Protein AF-A0A925P342-F1 (afdb_monomer)

Sequence (705 aa):
MSIQSTIERGRLVTTAYDPAPAVGRYQGNGRFGAVFSKLGLHAHPSAKAASDAHGRTQFTHMSHWGRFAFFSKNMQADTVADYLLPLARIHWETEPTDIRDYRQTQSFHDGTLATEFACAGAERVSVLSWFDPVRRNLAAFQFDIQGGDVSPIILGTETSFDPYLYAYKAIATQTIAASRVGDEWVVEITCSAATPPAVSRLHVRTDARIEPCAEGLRIILPAGRSTLALSYGESVSSADAAASLERTRRHWHDTWQTTAWFDFPDDHAQQLWVRSLAYILYSFNDDNLGFAPTNGLTGNPFPFNFAQDLFYVQPILLASDHHRVVQAWIERFRALIPGMQTYAKHLWPEVEGIYPPWELPFGPIEGYHQPSIPIRFCHQPHNAAYVARMAHETGLAVNDPEWTRNNVVPLIHEVVRFFRSFCRKEADGRWHFSLTPTIGQDEAGGSNQKDYLCTLYGAKYSFQKAIEHGLDADGAYAAILADGLAFDTLLSPEGFYYASAGAGPKDFGRQKHPVQLNGLAYLPVEPAPLEPERTAHALRYATTARANDPHFFGWTLGEFLLASTHLGDAHAWRKDFAQIAPSHYTDPDWVQLYETSGTSHQSFYVTTHGLVAQSLMGNVVSDYWGHLELGACAVHGAPVRFGNVRSILGVTVSGEISGAGATVTLHAWKACDLSVNGTRVSLREGETRELTVPSPASASLASSA

Mean predicted aligned error: 4.72 Å

Radius of gyration: 25.63 Å; Cα contacts (8 Å, |Δi|>4): 1721; chains: 1; bounding box: 69×59×70 Å

Foldseek 3Di:
DDLLVLLQLQKFKDFDDDPQAAAFAWAFQQFKIFGADQQQFFDDPVCQVRNLLQFHTAMWGLQQKFKAWAQWPAVRGIWIAMFTFGDKGKFFPDDFAPWARWMWMCRLLQQKIWIWTQGPFFRIWIKIKHAFNVLRQKIKIKIATHHGFGGWMDIATDQWDQRAPNTHDDIWGKDWDWDDDPQWIKIWIWGVNGVNIGIKIKTKHKPFDWDQDRRGITTGDDHGMMMIMIGIPDYDDPVRRVCRSVNSSVVSNVLSVQFWGKRAPDSLLSNLQSLLVSLLSRAFALPLQAHGFLLGRHPFRGRFHFLVLCLLQLLRCLQGVVLSRLLSVLQNVLVQFVLQQVVLCLQAVQFFFGDAFRGHHSDHSVSHTPPHHNHLQRQALLSLLSSLVSLVLSCLSVVDPVSSVRRRLSSLLRSLSRLVSQWDQDPVLAIWGFGPQHDYPQNQQDTRFIRFVSSLLSNLLSLVVCVVVVVCVVCPSVVNVVSYHCQVCQQAPLGAGARGNPGHPVQFQDTLALSSCCCLAPHVSDLADDRNSVSCLVCVLRRHHPSVALWHAFLRLLSNLSSCLSNLPLPSNVVSVVSCVRQCQADPSRSAGARIRPSSSRHNSSSSSSSSSNSSVSCAWDCSSVAIEGNSNVNGQAKMFMFQRRDSQFWTWGFIQHQFWTWIKTAGCAFGWHAYLNDTDTDHHRDIDIDTDGHNVVVVVVVVD

Secondary structure (DSSP, 8-state):
--HHHHHHTT-EEE-S---S----EEEE-SSEEEEE-TTSSPPPGGGHHHHHTT---SEEETT-EEEEEEEETTTTEEEEEEEEPP-BEEEESS---S-EEEEEEEETTTTEEEEEEE-SS-SEEEEEEEE-SSSTTEEEEEEEEESS--PPEEEE--SEE-S-TTT--SPEE-EEEEEEETTEEEEEEEETTSSSPEEEEEEEEESSEEEEETTEEEEEPPSEEEEEEEEESS---HHHHHHHHHHHHHHHHHHHHHS-EEE-SSHHHHHHHHHHHHHHHHH--SS-S----TT-TT--S--SEEHHHHHHHHHHHHHTT-HHHHHHHHHHHHHTHHHHHHHHHHH-TT--S----SEE-SS-STTTT-SB-SSGGGG-TTHHHHHHHHHHHHHHHH--HHHIIIIIHHHHHHHHHHHHHTEEE-TTS-EEE--SS-B-SSTTS-BS-SS-HHHHHHHHHHHHHHHHTT--TTSHHHHHHHH-BGGGGGB-TTSSB-SSTT--GGGTT-BSS-GGGHHHHT---SSS--HHHHHHHHHHHHHBTTTTSS---TTHHHHHHHHHHHHT-HHHHHHHHTTTTTTTSB-TT---B-SSTT-GGG---HHHHHHHHHHHHHTTEE-TTSSBEESTT---SS-EEEEEEE-TTSEEEEEEEETTEEEEEEEESS-EEEEETTEEEEE-TT-EEEEEEE-HHHHTTTS--

Structure (mmCIF, N/CA/C/O backbone):
data_AF-A0A925P342-F1
#
_entry.id   AF-A0A925P342-F1
#
loop_
_atom_site.group_PDB
_atom_site.id
_atom_site.type_symbol
_atom_site.label_atom_id
_atom_site.label_alt_id
_atom_site.label_comp_id
_atom_site.label_asym_id
_atom_site.label_entity_id
_atom_site.label_seq_id
_atom_site.pdbx_PDB_ins_code
_atom_site.Cartn_x
_atom_site.Cartn_y
_atom_site.Cartn_z
_atom_site.occupancy
_atom_site.B_iso_or_equiv
_atom_site.auth_seq_id
_atom_site.auth_comp_id
_atom_site.auth_asym_id
_atom_site.auth_atom_id
_atom_site.pdbx_PDB_model_num
ATOM 1 N N . MET A 1 1 ? 3.366 -30.604 4.428 1.00 64.56 1 MET A N 1
ATOM 2 C CA . MET A 1 1 ? 3.326 -29.666 3.285 1.00 64.56 1 MET A CA 1
ATOM 3 C C . MET A 1 1 ? 4.381 -28.611 3.568 1.00 64.56 1 MET A C 1
ATOM 5 O O . MET A 1 1 ? 4.477 -28.216 4.722 1.00 64.56 1 MET A O 1
ATOM 9 N N . SER A 1 2 ? 5.246 -28.274 2.609 1.00 90.38 2 SER A N 1
ATOM 10 C CA . SER A 1 2 ? 6.306 -27.275 2.824 1.00 90.38 2 SER A CA 1
ATOM 11 C C . SER A 1 2 ? 5.765 -25.866 2.586 1.00 90.38 2 SER A C 1
ATOM 13 O O . SER A 1 2 ? 4.833 -25.704 1.796 1.00 90.38 2 SER A O 1
ATOM 15 N N . ILE A 1 3 ? 6.381 -24.849 3.196 1.00 93.75 3 ILE A N 1
ATOM 16 C CA . ILE A 1 3 ? 6.014 -23.448 2.939 1.00 93.75 3 ILE A CA 1
ATOM 17 C C . ILE A 1 3 ? 6.084 -23.116 1.445 1.00 93.75 3 ILE A C 1
ATOM 19 O O . ILE A 1 3 ? 5.170 -22.500 0.915 1.00 93.75 3 ILE A O 1
ATOM 23 N N . GLN A 1 4 ? 7.092 -23.638 0.734 1.00 96.06 4 GLN A N 1
ATOM 24 C CA . GLN A 1 4 ? 7.221 -23.480 -0.713 1.00 96.06 4 GLN A CA 1
ATOM 25 C C . GLN A 1 4 ? 5.948 -23.932 -1.434 1.00 96.06 4 GLN A C 1
ATOM 27 O O . GLN A 1 4 ? 5.379 -23.164 -2.202 1.00 96.06 4 GLN A O 1
ATOM 32 N N . SER A 1 5 ? 5.458 -25.146 -1.152 1.00 95.62 5 SER A N 1
ATOM 33 C CA . SER A 1 5 ? 4.240 -25.652 -1.797 1.00 95.62 5 SER A CA 1
ATOM 34 C C . SER A 1 5 ? 2.998 -24.815 -1.471 1.00 95.62 5 SER A C 1
ATOM 36 O O . SER A 1 5 ? 2.124 -24.678 -2.322 1.00 95.62 5 SER A O 1
ATOM 38 N N . THR A 1 6 ? 2.935 -24.211 -0.282 1.00 96.56 6 THR A N 1
ATOM 39 C CA . THR A 1 6 ? 1.848 -23.310 0.124 1.00 96.56 6 THR A CA 1
ATOM 40 C C . THR A 1 6 ? 1.906 -21.977 -0.629 1.00 96.56 6 THR A C 1
ATOM 42 O O . THR A 1 6 ? 0.897 -21.526 -1.172 1.00 96.56 6 THR A O 1
ATOM 45 N N . ILE A 1 7 ? 3.084 -21.356 -0.719 1.00 97.88 7 ILE A N 1
ATOM 46 C CA . ILE A 1 7 ? 3.268 -20.069 -1.407 1.00 97.88 7 ILE A CA 1
ATOM 47 C C . ILE A 1 7 ? 3.136 -20.224 -2.927 1.00 97.88 7 ILE A C 1
ATOM 49 O O . ILE A 1 7 ? 2.547 -19.371 -3.591 1.00 97.88 7 ILE A O 1
ATOM 53 N N . GLU A 1 8 ? 3.599 -21.339 -3.498 1.00 97.12 8 GLU A N 1
ATOM 54 C CA . GLU A 1 8 ? 3.478 -21.612 -4.933 1.00 97.12 8 GLU A CA 1
ATOM 55 C C . GLU A 1 8 ? 2.025 -21.722 -5.413 1.00 97.12 8 GLU A C 1
ATOM 57 O O . GLU A 1 8 ? 1.769 -21.466 -6.589 1.00 97.12 8 GLU A O 1
ATOM 62 N N . ARG A 1 9 ? 1.054 -22.013 -4.536 1.00 96.94 9 ARG A N 1
ATOM 63 C CA . ARG A 1 9 ? -0.380 -21.950 -4.885 1.00 96.94 9 ARG A CA 1
ATOM 64 C C . ARG A 1 9 ? -0.849 -20.529 -5.218 1.00 96.94 9 ARG A C 1
ATOM 66 O O . ARG A 1 9 ? -1.835 -20.364 -5.928 1.00 96.94 9 ARG A O 1
ATOM 73 N N . GLY A 1 10 ? -0.125 -19.507 -4.758 1.00 96.88 10 GLY A N 1
ATOM 74 C CA . GLY A 1 10 ? -0.397 -18.107 -5.077 1.00 96.88 10 GLY A CA 1
ATOM 75 C C . GLY A 1 10 ? 0.201 -17.613 -6.394 1.00 96.88 10 GLY A C 1
ATOM 76 O O . GLY A 1 10 ? -0.132 -16.508 -6.832 1.00 96.88 10 GLY A O 1
ATOM 77 N N . ARG A 1 11 ? 1.068 -18.405 -7.045 1.00 96.75 11 ARG A N 1
ATOM 78 C CA . ARG A 1 11 ? 1.749 -18.012 -8.290 1.00 96.75 11 ARG A CA 1
ATOM 79 C C . ARG A 1 11 ? 0.750 -17.653 -9.396 1.00 96.75 11 ARG A C 1
ATOM 81 O O . ARG A 1 11 ? -0.346 -18.211 -9.468 1.00 96.75 11 ARG A O 1
ATOM 88 N N . LEU A 1 12 ? 1.146 -16.749 -10.287 1.00 97.56 12 LEU A N 1
ATOM 89 C CA . LEU A 1 12 ? 0.387 -16.436 -11.502 1.00 97.56 12 LEU A CA 1
ATOM 90 C C . LEU A 1 12 ? 1.011 -17.175 -12.678 1.00 97.56 12 LEU A C 1
ATOM 92 O O . LEU A 1 12 ? 2.212 -17.037 -12.905 1.00 97.56 12 LEU A O 1
ATOM 96 N N . VAL A 1 13 ? 0.210 -17.945 -13.417 1.00 97.12 13 VAL A N 1
ATOM 97 C CA . VAL A 1 13 ? 0.656 -18.661 -14.620 1.00 97.12 13 VAL A CA 1
ATOM 98 C C . VAL A 1 13 ? -0.314 -18.393 -15.759 1.00 97.12 13 VAL A C 1
ATOM 100 O O . VAL A 1 13 ? -1.501 -18.675 -15.638 1.00 97.12 13 VAL A O 1
ATOM 103 N N . THR A 1 14 ? 0.211 -17.915 -16.880 1.00 97.38 14 THR A N 1
ATOM 104 C CA . THR A 1 14 ? -0.522 -17.762 -18.139 1.00 97.38 14 THR A CA 1
ATOM 105 C C . THR A 1 14 ? 0.171 -18.621 -19.191 1.00 97.38 14 THR A C 1
ATOM 107 O O . THR A 1 14 ? 1.368 -18.458 -19.404 1.00 97.38 14 THR A O 1
ATOM 110 N N . THR A 1 15 ? -0.545 -19.557 -19.819 1.00 97.25 15 THR A N 1
ATOM 111 C CA . THR A 1 15 ? 0.011 -20.552 -20.768 1.00 97.25 15 THR A CA 1
ATOM 112 C C . THR A 1 15 ? -0.475 -20.380 -22.208 1.00 97.25 15 THR A C 1
ATOM 114 O O . THR A 1 15 ? -0.135 -21.170 -23.083 1.00 97.25 15 THR A O 1
ATOM 117 N N . ALA A 1 16 ? -1.288 -19.358 -22.466 1.00 95.44 16 ALA A N 1
ATOM 118 C CA . ALA A 1 16 ? -1.738 -18.996 -23.799 1.00 95.44 16 ALA A CA 1
ATOM 119 C C . ALA A 1 16 ? -1.506 -17.503 -24.013 1.00 95.44 16 ALA A C 1
ATOM 121 O O . ALA A 1 16 ? -1.789 -16.692 -23.129 1.00 95.44 16 ALA A O 1
ATOM 122 N N . TYR A 1 17 ? -0.969 -17.150 -25.179 1.00 96.69 17 TYR A N 1
ATOM 123 C CA . TYR A 1 17 ? -0.813 -15.756 -25.556 1.00 96.69 17 TYR A CA 1
ATOM 124 C C . TYR A 1 17 ? -2.128 -15.227 -26.127 1.00 96.69 17 TYR A C 1
ATOM 126 O O . TYR A 1 17 ? -2.682 -15.796 -27.066 1.00 96.69 17 TYR A O 1
ATOM 134 N N . ASP A 1 18 ? -2.591 -14.115 -25.570 1.00 93.56 18 ASP A N 1
ATOM 135 C CA . ASP A 1 18 ? -3.696 -13.321 -26.093 1.00 93.56 18 ASP A CA 1
ATOM 136 C C . ASP A 1 18 ? -3.174 -11.894 -26.322 1.00 93.56 18 ASP A C 1
ATOM 138 O O . ASP A 1 18 ? -2.680 -11.289 -25.365 1.00 93.56 18 ASP A O 1
ATOM 142 N N . PRO A 1 19 ? -3.245 -11.332 -27.540 1.00 90.88 19 PRO A N 1
ATOM 143 C CA . PRO A 1 19 ? -2.796 -9.966 -27.798 1.00 90.88 19 PRO A CA 1
ATOM 144 C C . PRO A 1 19 ? -3.697 -8.888 -27.170 1.00 90.88 19 PRO A C 1
ATOM 146 O O . PRO A 1 19 ? -3.292 -7.728 -27.120 1.00 90.88 19 PRO A O 1
ATOM 149 N N . ALA A 1 20 ? -4.898 -9.225 -26.682 1.00 91.06 20 ALA A N 1
ATOM 150 C CA . ALA A 1 20 ? -5.791 -8.252 -26.058 1.00 91.06 20 ALA A CA 1
ATOM 151 C C . ALA A 1 20 ? -5.138 -7.592 -24.823 1.00 91.06 20 ALA A C 1
ATOM 153 O O . ALA A 1 20 ? -4.514 -8.287 -24.016 1.00 91.06 20 ALA A O 1
ATOM 154 N N . PRO A 1 21 ? -5.276 -6.271 -24.619 1.00 88.69 21 PRO A N 1
ATOM 155 C CA . PRO A 1 21 ? -4.783 -5.609 -23.415 1.00 88.69 21 PRO A CA 1
ATOM 156 C C . PRO A 1 21 ? -5.352 -6.240 -22.138 1.00 88.69 21 PRO A C 1
ATOM 158 O O . PRO A 1 21 ? -6.514 -6.633 -22.088 1.00 88.69 21 PRO A O 1
ATOM 161 N N . ALA A 1 22 ? -4.518 -6.356 -21.107 1.00 91.56 22 ALA A N 1
ATOM 162 C CA . ALA A 1 22 ? -4.895 -6.913 -19.812 1.00 91.56 22 ALA A CA 1
ATOM 163 C C . ALA A 1 22 ? -3.993 -6.347 -18.710 1.00 91.56 22 ALA A C 1
ATOM 165 O O . ALA A 1 22 ? -2.967 -5.725 -18.997 1.00 91.56 22 ALA A O 1
ATOM 166 N N . VAL A 1 23 ? -4.364 -6.597 -17.452 1.00 93.06 23 VAL A N 1
ATOM 167 C CA . VAL A 1 23 ? -3.540 -6.236 -16.291 1.00 93.06 23 VAL A CA 1
ATOM 168 C C . VAL A 1 23 ? -2.183 -6.941 -16.385 1.00 93.06 23 VAL A C 1
ATOM 170 O O . VAL A 1 23 ? -2.105 -8.141 -16.658 1.00 93.06 23 VAL A O 1
ATOM 173 N N . GLY A 1 24 ? -1.107 -6.182 -16.173 1.00 94.25 24 GLY A N 1
ATOM 174 C CA . GLY A 1 24 ? 0.263 -6.686 -16.244 1.00 94.25 24 GLY A CA 1
ATOM 175 C C . GLY A 1 24 ? 0.708 -7.495 -15.018 1.00 94.25 24 GLY A C 1
ATOM 176 O O . GLY A 1 24 ? -0.094 -8.055 -14.271 1.00 94.25 24 GLY A O 1
ATOM 177 N N . ARG A 1 25 ? 2.025 -7.568 -14.809 1.00 96.50 25 ARG A N 1
ATOM 178 C CA . ARG A 1 25 ? 2.664 -8.250 -13.671 1.00 96.50 25 ARG A CA 1
ATOM 179 C C . ARG A 1 25 ? 3.488 -7.251 -12.866 1.00 96.50 25 ARG A C 1
ATOM 181 O O . ARG A 1 25 ? 4.488 -6.749 -13.374 1.00 96.50 25 ARG A O 1
ATOM 188 N N . TYR A 1 26 ? 3.054 -6.939 -11.645 1.00 97.56 26 TYR A N 1
ATOM 189 C CA . TYR A 1 26 ? 3.737 -5.984 -10.767 1.00 97.56 26 TYR A CA 1
ATOM 190 C C . TYR A 1 26 ? 4.879 -6.655 -9.998 1.00 97.56 26 TYR A C 1
ATOM 192 O O . TYR A 1 26 ? 4.649 -7.649 -9.315 1.00 97.56 26 TYR A O 1
ATOM 200 N N . GLN A 1 27 ? 6.090 -6.100 -10.077 1.00 97.69 27 GLN A N 1
ATOM 201 C CA . GLN A 1 27 ? 7.226 -6.444 -9.219 1.00 97.69 27 GLN A CA 1
ATOM 202 C C . GLN A 1 27 ? 7.834 -5.179 -8.596 1.00 97.69 27 GLN A C 1
ATOM 204 O O . GLN A 1 27 ? 7.807 -4.105 -9.201 1.00 97.69 27 GLN A O 1
ATOM 209 N N . GLY A 1 28 ? 8.437 -5.309 -7.414 1.00 97.81 28 GLY A N 1
ATOM 210 C CA . GLY A 1 28 ? 9.183 -4.227 -6.777 1.00 97.81 28 GLY A CA 1
ATOM 211 C C . GLY A 1 28 ? 9.955 -4.674 -5.537 1.00 97.81 28 GLY A C 1
ATOM 212 O O . GLY A 1 28 ? 10.030 -5.862 -5.236 1.00 97.81 28 GLY A O 1
ATOM 213 N N . ASN A 1 29 ? 10.551 -3.718 -4.829 1.00 97.56 29 ASN A N 1
ATOM 214 C CA . ASN A 1 29 ? 11.332 -3.951 -3.602 1.00 97.56 29 ASN A CA 1
ATOM 215 C C . ASN A 1 29 ? 11.185 -2.813 -2.563 1.00 97.56 29 ASN A C 1
ATOM 217 O O . ASN A 1 29 ? 12.089 -2.543 -1.764 1.00 97.56 29 ASN A O 1
ATOM 221 N N . GLY A 1 30 ? 10.084 -2.068 -2.645 1.00 96.12 30 GLY A N 1
ATOM 222 C CA . GLY A 1 30 ? 9.789 -0.902 -1.816 1.00 96.12 30 GLY A CA 1
ATOM 223 C C . GLY A 1 30 ? 10.511 0.388 -2.209 1.00 96.12 30 GLY A C 1
ATOM 224 O O . GLY A 1 30 ? 10.201 1.442 -1.666 1.00 96.12 30 GLY A O 1
ATOM 225 N N . ARG A 1 31 ? 11.448 0.341 -3.167 1.00 96.25 31 ARG A N 1
ATOM 226 C CA . ARG A 1 31 ? 12.121 1.537 -3.697 1.00 96.25 31 ARG A CA 1
ATOM 227 C C . ARG A 1 31 ? 12.024 1.651 -5.210 1.00 96.25 31 ARG A C 1
ATOM 229 O O . ARG A 1 31 ? 11.769 2.736 -5.725 1.00 96.25 31 ARG A O 1
ATOM 236 N N . PHE A 1 32 ? 12.217 0.536 -5.900 1.00 97.94 32 PHE A N 1
ATOM 237 C CA . PHE A 1 32 ? 12.197 0.404 -7.345 1.00 97.94 32 PHE A CA 1
ATOM 238 C C . PHE A 1 32 ? 11.127 -0.627 -7.723 1.00 97.94 32 PHE A C 1
ATOM 240 O O . PHE A 1 32 ? 11.065 -1.701 -7.122 1.00 97.94 32 PHE A O 1
ATOM 247 N N . GLY A 1 33 ? 10.263 -0.306 -8.686 1.00 97.75 33 GLY A N 1
ATOM 248 C CA . GLY A 1 33 ? 9.229 -1.228 -9.148 1.00 97.75 33 GLY A CA 1
ATOM 249 C C . GLY A 1 33 ? 8.780 -0.970 -10.578 1.00 97.75 33 GLY A C 1
ATOM 250 O O . GLY A 1 33 ? 9.116 0.055 -11.181 1.00 97.75 33 GLY A O 1
ATOM 251 N N . ALA A 1 34 ? 8.053 -1.943 -11.125 1.00 97.00 34 ALA A N 1
ATOM 252 C CA . ALA A 1 34 ? 7.469 -1.870 -12.454 1.00 97.00 34 ALA A CA 1
ATOM 253 C C . ALA A 1 34 ? 6.307 -2.842 -12.655 1.00 97.00 34 ALA A C 1
ATOM 255 O O . ALA A 1 34 ? 6.202 -3.869 -11.983 1.00 97.00 34 ALA A O 1
ATOM 256 N N . VAL A 1 35 ? 5.482 -2.544 -13.660 1.00 96.25 35 VAL A N 1
ATOM 257 C CA . VAL A 1 35 ? 4.490 -3.476 -14.207 1.00 96.25 35 VAL A CA 1
ATOM 258 C C . VAL A 1 35 ? 4.933 -3.929 -15.593 1.00 96.25 35 VAL A C 1
ATOM 260 O O . VAL A 1 35 ? 5.112 -3.107 -16.492 1.00 96.25 35 VAL A O 1
ATOM 263 N N . PHE A 1 36 ? 5.059 -5.241 -15.782 1.00 96.25 36 PHE A N 1
ATOM 264 C CA . PHE A 1 36 ? 5.432 -5.852 -17.057 1.00 96.25 36 PHE A CA 1
ATOM 265 C C . PHE A 1 36 ? 4.217 -6.324 -17.853 1.00 96.25 36 PHE A C 1
ATOM 267 O O . PHE A 1 36 ? 3.206 -6.742 -17.289 1.00 96.25 36 PHE A O 1
ATOM 274 N N . SER A 1 37 ? 4.333 -6.260 -19.178 1.00 95.31 37 SER A N 1
ATOM 275 C CA . SER A 1 37 ? 3.334 -6.750 -20.128 1.00 95.31 37 SER A CA 1
ATOM 276 C C . SER A 1 37 ? 3.520 -8.247 -20.425 1.00 95.31 37 SER A C 1
ATOM 278 O O . SER A 1 37 ? 4.383 -8.928 -19.861 1.00 95.31 37 SER A O 1
ATOM 280 N N . LYS A 1 38 ? 2.707 -8.778 -21.343 1.00 94.62 38 LYS A N 1
ATOM 281 C CA . LYS A 1 38 ? 2.648 -10.211 -21.662 1.00 94.62 38 LYS A CA 1
ATOM 282 C C . LYS A 1 38 ? 3.948 -10.765 -22.251 1.00 94.62 38 LYS A C 1
ATOM 284 O O . LYS A 1 38 ? 4.219 -11.941 -22.057 1.00 94.62 38 LYS A O 1
ATOM 289 N N . LEU A 1 39 ? 4.767 -9.956 -22.924 1.00 96.31 39 LEU A N 1
ATOM 290 C CA . LEU A 1 39 ? 6.005 -10.409 -23.584 1.00 96.31 39 LEU A CA 1
ATOM 291 C C . LEU A 1 39 ? 7.273 -10.164 -22.745 1.00 96.31 39 LEU A C 1
ATOM 293 O O . LEU A 1 39 ? 8.356 -9.964 -23.291 1.00 96.31 39 LEU A O 1
ATOM 297 N N . GLY A 1 40 ? 7.135 -10.147 -21.414 1.00 96.00 40 GLY A N 1
ATOM 298 C CA . GLY A 1 40 ? 8.249 -10.096 -20.458 1.00 96.00 40 GLY A CA 1
ATOM 299 C C . GLY A 1 40 ? 8.902 -8.724 -20.268 1.00 96.00 40 GLY A C 1
ATOM 300 O O . GLY A 1 40 ? 9.731 -8.570 -19.379 1.00 96.00 40 GLY A O 1
ATOM 301 N N . LEU A 1 41 ? 8.511 -7.728 -21.065 1.00 97.62 41 LEU A N 1
ATOM 302 C CA . LEU A 1 41 ? 8.965 -6.334 -21.001 1.00 97.62 41 LEU A CA 1
ATOM 303 C C . LEU A 1 41 ? 7.759 -5.388 -20.856 1.00 97.62 41 LEU A C 1
ATOM 305 O O . LEU A 1 41 ? 6.619 -5.843 -20.753 1.00 97.62 41 LEU A O 1
ATOM 309 N N . HIS A 1 42 ? 7.959 -4.072 -20.831 1.00 96.69 42 HIS A N 1
ATOM 310 C CA . HIS A 1 42 ? 6.850 -3.109 -20.863 1.00 96.69 42 HIS A CA 1
ATOM 311 C C . HIS A 1 42 ? 6.175 -3.070 -22.240 1.00 96.69 42 HIS A C 1
ATOM 313 O O . HIS A 1 42 ? 6.780 -3.436 -23.247 1.00 96.69 42 HIS A O 1
ATOM 319 N N . ALA A 1 43 ? 4.919 -2.616 -22.278 1.00 93.62 43 ALA A N 1
ATOM 320 C CA . ALA A 1 43 ? 4.171 -2.474 -23.521 1.00 93.62 43 ALA A CA 1
ATOM 321 C C . ALA A 1 43 ? 4.842 -1.456 -24.454 1.00 93.62 43 ALA A C 1
ATOM 323 O O . ALA A 1 43 ? 5.299 -0.397 -24.004 1.00 93.62 43 ALA A O 1
ATOM 324 N N . HIS A 1 44 ? 4.860 -1.747 -25.754 1.00 92.75 44 HIS A N 1
ATOM 325 C CA . HIS A 1 44 ? 5.401 -0.829 -26.750 1.00 92.75 44 HIS A CA 1
ATOM 326 C C . HIS A 1 44 ? 4.679 0.540 -26.706 1.00 92.75 44 HIS A C 1
ATOM 328 O O . HIS A 1 44 ? 3.468 0.586 -26.460 1.00 92.75 44 HIS A O 1
ATOM 334 N N . PRO A 1 45 ? 5.361 1.682 -26.940 1.00 88.75 45 PRO A N 1
ATOM 335 C CA . PRO A 1 45 ? 4.730 3.006 -26.953 1.00 88.75 45 PRO A CA 1
ATOM 336 C C . PRO A 1 45 ? 3.505 3.129 -27.871 1.00 88.75 45 PRO A C 1
ATOM 338 O O . PRO A 1 45 ? 2.548 3.811 -27.512 1.00 88.75 45 PRO A O 1
ATOM 341 N N . SER A 1 46 ? 3.469 2.422 -29.006 1.00 87.81 46 SER A N 1
ATOM 342 C CA . SER A 1 46 ? 2.290 2.414 -29.896 1.00 87.81 46 SER A CA 1
ATOM 343 C C . SER A 1 46 ? 1.049 1.759 -29.275 1.00 87.81 46 SER A C 1
ATOM 345 O O . SER A 1 46 ? -0.068 2.098 -29.658 1.00 87.81 46 SER A O 1
ATOM 347 N N . ALA A 1 47 ? 1.224 0.857 -28.305 1.00 86.25 47 ALA A N 1
ATOM 348 C CA . ALA A 1 47 ? 0.145 0.181 -27.586 1.00 86.25 47 ALA A CA 1
ATOM 349 C C . ALA A 1 47 ? -0.217 0.878 -26.261 1.00 86.25 47 ALA A C 1
ATOM 351 O O . ALA A 1 47 ? -1.128 0.432 -25.563 1.00 86.25 47 ALA A O 1
ATOM 352 N N . LYS A 1 48 ? 0.461 1.984 -25.915 1.00 83.62 48 LYS A N 1
ATOM 353 C CA . LYS A 1 48 ? 0.355 2.666 -24.615 1.00 83.62 48 LYS A CA 1
ATOM 354 C C . LYS A 1 48 ? -1.083 2.984 -24.214 1.00 83.62 48 LYS A C 1
ATOM 356 O O . LYS A 1 48 ? -1.487 2.660 -23.107 1.00 83.62 48 LYS A O 1
ATOM 361 N N . ALA A 1 49 ? -1.872 3.583 -25.107 1.00 84.25 49 ALA A N 1
ATOM 362 C CA . ALA A 1 49 ? -3.254 3.952 -24.790 1.00 84.25 49 ALA A CA 1
ATOM 363 C C . ALA A 1 49 ? -4.112 2.731 -24.412 1.00 84.25 49 ALA A C 1
ATOM 365 O O . ALA A 1 49 ? -4.953 2.816 -23.521 1.00 84.25 49 ALA A O 1
ATOM 366 N N . ALA A 1 50 ? -3.871 1.593 -25.068 1.00 85.56 50 ALA A N 1
ATOM 367 C CA . ALA A 1 50 ? -4.582 0.354 -24.802 1.00 85.56 50 ALA A CA 1
ATOM 368 C C . ALA A 1 50 ? -4.066 -0.337 -23.527 1.00 85.56 50 ALA A C 1
ATOM 370 O O . ALA A 1 50 ? -4.871 -0.834 -22.745 1.00 85.56 50 ALA A O 1
ATOM 371 N N . SER A 1 51 ? -2.748 -0.338 -23.276 1.00 83.31 51 SER A N 1
ATOM 372 C CA . SER A 1 51 ? -2.184 -0.930 -22.052 1.00 83.31 51 SER A CA 1
ATOM 373 C C . SER A 1 51 ? -2.530 -0.124 -20.806 1.00 83.31 51 SER A C 1
ATOM 375 O O . SER A 1 51 ? -2.932 -0.703 -19.805 1.00 83.31 51 SER A O 1
ATOM 377 N N . ASP A 1 52 ? -2.434 1.207 -20.872 1.00 85.38 52 ASP A N 1
ATOM 378 C CA . ASP A 1 52 ? -2.644 2.097 -19.724 1.00 85.38 52 ASP A CA 1
ATOM 379 C C . ASP A 1 52 ? -4.103 2.062 -19.228 1.00 85.38 52 ASP A C 1
ATOM 381 O O . ASP A 1 52 ? -4.364 2.350 -18.059 1.00 85.38 52 ASP A O 1
ATOM 385 N N . ALA A 1 53 ? -5.049 1.612 -20.063 1.00 86.62 53 ALA A N 1
ATOM 386 C CA . ALA A 1 53 ? -6.420 1.305 -19.647 1.00 86.62 53 ALA A CA 1
ATOM 387 C C . ALA A 1 53 ? -6.502 0.165 -18.608 1.00 86.62 53 ALA A C 1
ATOM 389 O O . ALA A 1 53 ? -7.497 0.053 -17.891 1.00 86.62 53 ALA A O 1
ATOM 390 N N . HIS A 1 54 ? -5.456 -0.656 -18.495 1.00 88.75 54 HIS A N 1
ATOM 391 C CA . HIS A 1 54 ? -5.309 -1.747 -17.527 1.00 88.75 54 HIS A CA 1
ATOM 392 C C . HIS A 1 54 ? -4.120 -1.535 -16.575 1.00 88.75 54 HIS A C 1
ATOM 394 O O . HIS A 1 54 ? -3.638 -2.479 -15.948 1.00 88.75 54 HIS A O 1
ATOM 400 N N . GLY A 1 55 ? -3.659 -0.289 -16.462 1.00 86.88 55 GLY A N 1
ATOM 401 C CA . GLY A 1 55 ? -2.495 0.096 -15.679 1.00 86.88 55 GLY A CA 1
ATOM 402 C C . GLY A 1 55 ? -1.247 0.309 -16.540 1.00 86.88 55 GLY A C 1
ATOM 403 O O . GLY A 1 55 ? -0.967 -0.410 -17.496 1.00 86.88 55 GLY A O 1
ATOM 404 N N . ARG A 1 56 ? -0.473 1.326 -16.176 1.00 90.69 56 ARG A N 1
ATOM 405 C CA . ARG A 1 56 ? 0.770 1.740 -16.817 1.00 90.69 56 ARG A CA 1
ATOM 406 C C . ARG A 1 56 ? 1.845 0.676 -16.656 1.00 90.69 56 ARG A C 1
ATOM 408 O O . ARG A 1 56 ? 2.078 0.172 -15.560 1.00 90.69 56 ARG A O 1
ATOM 415 N N . THR A 1 57 ? 2.548 0.393 -17.750 1.00 92.19 57 THR A N 1
ATOM 416 C CA . THR A 1 57 ? 3.728 -0.482 -17.760 1.00 92.19 57 THR A CA 1
ATOM 417 C C . THR A 1 57 ? 4.992 0.363 -17.890 1.00 92.19 57 THR A C 1
ATOM 419 O O . THR A 1 57 ? 5.337 0.832 -18.984 1.00 92.19 57 THR A O 1
ATOM 422 N N . GLN A 1 58 ? 5.661 0.610 -16.773 1.00 94.56 58 GLN A N 1
ATOM 423 C CA . GLN A 1 58 ? 6.860 1.438 -16.707 1.00 94.56 58 GLN A CA 1
ATOM 424 C C . GLN A 1 58 ? 7.614 1.184 -15.405 1.00 94.56 58 GLN A C 1
ATOM 426 O O . GLN A 1 58 ? 7.054 0.662 -14.445 1.00 94.56 58 GLN A O 1
ATOM 431 N N . PHE A 1 59 ? 8.864 1.626 -15.369 1.00 97.38 59 PHE A N 1
ATOM 432 C CA . PHE A 1 59 ? 9.631 1.746 -14.143 1.00 97.38 59 PHE A CA 1
ATOM 433 C C . PHE A 1 59 ? 9.213 2.986 -13.354 1.00 97.38 59 PHE A C 1
ATOM 435 O O . PHE A 1 59 ? 9.023 4.065 -13.925 1.00 97.38 59 PHE A O 1
ATOM 442 N N . THR A 1 60 ? 9.176 2.850 -12.032 1.00 96.94 60 THR A N 1
ATOM 443 C CA . THR A 1 60 ? 9.099 3.968 -11.085 1.00 96.94 60 THR A CA 1
ATOM 444 C C . THR A 1 60 ? 10.107 3.769 -9.961 1.00 96.94 60 THR A C 1
ATOM 446 O O . THR A 1 60 ? 10.460 2.637 -9.633 1.00 96.94 60 THR A O 1
ATOM 449 N N . HIS A 1 61 ? 10.593 4.859 -9.373 1.00 97.50 61 HIS A N 1
ATOM 450 C CA . HIS A 1 61 ? 11.540 4.798 -8.265 1.00 97.50 61 HIS A CA 1
ATOM 451 C C . HIS A 1 61 ? 11.217 5.876 -7.237 1.00 97.50 61 HIS A C 1
ATOM 453 O O . HIS A 1 61 ? 11.018 7.024 -7.619 1.00 97.50 61 HIS A O 1
ATOM 459 N N . MET A 1 62 ? 11.220 5.533 -5.947 1.00 96.38 62 MET A N 1
ATOM 460 C CA . MET A 1 62 ? 10.804 6.415 -4.842 1.00 96.38 62 MET A CA 1
ATOM 461 C C . MET A 1 62 ? 11.543 7.754 -4.777 1.00 96.38 62 MET A C 1
ATOM 463 O O . MET A 1 62 ? 11.017 8.726 -4.249 1.00 96.38 62 MET A O 1
ATOM 467 N N . SER A 1 63 ? 12.763 7.818 -5.308 1.00 95.94 63 SER A N 1
ATOM 468 C CA . SER A 1 63 ? 13.558 9.053 -5.371 1.00 95.94 63 SER A CA 1
ATOM 469 C C . SER A 1 63 ? 13.373 9.865 -6.660 1.00 95.94 63 SER A C 1
ATOM 471 O O . SER A 1 63 ? 13.951 10.941 -6.760 1.00 95.94 63 SER A O 1
ATOM 473 N N . HIS A 1 64 ? 12.598 9.374 -7.633 1.00 96.44 64 HIS A N 1
ATOM 474 C CA . HIS A 1 64 ? 12.290 10.080 -8.880 1.00 96.44 64 HIS A CA 1
ATOM 475 C C . HIS A 1 64 ? 10.901 10.711 -8.793 1.00 96.44 64 HIS A C 1
ATOM 477 O O . HIS A 1 64 ? 9.913 10.188 -9.305 1.00 96.44 64 HIS A O 1
ATOM 483 N N . TRP A 1 65 ? 10.826 11.829 -8.085 1.00 96.00 65 TRP A N 1
ATOM 484 C CA . TRP A 1 65 ? 9.610 12.613 -7.891 1.00 96.00 65 TRP A CA 1
ATOM 485 C C . TRP A 1 65 ? 9.900 14.094 -8.162 1.00 96.00 65 TRP A C 1
ATOM 487 O O . TRP A 1 65 ? 11.057 14.514 -8.197 1.00 96.00 65 TRP A O 1
ATOM 497 N N . GLY A 1 66 ? 8.855 14.895 -8.360 1.00 95.44 66 GLY A N 1
ATOM 498 C CA . GLY A 1 66 ? 8.982 16.341 -8.540 1.00 95.44 66 GLY A CA 1
ATOM 499 C C . GLY A 1 66 ? 7.912 17.117 -7.784 1.00 95.44 66 GLY A C 1
ATOM 500 O O . GLY A 1 66 ? 6.792 16.632 -7.635 1.00 95.44 66 GLY A O 1
ATOM 501 N N . ARG A 1 67 ? 8.254 18.330 -7.335 1.00 96.12 67 ARG A N 1
ATOM 502 C CA . ARG A 1 67 ? 7.301 19.321 -6.817 1.00 96.12 67 ARG A CA 1
ATOM 503 C C . ARG A 1 67 ? 6.855 20.243 -7.940 1.00 96.12 67 ARG A C 1
ATOM 505 O O . ARG A 1 67 ? 7.696 20.841 -8.607 1.00 96.12 67 ARG A O 1
ATOM 512 N N . PHE A 1 68 ? 5.554 20.392 -8.135 1.00 95.88 68 PHE A N 1
ATOM 513 C CA . PHE A 1 68 ? 4.985 21.179 -9.224 1.00 95.88 68 PHE A CA 1
ATOM 514 C C . PHE A 1 68 ? 4.104 22.289 -8.685 1.00 95.88 68 PHE A C 1
ATOM 516 O O . PHE A 1 68 ? 3.222 22.020 -7.876 1.00 95.88 68 PHE A O 1
ATOM 523 N N . ALA A 1 69 ? 4.285 23.502 -9.203 1.00 94.56 69 ALA A N 1
ATOM 524 C CA . ALA A 1 69 ? 3.303 24.573 -9.095 1.00 94.56 69 ALA A CA 1
ATOM 525 C C . ALA A 1 69 ? 2.333 24.490 -10.282 1.00 94.56 69 ALA A C 1
ATOM 527 O O . ALA A 1 69 ? 2.772 24.364 -11.428 1.00 94.56 69 ALA A O 1
ATOM 528 N N . PHE A 1 70 ? 1.026 24.521 -10.027 1.00 94.50 70 PHE A N 1
ATOM 529 C CA . PHE A 1 70 ? 0.010 24.399 -11.073 1.00 94.50 70 PHE A CA 1
ATOM 530 C C . PHE A 1 70 ? -1.343 24.968 -10.649 1.00 94.50 70 PHE A C 1
ATOM 532 O O . PHE A 1 70 ? -1.638 25.103 -9.466 1.00 94.50 70 PHE A O 1
ATOM 539 N N . PHE A 1 71 ? -2.196 25.232 -11.636 1.00 94.00 71 PHE A N 1
ATOM 540 C CA . PHE A 1 71 ? -3.589 25.600 -11.410 1.00 94.00 71 PHE A CA 1
ATOM 541 C C . PHE A 1 71 ? -4.450 24.342 -11.233 1.00 94.00 71 PHE A C 1
ATOM 543 O O . PHE A 1 71 ? -4.604 23.551 -12.172 1.00 94.00 71 PHE A O 1
ATOM 550 N N . SER A 1 72 ? -5.030 24.148 -10.047 1.00 93.94 72 SER A N 1
ATOM 551 C CA . SER A 1 72 ? -5.941 23.035 -9.774 1.00 93.94 72 SER A CA 1
ATOM 552 C C . SER A 1 72 ? -7.277 23.229 -10.486 1.00 93.94 72 SER A C 1
ATOM 554 O O . SER A 1 72 ? -7.999 24.198 -10.244 1.00 93.94 72 SER A O 1
ATOM 556 N N . LYS A 1 73 ? -7.685 22.240 -11.290 1.00 89.00 73 LYS A N 1
ATOM 557 C CA . LYS A 1 73 ? -9.025 22.242 -11.902 1.00 89.00 73 LYS A CA 1
ATOM 558 C C . LYS A 1 73 ? -10.160 22.019 -10.897 1.00 89.00 73 LYS A C 1
ATOM 560 O O . LYS A 1 73 ? -11.285 22.420 -11.179 1.00 89.00 73 LYS A O 1
ATOM 565 N N . ASN A 1 74 ? -9.900 21.382 -9.756 1.00 90.31 74 ASN A N 1
ATOM 566 C CA . ASN A 1 74 ? -10.944 21.131 -8.756 1.00 90.31 74 ASN A CA 1
ATOM 567 C C . ASN A 1 74 ? -11.179 22.357 -7.883 1.00 90.31 74 ASN A C 1
ATOM 569 O O . ASN A 1 74 ? -12.324 22.683 -7.587 1.00 90.31 74 ASN A O 1
ATOM 573 N N . MET A 1 75 ? -10.098 23.036 -7.499 1.00 92.38 75 MET A N 1
ATOM 574 C CA . MET A 1 75 ? -10.174 24.192 -6.608 1.00 92.38 75 MET A CA 1
ATOM 575 C C . MET A 1 75 ? -10.263 25.521 -7.353 1.00 92.38 75 MET A C 1
ATOM 577 O O . MET A 1 75 ? -10.597 26.526 -6.736 1.00 92.38 75 MET A O 1
ATOM 581 N N . GLN A 1 76 ? -10.002 25.528 -8.666 1.00 93.44 76 GLN A N 1
ATOM 582 C CA . GLN A 1 76 ? -9.944 26.741 -9.489 1.00 93.44 76 GLN A CA 1
ATOM 583 C C . GLN A 1 76 ? -8.952 27.774 -8.920 1.00 93.44 76 GLN A C 1
ATOM 585 O O . GLN A 1 76 ? -9.225 28.973 -8.900 1.00 93.44 76 GLN A O 1
ATOM 590 N N . ALA A 1 77 ? -7.805 27.292 -8.436 1.00 95.19 77 ALA A N 1
ATOM 591 C CA . ALA A 1 77 ? -6.774 28.091 -7.782 1.00 95.19 77 ALA A CA 1
ATOM 592 C C . ALA A 1 77 ? -5.380 27.487 -7.999 1.00 95.19 77 ALA A C 1
ATOM 594 O O . ALA A 1 77 ? -5.249 26.283 -8.237 1.00 95.19 77 ALA A O 1
ATOM 595 N N . ASP A 1 78 ? -4.345 28.318 -7.879 1.00 95.81 78 ASP A N 1
ATOM 596 C CA . ASP A 1 78 ? -2.956 27.861 -7.893 1.00 95.81 78 ASP A CA 1
ATOM 597 C C . ASP A 1 78 ? -2.616 27.070 -6.624 1.00 95.81 78 ASP A C 1
ATOM 599 O O . ASP A 1 78 ? -3.068 27.378 -5.516 1.00 95.81 78 ASP A O 1
ATOM 603 N N . THR A 1 79 ? -1.798 26.040 -6.796 1.00 96.06 79 THR A N 1
ATOM 604 C CA . THR A 1 79 ? -1.361 25.121 -5.746 1.00 96.06 79 THR A CA 1
ATOM 605 C C . THR A 1 79 ? 0.031 24.571 -6.063 1.00 96.06 79 THR A C 1
ATOM 607 O O . THR A 1 79 ? 0.553 24.749 -7.168 1.00 96.06 79 THR A O 1
ATOM 610 N N . VAL A 1 80 ? 0.629 23.885 -5.090 1.00 95.81 80 VAL A N 1
ATOM 611 C CA . VAL A 1 80 ? 1.927 23.219 -5.210 1.00 95.81 80 VAL A CA 1
ATOM 612 C C . VAL A 1 80 ? 1.833 21.812 -4.630 1.00 95.81 80 VAL A C 1
ATOM 614 O O . VAL A 1 80 ? 1.495 21.693 -3.461 1.00 95.81 80 VAL A O 1
ATOM 617 N N . ALA A 1 81 ? 2.164 20.760 -5.380 1.00 95.75 81 ALA A N 1
ATOM 618 C CA . ALA A 1 81 ? 2.129 19.378 -4.875 1.00 95.75 81 ALA A CA 1
ATOM 619 C C . ALA A 1 81 ? 3.279 18.514 -5.421 1.00 95.75 81 ALA A C 1
ATOM 621 O O . ALA A 1 81 ? 3.941 18.895 -6.389 1.00 95.75 81 ALA A O 1
ATOM 622 N N . ASP A 1 82 ? 3.506 17.358 -4.796 1.00 95.88 82 ASP A N 1
ATOM 623 C CA . ASP A 1 82 ? 4.598 16.432 -5.097 1.00 95.88 82 ASP A CA 1
ATOM 624 C C . ASP A 1 82 ? 4.031 15.190 -5.787 1.00 95.88 82 ASP A C 1
ATOM 626 O O . ASP A 1 82 ? 3.073 14.595 -5.299 1.00 95.88 82 ASP A O 1
ATOM 630 N N . TYR A 1 83 ? 4.651 14.763 -6.886 1.00 94.88 83 TYR A N 1
ATOM 631 C CA . TYR A 1 83 ? 4.214 13.586 -7.636 1.00 94.88 83 TYR A CA 1
ATOM 632 C C . TYR A 1 83 ? 5.393 12.682 -7.982 1.00 94.88 83 TYR A C 1
ATOM 634 O O . TYR A 1 83 ? 6.428 13.157 -8.463 1.00 94.88 83 TYR A O 1
ATOM 642 N N . LEU A 1 84 ? 5.220 11.372 -7.779 1.00 95.19 84 LEU A N 1
ATOM 643 C CA . LEU A 1 84 ? 6.126 10.359 -8.312 1.00 95.19 84 LEU A CA 1
ATOM 644 C C . LEU A 1 84 ? 6.096 10.389 -9.844 1.00 95.19 84 LEU A C 1
ATOM 646 O O . LEU A 1 84 ? 5.027 10.418 -10.457 1.00 95.19 84 LEU A O 1
ATOM 650 N N . LEU A 1 85 ? 7.271 10.369 -10.468 1.00 95.06 85 LEU A N 1
ATOM 651 C CA . LEU A 1 85 ? 7.412 10.531 -11.910 1.00 95.06 85 LEU A CA 1
ATOM 652 C C . LEU A 1 85 ? 7.646 9.185 -12.612 1.00 95.06 85 LEU A C 1
ATOM 654 O O . LEU A 1 85 ? 8.267 8.280 -12.042 1.00 95.06 85 LEU A O 1
ATOM 658 N N . PRO A 1 86 ? 7.197 9.033 -13.875 1.00 94.50 86 PRO A N 1
ATOM 659 C CA . PRO A 1 86 ? 7.631 7.921 -14.710 1.00 94.50 86 PRO A CA 1
ATOM 660 C C . PRO A 1 86 ? 9.149 7.985 -14.892 1.00 94.50 86 PRO A C 1
ATOM 662 O O . PRO A 1 86 ? 9.682 9.010 -15.321 1.00 94.50 86 PRO A O 1
ATOM 665 N N . LEU A 1 87 ? 9.843 6.889 -14.578 1.00 96.50 87 LEU A N 1
ATOM 666 C CA . LEU A 1 87 ? 11.298 6.834 -14.669 1.00 96.50 87 LEU A CA 1
ATOM 667 C C . LEU A 1 87 ? 11.749 6.394 -16.063 1.00 96.50 87 LEU A C 1
ATOM 669 O O . LEU A 1 87 ? 12.377 7.160 -16.786 1.00 96.50 87 LEU A O 1
ATOM 673 N N . ALA A 1 88 ? 11.431 5.162 -16.450 1.00 95.62 88 ALA A N 1
ATOM 674 C CA . ALA A 1 88 ? 11.908 4.577 -17.700 1.00 95.62 88 ALA A CA 1
ATOM 675 C C . ALA A 1 88 ? 10.957 3.498 -18.230 1.00 95.62 88 ALA A C 1
ATOM 677 O O . ALA A 1 88 ? 10.099 2.988 -17.506 1.00 95.62 88 ALA A O 1
ATOM 678 N N . ARG A 1 89 ? 11.132 3.100 -19.491 1.00 95.50 89 ARG A N 1
ATOM 679 C CA . ARG A 1 89 ? 10.478 1.930 -20.081 1.00 95.50 89 ARG A CA 1
ATOM 680 C C . ARG A 1 89 ? 11.508 1.061 -20.791 1.00 95.50 89 ARG A C 1
ATOM 682 O O . ARG A 1 89 ? 12.393 1.589 -21.449 1.00 95.50 89 ARG A O 1
ATOM 689 N N . ILE A 1 90 ? 11.364 -0.255 -20.655 1.00 97.38 90 ILE A N 1
ATOM 690 C CA . ILE A 1 90 ? 12.106 -1.248 -21.424 1.00 97.38 90 ILE A CA 1
ATOM 691 C C . ILE A 1 90 ? 11.107 -2.011 -22.291 1.00 97.38 90 ILE A C 1
ATOM 693 O O . ILE A 1 90 ? 10.165 -2.583 -21.750 1.00 97.38 90 ILE A O 1
ATOM 697 N N . HIS A 1 91 ? 11.249 -1.983 -23.612 1.00 97.50 91 HIS A N 1
ATOM 698 C CA . HIS A 1 91 ? 10.310 -2.637 -24.532 1.00 97.50 91 HIS A CA 1
ATOM 699 C C . HIS A 1 91 ? 11.015 -3.149 -25.786 1.00 97.50 91 HIS A C 1
ATOM 701 O O . HIS A 1 91 ? 12.105 -2.696 -26.125 1.00 97.50 91 HIS A O 1
ATOM 707 N N . TRP A 1 92 ? 10.387 -4.084 -26.493 1.00 97.25 92 TRP A N 1
ATOM 708 C CA . TRP A 1 92 ? 10.848 -4.518 -27.812 1.00 97.25 92 TRP A CA 1
ATOM 709 C C . TRP A 1 92 ? 10.778 -3.345 -28.803 1.00 97.25 92 TRP A C 1
ATOM 711 O O . TRP A 1 92 ? 9.782 -2.632 -28.801 1.00 97.25 92 TRP A O 1
ATOM 721 N N . GLU A 1 93 ? 11.808 -3.117 -29.624 1.00 96.81 93 GLU A N 1
ATOM 722 C CA . GLU A 1 93 ? 11.806 -2.096 -30.696 1.00 96.81 93 GLU A CA 1
ATOM 723 C C . GLU A 1 93 ? 10.703 -2.389 -31.725 1.00 96.81 93 GLU A C 1
ATOM 725 O O . GLU A 1 93 ? 9.999 -1.496 -32.180 1.00 96.81 93 GLU A O 1
ATOM 730 N N . THR A 1 94 ? 10.513 -3.663 -32.057 1.00 95.31 94 THR A N 1
ATOM 731 C CA . THR A 1 94 ? 9.364 -4.190 -32.792 1.00 95.31 94 THR A CA 1
ATOM 732 C C . THR A 1 94 ? 8.805 -5.366 -32.006 1.00 95.31 94 THR A C 1
ATOM 734 O O . THR A 1 94 ? 9.553 -6.276 -31.640 1.00 95.31 94 THR A O 1
ATOM 737 N N . GLU A 1 95 ? 7.502 -5.354 -31.718 1.00 93.94 95 GLU A N 1
ATOM 738 C CA . GLU A 1 95 ? 6.885 -6.437 -30.952 1.00 93.94 95 GLU A CA 1
ATOM 739 C C . GLU A 1 95 ? 7.005 -7.781 -31.695 1.00 93.94 95 GLU A C 1
ATOM 741 O O . GLU A 1 95 ? 6.704 -7.850 -32.891 1.00 93.94 95 GLU A O 1
ATOM 746 N N . PRO A 1 96 ? 7.441 -8.855 -31.008 1.00 95.06 96 PRO A N 1
ATOM 747 C CA . PRO A 1 96 ? 7.455 -10.195 -31.577 1.00 95.06 96 PRO A CA 1
ATOM 748 C C . PRO A 1 96 ? 6.074 -10.634 -32.087 1.00 95.06 96 PRO A C 1
ATOM 750 O O . PRO A 1 96 ? 5.066 -10.477 -31.399 1.00 95.06 96 PRO A O 1
ATOM 753 N N . THR A 1 97 ? 6.043 -11.243 -33.272 1.00 95.25 97 THR A N 1
ATOM 754 C CA . THR A 1 97 ? 4.836 -11.769 -33.930 1.00 95.25 97 THR A CA 1
ATOM 755 C C . THR A 1 97 ? 4.851 -13.300 -33.999 1.00 95.25 97 THR A C 1
ATOM 757 O O . THR A 1 97 ? 5.874 -13.937 -33.734 1.00 95.25 97 THR A O 1
ATOM 760 N N . ASP A 1 98 ? 3.707 -13.902 -34.341 1.00 95.75 98 ASP A N 1
ATOM 761 C CA . ASP A 1 98 ? 3.507 -15.359 -34.430 1.00 95.75 98 ASP A CA 1
ATOM 762 C C . ASP A 1 98 ? 3.886 -16.112 -33.145 1.00 95.75 98 ASP A C 1
ATOM 764 O O . ASP A 1 98 ? 4.594 -17.125 -33.163 1.00 95.75 98 ASP A O 1
ATOM 768 N N . ILE A 1 99 ? 3.407 -15.581 -32.014 1.00 98.00 99 ILE A N 1
ATOM 769 C CA . ILE A 1 99 ? 3.697 -16.095 -30.675 1.00 98.00 99 ILE A CA 1
ATOM 770 C C . ILE A 1 99 ? 3.114 -17.499 -30.488 1.00 98.00 99 ILE A C 1
ATOM 772 O O . ILE A 1 99 ? 1.911 -17.718 -30.645 1.00 98.00 99 ILE A O 1
ATOM 776 N N . ARG A 1 100 ? 3.977 -18.448 -30.119 1.00 97.31 100 ARG A N 1
ATOM 777 C CA . ARG A 1 100 ? 3.658 -19.862 -29.855 1.00 97.31 100 ARG A CA 1
ATOM 778 C C . ARG A 1 100 ? 4.341 -20.323 -28.568 1.00 97.31 100 ARG A C 1
ATOM 780 O O . ARG A 1 100 ? 5.214 -19.627 -28.058 1.00 97.31 100 ARG A O 1
ATOM 787 N N . ASP A 1 101 ? 3.932 -21.477 -28.041 1.00 97.56 101 ASP A N 1
ATOM 788 C CA . ASP A 1 101 ? 4.544 -22.118 -26.860 1.00 97.56 101 ASP A CA 1
ATOM 789 C C . ASP A 1 101 ? 4.706 -21.164 -25.660 1.00 97.56 101 ASP A C 1
ATOM 791 O O . ASP A 1 101 ? 5.713 -21.161 -24.954 1.00 97.56 101 ASP A O 1
ATOM 795 N N . TYR A 1 102 ? 3.706 -20.300 -25.471 1.00 98.62 102 TYR A N 1
ATOM 796 C CA . TYR A 1 102 ? 3.764 -19.188 -24.534 1.00 98.62 102 TYR A CA 1
ATOM 797 C C . TYR A 1 102 ? 3.599 -19.640 -23.084 1.00 98.62 102 TYR A C 1
ATOM 799 O O . TYR A 1 102 ? 2.677 -20.381 -22.742 1.00 98.62 102 TYR A O 1
ATOM 807 N N . ARG A 1 103 ? 4.431 -19.098 -22.196 1.00 98.50 103 ARG A N 1
ATOM 808 C CA . ARG A 1 103 ? 4.256 -19.210 -20.754 1.00 98.50 103 ARG A CA 1
ATOM 809 C C . ARG A 1 103 ? 4.800 -17.986 -20.031 1.00 98.50 103 ARG A C 1
ATOM 811 O O . ARG A 1 103 ? 5.987 -17.700 -20.103 1.00 98.50 103 ARG A O 1
ATOM 818 N N . GLN A 1 104 ? 3.970 -17.331 -19.228 1.00 98.50 104 GLN A N 1
ATOM 819 C CA . GLN A 1 104 ? 4.405 -16.320 -18.267 1.00 98.50 104 GLN A CA 1
ATOM 820 C C . GLN A 1 104 ? 4.109 -16.793 -16.845 1.00 98.50 104 GLN A C 1
ATOM 822 O O . GLN A 1 104 ? 2.991 -17.203 -16.544 1.00 98.50 104 GLN A O 1
ATOM 827 N N . THR A 1 105 ? 5.117 -16.773 -15.975 1.00 98.50 105 THR A N 1
ATOM 828 C CA . THR A 1 105 ? 5.025 -17.208 -14.578 1.00 98.50 105 THR A CA 1
ATOM 829 C C . THR A 1 105 ? 5.577 -16.133 -13.650 1.00 98.50 105 THR A C 1
ATOM 831 O O . THR A 1 105 ? 6.767 -15.828 -13.707 1.00 98.50 105 THR A O 1
ATOM 834 N N . GLN A 1 106 ? 4.737 -15.598 -12.764 1.00 98.62 106 GLN A N 1
ATOM 835 C CA . GLN A 1 106 ? 5.181 -14.767 -11.645 1.00 98.62 106 GLN A CA 1
ATOM 836 C C . GLN A 1 106 ? 5.296 -15.632 -10.389 1.00 98.62 106 GLN A C 1
ATOM 838 O O . GLN A 1 106 ? 4.293 -16.130 -9.868 1.00 98.62 106 GLN A O 1
ATOM 843 N N . SER A 1 107 ? 6.530 -15.825 -9.925 1.00 98.44 107 SER A N 1
ATOM 844 C CA . SER A 1 107 ? 6.847 -16.565 -8.705 1.00 98.44 107 SER A CA 1
ATOM 845 C C . SER A 1 107 ? 7.016 -15.587 -7.549 1.00 98.44 107 SER A C 1
ATOM 847 O O . SER A 1 107 ? 8.022 -14.882 -7.461 1.00 98.44 107 SER A O 1
ATOM 849 N N . PHE A 1 108 ? 6.040 -15.566 -6.641 1.00 98.38 108 PHE A N 1
ATOM 850 C CA . PHE A 1 108 ? 6.135 -14.806 -5.390 1.00 98.38 108 PHE A CA 1
ATOM 851 C C . PHE A 1 108 ? 7.074 -15.470 -4.383 1.00 98.38 108 PHE A C 1
ATOM 853 O O . PHE A 1 108 ? 7.677 -14.778 -3.572 1.00 98.38 108 PHE A O 1
ATOM 860 N N . HIS A 1 109 ? 7.248 -16.794 -4.470 1.00 98.25 109 HIS A N 1
ATOM 861 C CA . HIS A 1 109 ? 8.233 -17.515 -3.669 1.00 98.25 109 HIS A CA 1
ATOM 862 C C . HIS A 1 109 ? 9.662 -17.084 -4.022 1.00 98.25 109 HIS A C 1
ATOM 864 O O . HIS A 1 109 ? 10.471 -16.899 -3.130 1.00 98.25 109 HIS A O 1
ATOM 870 N N . ASP A 1 110 ? 9.963 -16.862 -5.306 1.00 98.31 110 ASP A N 1
ATOM 871 C CA . ASP A 1 110 ? 11.317 -16.500 -5.752 1.00 98.31 110 ASP A CA 1
ATOM 872 C C . ASP A 1 110 ? 11.527 -14.993 -5.954 1.00 98.31 110 ASP A C 1
ATOM 874 O O . ASP A 1 110 ? 12.657 -14.558 -6.174 1.00 98.31 110 ASP A O 1
ATOM 878 N N . GLY A 1 111 ? 10.449 -14.204 -5.967 1.00 98.31 111 GLY A N 1
ATOM 879 C CA . GLY A 1 111 ? 10.487 -12.782 -6.312 1.00 98.31 111 GLY A CA 1
ATOM 880 C C . GLY A 1 111 ? 10.787 -12.500 -7.787 1.00 98.31 111 GLY A C 1
ATOM 881 O O . GLY A 1 111 ? 11.390 -11.475 -8.106 1.00 98.31 111 GLY A O 1
ATOM 882 N N . THR A 1 112 ? 10.401 -13.396 -8.701 1.00 98.75 112 THR A N 1
ATOM 883 C CA . THR A 1 112 ? 10.777 -13.319 -10.127 1.00 98.75 112 THR A CA 1
ATOM 884 C C . THR A 1 112 ? 9.581 -13.401 -11.074 1.00 98.75 112 THR A C 1
ATOM 886 O O . THR A 1 112 ? 8.532 -13.950 -10.732 1.00 98.75 112 THR A O 1
ATOM 889 N N . LEU A 1 113 ? 9.756 -12.881 -12.290 1.00 98.81 113 LEU A N 1
ATOM 890 C CA . LEU A 1 113 ? 8.825 -13.031 -13.404 1.00 98.81 113 LEU A CA 1
ATOM 891 C C . LEU A 1 113 ? 9.569 -13.650 -14.585 1.00 98.81 113 LEU A C 1
ATOM 893 O O . LEU A 1 113 ? 10.538 -13.077 -15.073 1.00 98.81 113 LEU A O 1
ATOM 897 N N . ALA A 1 114 ? 9.107 -14.808 -15.045 1.00 98.75 114 ALA A N 1
ATOM 898 C CA . ALA A 1 114 ? 9.634 -15.493 -16.218 1.00 98.75 114 ALA A CA 1
ATOM 899 C C . ALA A 1 114 ? 8.602 -15.453 -17.348 1.00 98.75 114 ALA A C 1
ATOM 901 O O . ALA A 1 114 ? 7.436 -15.764 -17.120 1.00 98.75 114 ALA A O 1
ATOM 902 N N . THR A 1 115 ? 9.018 -15.086 -18.555 1.00 98.81 115 THR A N 1
ATOM 903 C CA . THR A 1 115 ? 8.207 -15.158 -19.775 1.00 98.81 115 THR A CA 1
ATOM 904 C C . THR A 1 115 ? 8.972 -15.941 -20.831 1.00 98.81 115 THR A C 1
ATOM 906 O O . THR A 1 115 ? 10.104 -15.592 -21.151 1.00 98.81 115 THR A O 1
ATOM 909 N N . GLU A 1 116 ? 8.353 -16.981 -21.371 1.00 98.62 116 GLU A N 1
ATOM 910 C CA . GLU A 1 116 ? 8.902 -17.871 -22.389 1.00 98.62 116 GLU A CA 1
ATOM 911 C C . GLU A 1 116 ? 7.934 -17.949 -23.572 1.00 98.62 116 GLU A C 1
ATOM 913 O O . GLU A 1 116 ? 6.722 -18.021 -23.368 1.00 98.62 116 GLU A O 1
ATOM 918 N N . PHE A 1 117 ? 8.447 -17.899 -24.800 1.00 98.56 117 PHE A N 1
ATOM 919 C CA . PHE A 1 117 ? 7.656 -18.087 -26.020 1.00 98.56 117 PHE A CA 1
ATOM 920 C C . PHE A 1 117 ? 8.540 -18.381 -27.235 1.00 98.56 117 PHE A C 1
ATOM 922 O O . PHE A 1 117 ? 9.724 -18.059 -27.242 1.00 98.56 117 PHE A O 1
ATOM 929 N N . ALA A 1 118 ? 7.951 -18.938 -28.287 1.00 98.12 118 ALA A N 1
ATOM 930 C CA . ALA A 1 118 ? 8.502 -18.961 -29.639 1.00 98.12 118 ALA A CA 1
ATOM 931 C C . ALA A 1 118 ? 7.864 -17.843 -30.482 1.00 98.12 118 ALA A C 1
ATOM 933 O O . ALA A 1 118 ? 6.725 -17.451 -30.223 1.00 98.12 118 ALA A O 1
ATOM 934 N N . CYS A 1 119 ? 8.564 -17.335 -31.496 1.00 97.19 119 CYS A N 1
ATOM 935 C CA . CYS A 1 119 ? 8.045 -16.296 -32.397 1.00 97.19 119 CYS A CA 1
ATOM 936 C C . CYS A 1 119 ? 8.539 -16.506 -33.838 1.00 97.19 119 CYS A C 1
ATOM 938 O O . CYS A 1 119 ? 9.231 -17.483 -34.128 1.00 97.19 119 CYS A O 1
ATOM 940 N N . ALA A 1 120 ? 8.181 -15.612 -34.763 1.00 94.69 120 ALA A N 1
ATOM 941 C CA . ALA A 1 120 ? 8.637 -15.688 -36.156 1.00 94.69 120 ALA A CA 1
ATOM 942 C C . ALA A 1 120 ? 10.174 -15.616 -36.316 1.00 94.69 120 ALA A C 1
ATOM 944 O O . ALA A 1 120 ? 10.712 -16.163 -37.276 1.00 94.69 120 ALA A O 1
ATOM 945 N N . GLY A 1 121 ? 10.876 -14.946 -35.393 1.00 91.06 121 GLY A N 1
ATOM 946 C CA . GLY A 1 121 ? 12.327 -14.714 -35.467 1.00 91.06 121 GLY A CA 1
ATOM 947 C C . GLY A 1 121 ? 13.199 -15.700 -34.682 1.00 91.06 121 GLY A C 1
ATOM 948 O O . GLY A 1 121 ? 14.396 -15.776 -34.944 1.00 91.06 121 GLY A O 1
ATOM 949 N N . ALA A 1 122 ? 12.626 -16.459 -33.742 1.00 95.94 122 ALA A N 1
ATOM 950 C CA . ALA A 1 122 ? 13.375 -17.345 -32.851 1.00 95.94 122 ALA A CA 1
ATOM 951 C C . ALA A 1 122 ? 12.549 -18.567 -32.420 1.00 95.94 122 ALA A C 1
ATOM 953 O O . ALA A 1 122 ? 11.344 -18.468 -32.168 1.00 95.94 122 ALA A O 1
ATOM 954 N N . GLU A 1 123 ? 13.217 -19.714 -32.271 1.00 97.00 123 GLU A N 1
ATOM 955 C CA . GLU A 1 123 ? 12.611 -20.952 -31.762 1.00 97.00 123 GLU A CA 1
ATOM 956 C C . GLU A 1 123 ? 12.201 -20.822 -30.294 1.00 97.00 123 GLU A C 1
ATOM 958 O O . GLU A 1 123 ? 11.200 -21.404 -29.883 1.00 97.00 123 GLU A O 1
ATOM 963 N N . ARG A 1 124 ? 12.958 -20.050 -29.505 1.00 97.81 124 ARG A N 1
ATOM 964 C CA . ARG A 1 124 ? 12.630 -19.751 -28.111 1.00 97.81 124 ARG A CA 1
ATOM 965 C C . ARG A 1 124 ? 13.231 -18.422 -27.668 1.00 97.81 124 ARG A C 1
ATOM 967 O O . ARG A 1 124 ? 14.404 -18.142 -27.902 1.00 97.81 124 ARG A O 1
ATOM 974 N N . VAL A 1 125 ? 12.425 -17.658 -26.945 1.00 98.50 125 VAL A N 1
ATOM 975 C CA . VAL A 1 125 ? 12.766 -16.421 -26.249 1.00 98.50 125 VAL A CA 1
ATOM 976 C C . VAL A 1 125 ? 12.396 -16.606 -24.786 1.00 98.50 125 VAL A C 1
ATOM 978 O O . VAL A 1 125 ? 11.251 -16.926 -24.475 1.00 98.50 125 VAL A O 1
ATOM 981 N N . SER A 1 126 ? 13.352 -16.407 -23.883 1.00 98.50 126 SER A N 1
ATOM 982 C CA . SER A 1 126 ? 13.123 -16.392 -22.438 1.00 98.50 126 SER A CA 1
ATOM 983 C C . SER A 1 126 ? 13.538 -15.046 -21.863 1.00 98.50 126 SER A C 1
ATOM 985 O O . SER A 1 126 ? 14.661 -14.600 -22.085 1.00 98.50 126 SER A O 1
ATOM 987 N N . VAL A 1 127 ? 12.660 -14.440 -21.067 1.00 98.75 127 VAL A N 1
ATOM 988 C CA . VAL A 1 127 ? 12.911 -13.210 -20.310 1.00 98.75 127 VAL A CA 1
ATOM 989 C C . VAL A 1 127 ? 12.639 -13.487 -18.838 1.00 98.75 127 VAL A C 1
ATOM 991 O O . VAL A 1 127 ? 11.526 -13.858 -18.477 1.00 98.75 127 VAL A O 1
ATOM 994 N N . LEU A 1 128 ? 13.645 -13.312 -17.987 1.00 98.88 128 LEU A N 1
ATOM 995 C CA . LEU A 1 128 ? 13.519 -13.388 -16.532 1.00 98.88 128 LEU A CA 1
ATOM 996 C C . LEU A 1 128 ? 13.817 -12.013 -15.935 1.00 98.88 128 LEU A C 1
ATOM 998 O O . LEU A 1 128 ? 14.905 -11.498 -16.174 1.00 98.88 128 LEU A O 1
ATOM 1002 N N . SER A 1 129 ? 12.907 -11.455 -15.136 1.00 98.81 129 SER A N 1
ATOM 1003 C CA . SER A 1 129 ? 13.080 -10.167 -14.451 1.00 98.81 129 SER A CA 1
ATOM 1004 C C . SER A 1 129 ? 12.931 -10.275 -12.934 1.00 98.81 129 SER A C 1
ATOM 1006 O O . SER A 1 129 ? 12.142 -11.074 -12.409 1.00 98.81 129 SER A O 1
ATOM 1008 N N . TRP A 1 130 ? 13.695 -9.452 -12.214 1.00 98.75 130 TRP A N 1
ATOM 1009 C CA . TRP A 1 130 ? 13.621 -9.334 -10.759 1.00 98.75 130 TRP A CA 1
ATOM 1010 C C . TRP A 1 130 ? 14.098 -7.963 -10.263 1.00 98.75 130 TRP A C 1
ATOM 1012 O O . TRP A 1 130 ? 14.847 -7.257 -10.943 1.00 98.75 130 TRP A O 1
ATOM 1022 N N . PHE A 1 131 ? 13.668 -7.609 -9.052 1.00 98.62 131 PHE A N 1
ATOM 1023 C CA . PHE A 1 131 ? 14.116 -6.429 -8.315 1.00 98.62 131 PHE A CA 1
ATOM 1024 C C . PHE A 1 131 ? 14.874 -6.888 -7.081 1.00 98.62 131 PHE A C 1
ATOM 1026 O O . PHE A 1 131 ? 14.382 -7.729 -6.331 1.00 98.62 131 PHE A O 1
ATOM 1033 N N . ASP A 1 132 ? 16.070 -6.350 -6.871 1.00 98.38 132 ASP A N 1
ATOM 1034 C CA . ASP A 1 132 ? 16.929 -6.795 -5.784 1.00 98.38 132 ASP A CA 1
ATOM 1035 C C . ASP A 1 132 ? 16.455 -6.211 -4.445 1.00 98.38 132 ASP A C 1
ATOM 1037 O O . ASP A 1 132 ? 16.456 -4.989 -4.284 1.00 98.38 132 ASP A O 1
ATOM 1041 N N . PRO A 1 133 ? 16.061 -7.031 -3.461 1.00 96.62 133 PRO A N 1
ATOM 1042 C CA . PRO A 1 133 ? 15.523 -6.527 -2.199 1.00 96.62 133 PRO A CA 1
ATOM 1043 C C . PRO A 1 133 ? 16.601 -6.027 -1.227 1.00 96.62 133 PRO A C 1
ATOM 1045 O O . PRO A 1 133 ? 16.284 -5.349 -0.247 1.00 96.62 133 PRO A O 1
ATOM 1048 N N . VAL A 1 134 ? 17.876 -6.328 -1.499 1.00 94.88 134 VAL A N 1
ATOM 1049 C CA . VAL A 1 134 ? 19.022 -5.918 -0.676 1.00 94.88 134 VAL A CA 1
ATOM 1050 C C . VAL A 1 134 ? 19.707 -4.699 -1.291 1.00 94.88 134 VAL A C 1
ATOM 1052 O O . VAL A 1 134 ? 19.912 -3.691 -0.620 1.00 94.88 134 VAL A O 1
ATOM 1055 N N . ARG A 1 135 ? 20.021 -4.746 -2.590 1.00 96.25 135 ARG A N 1
ATOM 1056 C CA . ARG A 1 135 ? 20.501 -3.591 -3.364 1.00 96.25 135 ARG A CA 1
ATOM 1057 C C . ARG A 1 135 ? 19.302 -2.904 -4.011 1.00 96.25 135 ARG A C 1
ATOM 1059 O O . ARG A 1 135 ? 19.110 -2.995 -5.212 1.00 96.25 135 ARG A O 1
ATOM 1066 N N . ARG A 1 136 ? 18.493 -2.210 -3.208 1.00 95.88 136 ARG A N 1
ATOM 1067 C CA . ARG A 1 136 ? 17.139 -1.753 -3.593 1.00 95.88 136 ARG A CA 1
ATOM 1068 C C . ARG A 1 136 ? 17.055 -0.810 -4.802 1.00 95.88 136 ARG A C 1
ATOM 1070 O O . ARG A 1 136 ? 15.981 -0.657 -5.371 1.00 95.88 136 ARG A O 1
ATOM 1077 N N . ASN A 1 137 ? 18.171 -0.226 -5.234 1.00 97.75 137 ASN A N 1
ATOM 1078 C CA . ASN A 1 137 ? 18.253 0.562 -6.467 1.00 97.75 137 ASN A CA 1
ATOM 1079 C C . ASN A 1 137 ? 18.417 -0.297 -7.741 1.00 97.75 137 ASN A C 1
ATOM 1081 O O . ASN A 1 137 ? 18.387 0.257 -8.835 1.00 97.75 137 ASN A O 1
ATOM 1085 N N . LEU A 1 138 ? 18.613 -1.617 -7.621 1.00 98.25 138 LEU A N 1
ATOM 1086 C CA . LEU A 1 138 ? 18.937 -2.535 -8.715 1.00 98.25 138 LEU A CA 1
ATOM 1087 C C . LEU A 1 138 ? 17.714 -3.349 -9.162 1.00 98.25 138 LEU A C 1
ATOM 1089 O O . LEU A 1 138 ? 17.107 -4.079 -8.377 1.00 98.25 138 LEU A O 1
ATOM 1093 N N . ALA A 1 139 ? 17.426 -3.290 -10.458 1.00 98.38 139 ALA A N 1
ATOM 1094 C CA . ALA A 1 139 ? 16.577 -4.232 -11.177 1.00 98.38 139 ALA A CA 1
ATOM 1095 C C . ALA A 1 139 ? 17.412 -4.942 -12.245 1.00 98.38 139 ALA A C 1
ATOM 1097 O O . ALA A 1 139 ? 18.369 -4.369 -12.775 1.00 98.38 139 ALA A O 1
ATOM 1098 N N . ALA A 1 140 ? 17.075 -6.182 -12.577 1.00 98.31 140 ALA A N 1
ATOM 1099 C CA . ALA A 1 140 ? 17.841 -6.928 -13.562 1.00 98.31 140 ALA A CA 1
ATOM 1100 C C . ALA A 1 140 ? 16.985 -7.872 -14.403 1.00 98.31 140 ALA A C 1
ATOM 1102 O O . ALA A 1 140 ? 15.891 -8.290 -14.016 1.00 98.31 140 ALA A O 1
ATOM 1103 N N . PHE A 1 141 ? 17.529 -8.177 -15.577 1.00 98.69 141 PHE A N 1
ATOM 1104 C CA . PHE A 1 141 ? 16.960 -9.052 -16.580 1.00 98.69 141 PHE A CA 1
ATOM 1105 C C . PHE A 1 141 ? 17.988 -10.083 -17.016 1.00 98.69 141 PHE A C 1
ATOM 1107 O O . PHE A 1 141 ? 19.188 -9.806 -17.120 1.00 98.69 141 PHE A O 1
ATOM 1114 N N . GLN A 1 142 ? 17.488 -11.261 -17.352 1.00 98.56 142 GLN A N 1
ATOM 1115 C CA . GLN A 1 142 ? 18.218 -12.266 -18.093 1.00 98.56 142 GLN A CA 1
ATOM 1116 C C . GLN A 1 142 ? 17.413 -12.653 -19.327 1.00 98.56 142 GLN A C 1
ATOM 1118 O O . GLN A 1 142 ? 16.233 -12.988 -19.228 1.00 98.56 142 GLN A O 1
ATOM 1123 N N . PHE A 1 143 ? 18.094 -12.651 -20.464 1.00 98.50 143 PHE A N 1
ATOM 1124 C CA . PHE A 1 143 ? 17.571 -13.063 -21.756 1.00 98.50 143 PHE A CA 1
ATOM 1125 C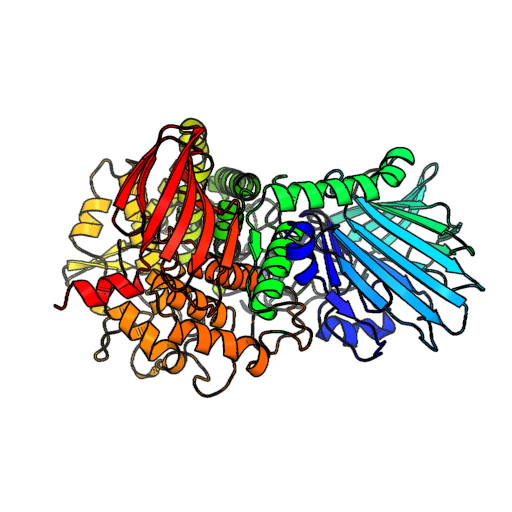 C . PHE A 1 143 ? 18.236 -14.376 -22.171 1.00 98.50 143 PHE A C 1
ATOM 1127 O O . PHE A 1 143 ? 19.421 -14.566 -21.897 1.00 98.50 143 PHE A O 1
ATOM 1134 N N . ASP A 1 144 ? 17.490 -15.279 -22.799 1.00 98.06 144 ASP A N 1
ATOM 1135 C CA . ASP A 1 144 ? 18.021 -16.477 -23.465 1.00 98.06 144 ASP A CA 1
ATOM 1136 C C . ASP A 1 144 ? 17.280 -16.673 -24.792 1.00 98.06 144 ASP A C 1
ATOM 1138 O O . ASP A 1 144 ? 16.062 -16.883 -24.794 1.00 98.06 144 ASP A O 1
ATOM 1142 N N . ILE A 1 145 ? 18.007 -16.528 -25.904 1.00 97.94 145 ILE A N 1
ATOM 1143 C CA . ILE A 1 145 ? 17.481 -16.574 -27.275 1.00 97.94 145 ILE A CA 1
ATOM 1144 C C . ILE A 1 145 ? 18.045 -17.800 -27.995 1.00 97.94 145 ILE A C 1
ATOM 1146 O O . ILE A 1 145 ? 19.262 -17.972 -28.076 1.00 97.94 145 ILE A O 1
ATOM 1150 N N . GLN A 1 146 ? 17.176 -18.646 -28.549 1.00 96.94 146 GLN A N 1
ATOM 1151 C CA . GLN A 1 146 ? 17.568 -19.878 -29.240 1.00 96.94 146 GLN A CA 1
ATOM 1152 C C . GLN A 1 146 ? 16.973 -19.945 -30.648 1.00 96.94 146 GLN A C 1
ATOM 1154 O O . GLN A 1 146 ? 15.828 -19.549 -30.873 1.00 96.94 146 GLN A O 1
ATOM 1159 N N . GLY A 1 147 ? 17.758 -20.481 -31.587 1.00 89.00 147 GLY A N 1
ATOM 1160 C CA . GLY A 1 147 ? 17.299 -20.793 -32.943 1.00 89.00 147 GLY A CA 1
ATOM 1161 C C . GLY A 1 147 ? 16.981 -19.580 -33.825 1.00 89.00 147 GLY A C 1
ATOM 1162 O O . GLY A 1 147 ? 16.175 -19.711 -34.740 1.00 89.00 147 GLY A O 1
ATOM 1163 N N . GLY A 1 148 ? 17.573 -18.408 -33.562 1.00 89.62 148 GLY A N 1
ATOM 1164 C CA . GLY A 1 148 ? 17.384 -17.209 -34.386 1.00 89.62 148 GLY A CA 1
ATOM 1165 C C . GLY A 1 148 ? 17.740 -15.902 -33.676 1.00 89.62 148 GLY A C 1
ATOM 1166 O O . GLY A 1 148 ? 18.427 -15.920 -32.654 1.00 89.62 148 GLY A O 1
ATOM 1167 N N . ASP A 1 149 ? 17.245 -14.791 -34.224 1.00 90.06 149 ASP A N 1
ATOM 1168 C CA . ASP A 1 149 ? 17.460 -13.427 -33.733 1.00 90.06 149 ASP A CA 1
ATOM 1169 C C . ASP A 1 149 ? 16.120 -12.781 -33.348 1.00 90.06 149 ASP A C 1
ATOM 1171 O O . ASP A 1 149 ? 15.069 -13.056 -33.931 1.00 90.06 149 ASP A O 1
ATOM 1175 N N . VAL A 1 150 ? 16.153 -11.873 -32.375 1.00 95.44 150 VAL A N 1
ATOM 1176 C CA . VAL A 1 150 ? 14.980 -11.098 -31.947 1.00 95.44 150 VAL A CA 1
ATOM 1177 C C . VAL A 1 150 ? 15.166 -9.615 -32.232 1.00 95.44 150 VAL A C 1
ATOM 1179 O O . VAL A 1 150 ? 16.284 -9.131 -32.416 1.00 95.44 150 VAL A O 1
ATOM 1182 N N . SER A 1 151 ? 14.056 -8.875 -32.235 1.00 95.81 151 SER A N 1
ATOM 1183 C CA . SER A 1 151 ? 14.115 -7.417 -32.253 1.00 95.81 151 SER A CA 1
ATOM 1184 C C . SER A 1 151 ? 14.965 -6.909 -31.080 1.00 95.81 151 SER A C 1
ATOM 1186 O O . SER A 1 151 ? 14.824 -7.418 -29.964 1.00 95.81 151 SER A O 1
ATOM 1188 N N . PRO A 1 152 ? 15.789 -5.868 -31.280 1.00 97.50 152 PRO A N 1
ATOM 1189 C CA . PRO A 1 152 ? 16.441 -5.164 -30.186 1.00 97.50 152 PRO A CA 1
ATOM 1190 C C . PRO A 1 152 ? 15.437 -4.626 -29.171 1.00 97.50 152 PRO A C 1
ATOM 1192 O O . PRO A 1 152 ? 14.246 -4.483 -29.455 1.00 97.50 152 PRO A O 1
ATOM 1195 N N . ILE A 1 153 ? 15.943 -4.312 -27.986 1.00 98.12 153 ILE A N 1
ATOM 1196 C CA . ILE A 1 153 ? 15.184 -3.711 -26.895 1.00 98.12 153 ILE A CA 1
ATOM 1197 C C . ILE A 1 153 ? 15.531 -2.227 -26.813 1.00 98.12 153 ILE A C 1
ATOM 1199 O O . ILE A 1 153 ? 16.698 -1.856 -26.918 1.00 98.12 153 ILE A O 1
ATOM 1203 N N . ILE A 1 154 ? 14.537 -1.381 -26.570 1.00 98.25 154 ILE A N 1
ATOM 1204 C CA . ILE A 1 154 ? 14.719 0.036 -26.264 1.00 98.25 154 ILE A CA 1
ATOM 1205 C C . ILE A 1 154 ? 14.578 0.242 -24.758 1.00 98.25 154 ILE A C 1
ATOM 1207 O O . ILE A 1 154 ? 13.596 -0.194 -24.156 1.00 98.25 154 ILE A O 1
ATOM 1211 N N . LEU A 1 155 ? 15.556 0.918 -24.155 1.00 98.00 155 LEU A N 1
ATOM 1212 C CA . LEU A 1 155 ? 15.447 1.541 -22.840 1.00 98.00 155 LEU A CA 1
ATOM 1213 C C . LEU A 1 155 ? 15.289 3.052 -23.038 1.00 98.00 155 LEU A C 1
ATOM 1215 O O . LEU A 1 155 ? 16.252 3.737 -23.391 1.00 98.00 155 LEU A O 1
ATOM 1219 N N . GLY A 1 156 ? 14.084 3.553 -22.786 1.00 95.19 156 GLY A N 1
ATOM 1220 C CA . GLY A 1 156 ? 13.734 4.967 -22.916 1.00 95.19 156 GLY A CA 1
ATOM 1221 C C . GLY A 1 156 ? 12.997 5.515 -21.698 1.00 95.19 156 GLY A C 1
ATOM 1222 O O . GLY A 1 156 ? 12.939 4.867 -20.653 1.00 95.19 156 GLY A O 1
ATOM 1223 N N . THR A 1 157 ? 12.413 6.707 -21.818 1.00 92.88 157 THR A N 1
ATOM 1224 C CA . THR A 1 157 ? 11.566 7.323 -20.780 1.00 92.88 157 THR A CA 1
ATOM 1225 C C . THR A 1 157 ? 10.265 7.867 -21.365 1.00 92.88 157 THR A C 1
ATOM 1227 O O . THR A 1 157 ? 10.155 8.086 -22.569 1.00 92.88 157 THR A O 1
ATOM 1230 N N . GLU A 1 158 ? 9.277 8.100 -20.503 1.00 90.50 158 GLU A N 1
ATOM 1231 C CA . GLU A 1 158 ? 8.062 8.817 -20.879 1.00 90.50 158 GLU A CA 1
ATOM 1232 C C . GLU A 1 158 ? 8.383 10.317 -20.955 1.00 90.50 158 GLU A C 1
ATOM 1234 O O . GLU A 1 158 ? 8.565 10.988 -19.935 1.00 90.50 158 GLU A O 1
ATOM 1239 N N . THR A 1 159 ? 8.473 10.845 -22.175 1.00 91.31 159 THR A N 1
ATOM 1240 C CA . THR A 1 159 ? 8.854 12.243 -22.427 1.00 91.31 159 THR A CA 1
ATOM 1241 C C . THR A 1 159 ? 7.703 13.226 -22.230 1.00 91.31 159 THR A C 1
ATOM 1243 O O . THR A 1 159 ? 7.945 14.428 -22.138 1.00 91.31 159 THR A O 1
ATOM 1246 N N . SER A 1 160 ? 6.464 12.738 -22.127 1.00 91.38 160 SER A N 1
ATOM 1247 C CA . SER A 1 160 ? 5.255 13.542 -21.952 1.00 91.38 160 SER A CA 1
ATOM 1248 C C . SER A 1 160 ? 4.235 12.806 -21.084 1.00 91.38 160 SER A C 1
ATOM 1250 O O . SER A 1 160 ? 3.840 11.690 -21.399 1.00 91.38 160 SER A O 1
ATOM 1252 N N . PHE A 1 161 ? 3.799 13.412 -19.982 1.00 90.62 161 PHE A N 1
ATOM 1253 C CA . PHE A 1 161 ? 2.855 12.781 -19.058 1.00 90.62 161 PHE A CA 1
ATOM 1254 C C . PHE A 1 161 ? 2.022 13.813 -18.299 1.00 90.62 161 PHE A C 1
ATOM 1256 O O . PHE A 1 161 ? 2.390 14.982 -18.187 1.00 90.62 161 PHE A O 1
ATOM 1263 N N . ASP A 1 162 ? 0.898 13.356 -17.754 1.00 89.12 162 ASP A N 1
ATOM 1264 C CA . ASP A 1 162 ? 0.124 14.093 -16.759 1.00 89.12 162 ASP A CA 1
ATOM 1265 C C . ASP A 1 162 ? 0.604 13.675 -15.356 1.00 89.12 162 ASP A C 1
ATOM 1267 O O . ASP A 1 162 ? 0.440 12.495 -15.004 1.00 89.12 162 ASP A O 1
ATOM 1271 N N . PRO A 1 163 ? 1.212 14.591 -14.570 1.00 88.31 163 PRO A N 1
ATOM 1272 C CA . PRO A 1 163 ? 1.635 14.293 -13.208 1.00 88.31 163 PRO A CA 1
ATOM 1273 C C . PRO A 1 163 ? 0.487 13.795 -12.330 1.00 88.31 163 PRO A C 1
ATOM 1275 O O . PRO A 1 163 ? 0.702 12.879 -11.547 1.00 88.31 163 PRO A O 1
ATOM 1278 N N . TYR A 1 164 ? -0.725 14.343 -12.476 1.00 88.94 164 TYR A N 1
ATOM 1279 C CA . TYR A 1 164 ? -1.883 13.930 -11.688 1.00 88.94 164 TYR A CA 1
ATOM 1280 C C . TYR A 1 164 ? -3.207 14.209 -12.406 1.00 88.94 164 TYR A C 1
ATOM 1282 O O . TYR A 1 164 ? -3.791 15.292 -12.302 1.00 88.94 164 TYR A O 1
ATOM 1290 N N . LEU A 1 165 ? -3.735 13.155 -13.036 1.00 81.94 165 LEU A N 1
ATOM 1291 C CA . LEU A 1 165 ? -4.939 13.167 -13.880 1.00 81.94 165 LEU A CA 1
ATOM 1292 C C . LEU A 1 165 ? -6.170 13.817 -13.224 1.00 81.94 165 LEU A C 1
ATOM 1294 O O . LEU A 1 165 ? -7.055 14.339 -13.915 1.00 81.94 165 LEU A O 1
ATOM 1298 N N . TYR A 1 166 ? -6.270 13.789 -11.893 1.00 81.88 166 TYR A N 1
ATOM 1299 C CA . TYR A 1 166 ? -7.441 14.292 -11.180 1.00 81.88 166 TYR A CA 1
ATOM 1300 C C . TYR A 1 166 ? -7.427 15.786 -10.904 1.00 81.88 166 TYR A C 1
ATOM 1302 O O . TYR A 1 166 ? -8.517 16.342 -10.827 1.00 81.88 166 TYR A O 1
ATOM 1310 N N . ALA A 1 167 ? -6.278 16.458 -10.796 1.00 82.50 167 ALA A N 1
ATOM 1311 C CA . ALA A 1 167 ? -6.228 17.891 -10.466 1.00 82.50 167 ALA A CA 1
ATOM 1312 C C . ALA A 1 167 ? -5.335 18.718 -11.398 1.00 82.50 167 ALA A C 1
ATOM 1314 O O . ALA A 1 167 ? -5.611 19.903 -11.609 1.00 82.50 167 ALA A O 1
ATOM 1315 N N . TYR A 1 168 ? -4.315 18.097 -11.982 1.00 85.56 168 TYR A N 1
ATOM 1316 C CA . TYR A 1 168 ? -3.350 18.724 -12.872 1.00 85.56 168 TYR A CA 1
ATOM 1317 C C . TYR A 1 168 ? -3.919 18.755 -14.305 1.00 85.56 168 TYR A C 1
ATOM 1319 O O . TYR A 1 168 ? -4.494 17.778 -14.773 1.00 85.56 168 TYR A O 1
ATOM 1327 N N . LYS A 1 169 ? -3.867 19.906 -14.995 1.00 74.88 169 LYS A N 1
ATOM 1328 C CA . LYS A 1 169 ? -4.418 20.073 -16.368 1.00 74.88 169 LYS A CA 1
ATOM 1329 C C . LYS A 1 169 ? -3.333 20.293 -17.431 1.00 74.88 169 LYS A C 1
ATOM 1331 O O . LYS A 1 169 ? -3.639 20.406 -18.615 1.00 74.88 169 LYS A O 1
ATOM 1336 N N . ALA A 1 170 ? -2.076 20.406 -17.020 1.00 83.38 170 ALA A N 1
ATOM 1337 C CA . ALA A 1 170 ? -0.962 20.613 -17.932 1.00 83.38 170 ALA A CA 1
ATOM 1338 C C . ALA A 1 170 ? -0.189 19.311 -18.157 1.00 83.38 170 ALA A C 1
ATOM 1340 O O . ALA A 1 170 ? -0.170 18.414 -17.323 1.00 83.38 170 ALA A O 1
ATOM 1341 N N . ILE A 1 171 ? 0.461 19.216 -19.306 1.00 90.25 171 ILE A N 1
ATOM 1342 C CA . ILE A 1 171 ? 1.372 18.118 -19.595 1.00 90.25 171 ILE A CA 1
ATOM 1343 C C . ILE A 1 171 ? 2.760 18.524 -19.112 1.00 90.25 171 ILE A C 1
ATOM 1345 O O . ILE A 1 171 ? 3.256 19.591 -19.475 1.00 90.25 171 ILE A O 1
ATOM 1349 N N . ALA A 1 172 ? 3.376 17.671 -18.301 1.00 92.75 172 ALA A N 1
ATOM 1350 C CA . ALA A 1 172 ? 4.782 17.779 -17.958 1.00 92.75 172 ALA A CA 1
ATOM 1351 C C . ALA A 1 172 ? 5.623 17.019 -18.988 1.00 92.75 172 ALA A C 1
ATOM 1353 O O . ALA A 1 172 ? 5.168 16.052 -19.607 1.00 92.75 172 ALA A O 1
ATOM 1354 N N . THR A 1 173 ? 6.862 17.466 -19.170 1.00 94.12 173 THR A N 1
ATOM 1355 C CA . THR A 1 173 ? 7.802 16.850 -20.106 1.00 94.12 173 THR A CA 1
ATOM 1356 C C . THR A 1 173 ? 9.080 16.420 -19.412 1.00 94.12 173 THR A C 1
ATOM 1358 O O . THR A 1 173 ? 9.574 17.112 -18.517 1.00 94.12 173 THR A O 1
ATOM 1361 N N . GLN A 1 174 ? 9.644 15.315 -19.888 1.00 95.25 174 GLN A N 1
ATOM 1362 C CA . GLN A 1 174 ? 10.961 14.824 -19.501 1.00 95.25 174 GLN A CA 1
ATOM 1363 C C . GLN A 1 174 ? 11.877 14.712 -20.712 1.00 95.25 174 GLN A C 1
ATOM 1365 O O . GLN A 1 174 ? 11.440 14.364 -21.809 1.00 95.25 174 GLN A O 1
ATOM 1370 N N . THR A 1 175 ? 13.160 14.976 -20.494 1.00 95.19 175 THR A N 1
ATOM 1371 C CA . THR A 1 175 ? 14.221 14.714 -21.466 1.00 95.19 175 THR A CA 1
ATOM 1372 C C . THR A 1 175 ? 15.060 13.525 -21.026 1.00 95.19 175 THR A C 1
ATOM 1374 O O . THR A 1 175 ? 15.138 13.213 -19.837 1.00 95.19 175 THR A O 1
ATOM 1377 N N . ILE A 1 176 ? 15.686 12.868 -22.000 1.00 95.62 176 ILE A N 1
ATOM 1378 C CA . ILE A 1 176 ? 16.588 11.737 -21.800 1.00 95.62 176 ILE A CA 1
ATOM 1379 C C . ILE A 1 176 ? 17.906 11.999 -22.521 1.00 95.62 176 ILE A C 1
ATOM 1381 O O . ILE A 1 176 ? 17.919 12.460 -23.663 1.00 95.62 176 ILE A O 1
ATOM 1385 N N . ALA A 1 177 ? 19.017 11.707 -21.855 1.00 95.44 177 ALA A N 1
ATOM 1386 C CA . ALA A 1 177 ? 20.348 11.769 -22.436 1.00 95.44 177 ALA A CA 1
ATOM 1387 C C . ALA A 1 177 ? 21.147 10.534 -22.025 1.00 95.44 177 ALA A C 1
ATOM 1389 O O . ALA A 1 177 ? 21.246 10.212 -20.844 1.00 95.44 177 ALA A O 1
ATOM 1390 N N . ALA A 1 178 ? 21.733 9.844 -22.999 1.00 96.00 178 ALA A N 1
ATOM 1391 C CA . ALA A 1 178 ? 22.568 8.679 -22.753 1.00 96.00 178 ALA A CA 1
ATOM 1392 C C . ALA A 1 178 ? 24.042 9.011 -22.992 1.00 96.00 178 ALA A C 1
ATOM 1394 O O . ALA A 1 178 ? 24.407 9.610 -24.004 1.00 96.00 178 ALA A O 1
ATOM 1395 N N . SER A 1 179 ? 24.901 8.585 -22.074 1.00 95.12 179 SER A N 1
ATOM 1396 C CA . SER A 1 179 ? 26.350 8.740 -22.189 1.00 95.12 179 SER A CA 1
ATOM 1397 C C . SER A 1 179 ? 27.063 7.482 -21.711 1.00 95.12 179 SER A C 1
ATOM 1399 O O . SER A 1 179 ? 26.529 6.720 -20.907 1.00 95.12 179 SER A O 1
ATOM 1401 N N . ARG A 1 180 ? 28.273 7.241 -22.215 1.00 94.69 180 ARG A N 1
ATOM 1402 C CA . ARG A 1 180 ? 29.109 6.127 -21.764 1.00 94.69 180 ARG A CA 1
ATOM 1403 C C . ARG A 1 180 ? 30.058 6.612 -20.672 1.00 94.69 180 ARG A C 1
ATOM 1405 O O . ARG A 1 180 ? 30.789 7.577 -20.887 1.00 94.69 180 ARG A O 1
ATOM 1412 N N . VAL A 1 181 ? 30.073 5.928 -19.531 1.00 92.62 181 VAL A N 1
ATOM 1413 C CA . VAL A 1 181 ? 30.929 6.239 -18.379 1.00 92.62 181 VAL A CA 1
ATOM 1414 C C . VAL A 1 181 ? 31.663 4.964 -17.969 1.00 92.62 181 VAL A C 1
ATOM 1416 O O . VAL A 1 181 ? 31.096 4.074 -17.340 1.00 92.62 181 VAL A O 1
ATOM 1419 N N . GLY A 1 182 ? 32.934 4.855 -18.365 1.00 88.50 182 GLY A N 1
ATOM 1420 C CA . GLY A 1 182 ? 33.710 3.624 -18.198 1.00 88.50 182 GLY A CA 1
ATOM 1421 C C . GLY A 1 182 ? 33.073 2.444 -18.943 1.00 88.50 182 GLY A C 1
ATOM 1422 O O . GLY A 1 182 ? 32.841 2.512 -20.156 1.00 88.50 182 GLY A O 1
ATOM 1423 N N . ASP A 1 183 ? 32.775 1.380 -18.198 1.00 87.94 183 ASP A N 1
ATOM 1424 C CA . ASP A 1 183 ? 32.168 0.145 -18.712 1.00 87.94 183 ASP A CA 1
ATOM 1425 C C . ASP A 1 183 ? 30.630 0.149 -18.666 1.00 87.94 183 ASP A C 1
ATOM 1427 O O . ASP A 1 183 ? 30.000 -0.851 -19.003 1.00 87.94 183 ASP A O 1
ATOM 1431 N N . GLU A 1 184 ? 30.013 1.258 -18.255 1.00 94.19 184 GLU A N 1
ATOM 1432 C CA . GLU A 1 184 ? 28.560 1.395 -18.143 1.00 94.19 184 GLU A CA 1
ATOM 1433 C C . GLU A 1 184 ? 28.020 2.464 -19.088 1.00 94.19 184 GLU A C 1
ATOM 1435 O O . GLU A 1 184 ? 28.723 3.387 -19.517 1.00 94.19 184 GLU A O 1
ATOM 1440 N N . TRP A 1 185 ? 26.727 2.359 -19.370 1.00 96.81 185 TRP A N 1
ATOM 1441 C CA . TRP A 1 185 ? 25.953 3.470 -19.901 1.00 96.81 185 TRP A CA 1
ATOM 1442 C C . TRP A 1 185 ? 25.204 4.158 -18.768 1.00 96.81 185 TRP A C 1
ATOM 1444 O O . TRP A 1 185 ? 24.667 3.500 -17.883 1.00 96.81 185 TRP A O 1
ATOM 1454 N N . VAL A 1 186 ? 25.155 5.484 -18.803 1.00 97.00 186 VAL A N 1
ATOM 1455 C CA . VAL A 1 186 ? 24.379 6.300 -17.874 1.00 97.00 186 VAL A CA 1
ATOM 1456 C C . VAL A 1 186 ? 23.311 7.031 -18.667 1.00 97.00 186 VAL A C 1
ATOM 1458 O O . VAL A 1 186 ? 23.621 7.792 -19.587 1.00 97.00 186 VAL A O 1
ATOM 1461 N N . VAL A 1 187 ? 22.059 6.782 -18.298 1.00 97.12 187 VAL A N 1
ATOM 1462 C CA . VAL A 1 187 ? 20.876 7.455 -18.826 1.00 97.12 187 VAL A CA 1
ATOM 1463 C C . VAL A 1 187 ? 20.438 8.505 -17.812 1.00 97.12 187 VAL A C 1
ATOM 1465 O O . VAL A 1 187 ? 20.009 8.164 -16.712 1.00 97.12 187 VAL A O 1
ATOM 1468 N N . GLU A 1 188 ? 20.566 9.778 -18.164 1.00 97.00 188 GLU A N 1
ATOM 1469 C CA . GLU A 1 188 ? 20.077 10.902 -17.370 1.00 97.00 188 GLU A CA 1
ATOM 1470 C C . GLU A 1 188 ? 18.671 11.290 -17.836 1.00 97.00 188 GLU A C 1
ATOM 1472 O O . GLU A 1 188 ? 18.438 11.482 -19.030 1.00 97.00 188 GLU A O 1
ATOM 1477 N N . ILE A 1 189 ? 17.737 11.388 -16.893 1.00 97.38 189 ILE A N 1
ATOM 1478 C CA . ILE A 1 189 ? 16.335 11.745 -17.117 1.00 97.38 189 ILE A CA 1
ATOM 1479 C C . ILE A 1 189 ? 16.054 13.025 -16.340 1.00 97.38 189 ILE A C 1
ATOM 1481 O O . ILE A 1 189 ? 16.268 13.065 -15.128 1.00 97.38 189 ILE A O 1
ATOM 1485 N N . THR A 1 190 ? 15.584 14.067 -17.024 1.00 97.12 190 THR A N 1
ATOM 1486 C CA . THR A 1 190 ? 15.348 15.383 -16.412 1.00 97.12 190 THR A CA 1
ATOM 1487 C C . THR A 1 190 ? 13.911 15.844 -16.618 1.00 97.12 190 THR A C 1
ATOM 1489 O O . THR A 1 190 ? 13.455 15.968 -17.752 1.00 97.12 190 THR A O 1
ATOM 1492 N N . CYS A 1 191 ? 13.215 16.168 -15.526 1.00 97.00 191 CYS A N 1
ATOM 1493 C CA . CYS A 1 191 ? 11.923 16.852 -15.534 1.00 97.00 191 CYS A CA 1
ATOM 1494 C C . CYS A 1 191 ? 12.120 18.320 -15.138 1.00 97.00 191 CYS A C 1
ATOM 1496 O O . CYS A 1 191 ? 12.145 18.667 -13.955 1.00 97.00 191 CYS A O 1
ATOM 1498 N N . SER A 1 192 ? 12.239 19.202 -16.132 1.00 94.50 192 SER A N 1
ATOM 1499 C CA . SER A 1 192 ? 12.472 20.638 -15.916 1.00 94.50 192 SER A CA 1
ATOM 1500 C C . SER A 1 192 ? 11.259 21.393 -15.369 1.00 94.50 192 SER A C 1
ATOM 1502 O O . SER A 1 192 ? 11.414 22.506 -14.881 1.00 94.50 192 SER A O 1
ATOM 1504 N N . ALA A 1 193 ? 10.058 20.812 -15.468 1.00 92.38 193 ALA A N 1
ATOM 1505 C CA . ALA A 1 193 ? 8.826 21.398 -14.939 1.00 92.38 193 ALA A CA 1
ATOM 1506 C C . ALA A 1 193 ? 8.703 21.274 -13.407 1.00 92.38 193 ALA A C 1
ATOM 1508 O O . ALA A 1 193 ? 7.897 21.975 -12.798 1.00 92.38 193 ALA A O 1
ATOM 1509 N N . ALA A 1 194 ? 9.491 20.391 -12.786 1.00 94.31 194 ALA A N 1
ATOM 1510 C CA . ALA A 1 194 ? 9.566 20.287 -11.335 1.00 94.31 194 ALA A CA 1
ATOM 1511 C C . ALA A 1 194 ? 10.409 21.434 -10.749 1.00 94.31 194 ALA A C 1
ATOM 1513 O O . ALA A 1 194 ? 11.291 21.976 -11.414 1.00 94.31 194 ALA A O 1
ATOM 1514 N N . THR A 1 195 ? 10.145 21.803 -9.495 1.00 91.44 195 THR A N 1
ATOM 1515 C CA . THR A 1 195 ? 10.846 22.877 -8.778 1.00 91.44 195 THR A CA 1
ATOM 1516 C C . THR A 1 195 ? 11.439 22.365 -7.454 1.00 91.44 195 THR A C 1
ATOM 1518 O O . THR A 1 195 ? 10.682 22.138 -6.510 1.00 91.44 195 THR A O 1
ATOM 1521 N N . PRO A 1 196 ? 12.777 22.226 -7.339 1.00 92.94 196 PRO A N 1
ATOM 1522 C CA . PRO A 1 196 ? 13.766 22.346 -8.419 1.00 92.94 196 PRO A CA 1
ATOM 1523 C C . PRO A 1 196 ? 13.596 21.238 -9.481 1.00 92.94 196 PRO A C 1
ATOM 1525 O O . PRO A 1 196 ? 12.889 20.260 -9.221 1.00 92.94 196 PRO A O 1
ATOM 1528 N N . PRO A 1 197 ? 14.240 21.362 -10.661 1.00 95.50 197 PRO A N 1
ATOM 1529 C CA . PRO A 1 197 ? 14.214 20.315 -11.677 1.00 95.50 197 PRO A CA 1
ATOM 1530 C C . PRO A 1 197 ? 14.602 18.953 -11.098 1.00 95.50 197 PRO A C 1
ATOM 1532 O O . PRO A 1 197 ? 15.637 18.827 -10.440 1.00 95.50 197 PRO A O 1
ATOM 1535 N N . ALA A 1 198 ? 13.784 17.935 -11.358 1.00 96.44 198 ALA A N 1
ATOM 1536 C CA . ALA A 1 198 ? 14.080 16.572 -10.935 1.00 96.44 198 ALA A CA 1
ATOM 1537 C C . ALA A 1 198 ? 15.042 15.939 -11.945 1.00 96.44 198 ALA A C 1
ATOM 1539 O O . ALA A 1 198 ? 14.740 15.903 -13.140 1.00 96.44 198 ALA A O 1
ATOM 1540 N N . VAL A 1 199 ? 16.195 15.459 -11.472 1.00 96.88 199 VAL A N 1
ATOM 1541 C CA . VAL A 1 199 ? 17.229 14.821 -12.298 1.00 96.88 199 VAL A CA 1
ATOM 1542 C C . VAL A 1 199 ? 17.544 13.448 -11.726 1.00 96.88 199 VAL A C 1
ATOM 1544 O O . VAL A 1 199 ? 17.957 13.325 -10.573 1.00 96.88 199 VAL A O 1
ATOM 1547 N N . SER A 1 200 ? 17.391 12.431 -12.563 1.00 97.25 200 SER A N 1
ATOM 1548 C CA . SER A 1 200 ? 17.604 11.030 -12.218 1.00 97.25 200 SER A CA 1
ATOM 1549 C C . SER A 1 200 ? 18.622 10.397 -13.146 1.00 97.25 200 SER A C 1
ATOM 1551 O O . SER A 1 200 ? 18.712 10.752 -14.319 1.00 97.25 200 SER A O 1
ATOM 1553 N N . ARG A 1 201 ? 19.388 9.436 -12.629 1.00 97.56 201 ARG A N 1
ATOM 1554 C CA . ARG A 1 201 ? 20.391 8.697 -13.402 1.00 97.56 201 ARG A CA 1
ATOM 1555 C C . ARG A 1 201 ? 20.139 7.207 -13.294 1.00 97.56 201 ARG A C 1
ATOM 1557 O O . ARG A 1 201 ? 19.972 6.694 -12.193 1.00 97.56 201 ARG A O 1
ATOM 1564 N N . LEU A 1 202 ? 20.145 6.521 -14.427 1.00 97.81 202 LEU A N 1
ATOM 1565 C CA . LEU A 1 202 ? 20.106 5.068 -14.511 1.00 97.81 202 LEU A CA 1
ATOM 1566 C C . LEU A 1 202 ? 21.421 4.554 -15.081 1.00 97.81 202 LEU A C 1
ATOM 1568 O O . LEU A 1 202 ? 21.779 4.860 -16.216 1.00 97.81 202 LEU A O 1
ATOM 1572 N N . HIS A 1 203 ? 22.123 3.762 -14.282 1.00 97.88 203 HIS A N 1
ATOM 1573 C CA . HIS A 1 203 ? 23.310 3.028 -14.682 1.00 97.88 203 HIS A CA 1
ATOM 1574 C C . HIS A 1 203 ? 22.894 1.707 -15.319 1.00 97.88 203 HIS A C 1
ATOM 1576 O O . HIS A 1 203 ? 22.112 0.945 -14.750 1.00 97.88 203 HIS A O 1
ATOM 1582 N N . VAL A 1 204 ? 23.423 1.446 -16.506 1.00 97.69 204 VAL A N 1
ATOM 1583 C CA . VAL A 1 204 ? 23.075 0.305 -17.344 1.00 97.69 204 VAL A CA 1
ATOM 1584 C C . VAL A 1 204 ? 24.334 -0.506 -17.603 1.00 97.69 204 VAL A C 1
ATOM 1586 O O . VAL A 1 204 ? 25.291 -0.020 -18.215 1.00 97.69 204 VAL A O 1
ATOM 1589 N N . ARG A 1 205 ? 24.317 -1.761 -17.153 1.00 96.06 205 ARG A N 1
ATOM 1590 C CA . ARG A 1 205 ? 25.392 -2.735 -17.363 1.00 96.06 205 ARG A CA 1
ATOM 1591 C C . ARG A 1 205 ? 24.835 -3.968 -18.057 1.00 96.06 205 ARG A C 1
ATOM 1593 O O . ARG A 1 205 ? 23.829 -4.521 -17.627 1.00 96.06 205 ARG A O 1
ATOM 1600 N N . THR A 1 206 ? 25.496 -4.406 -19.120 1.00 95.69 206 THR A N 1
ATOM 1601 C CA . THR A 1 206 ? 25.091 -5.584 -19.892 1.00 95.69 206 THR A CA 1
ATOM 1602 C C . THR A 1 206 ? 26.278 -6.161 -20.656 1.00 95.69 206 THR A C 1
ATOM 1604 O O . THR A 1 206 ? 27.258 -5.461 -20.908 1.00 95.69 206 THR A O 1
ATOM 1607 N N . ASP A 1 207 ? 26.184 -7.440 -21.004 1.00 94.38 207 ASP A N 1
ATOM 1608 C CA . ASP A 1 207 ? 27.055 -8.126 -21.964 1.00 94.38 207 ASP A CA 1
ATOM 1609 C C . ASP A 1 207 ? 26.572 -7.977 -23.422 1.00 94.38 207 ASP A C 1
ATOM 1611 O O . ASP A 1 207 ? 27.314 -8.292 -24.354 1.00 94.38 207 ASP A O 1
ATOM 1615 N N . ALA A 1 208 ? 25.357 -7.463 -23.630 1.00 95.62 208 ALA A N 1
ATOM 1616 C CA . ALA A 1 208 ? 24.799 -7.166 -24.940 1.00 95.62 208 ALA A CA 1
ATOM 1617 C C . ALA A 1 208 ? 25.398 -5.886 -25.549 1.00 95.62 208 ALA A C 1
ATOM 1619 O O . ALA A 1 208 ? 25.915 -4.997 -24.863 1.00 95.62 208 ALA A O 1
ATOM 1620 N N . ARG A 1 209 ? 25.302 -5.754 -26.875 1.00 95.81 209 ARG A N 1
ATOM 1621 C CA . ARG A 1 209 ? 25.758 -4.545 -27.573 1.00 95.81 209 ARG A CA 1
ATOM 1622 C C . ARG A 1 209 ? 24.743 -3.416 -27.375 1.00 95.81 209 ARG A C 1
ATOM 1624 O O . ARG A 1 209 ? 23.550 -3.626 -27.559 1.00 95.81 209 ARG A O 1
ATOM 1631 N N . ILE A 1 210 ? 25.226 -2.211 -27.065 1.00 97.06 210 ILE A N 1
ATOM 1632 C CA . ILE A 1 210 ? 24.397 -1.007 -26.900 1.00 97.06 210 ILE A CA 1
ATOM 1633 C C . ILE A 1 210 ? 24.739 0.044 -27.960 1.00 97.06 210 ILE A C 1
ATOM 1635 O O . ILE A 1 210 ? 25.914 0.303 -28.237 1.00 97.06 210 ILE A O 1
ATOM 1639 N N . GLU A 1 211 ? 23.703 0.683 -28.499 1.00 96.06 211 GLU A N 1
ATOM 1640 C CA . GLU A 1 211 ? 23.767 1.844 -29.385 1.00 96.06 211 GLU A CA 1
ATOM 1641 C C . GLU A 1 211 ? 22.884 2.978 -28.819 1.00 96.06 211 GLU A C 1
ATOM 1643 O O . GLU A 1 211 ? 21.742 2.720 -28.436 1.00 96.06 211 GLU A O 1
ATOM 1648 N N . PRO A 1 212 ? 23.352 4.238 -28.753 1.00 94.56 212 PRO A N 1
ATOM 1649 C CA . PRO A 1 212 ? 22.471 5.371 -28.478 1.00 94.56 212 PRO A CA 1
ATOM 1650 C C . PRO A 1 212 ? 21.428 5.528 -29.584 1.00 94.56 212 PRO A C 1
ATOM 1652 O O . PRO A 1 212 ? 21.744 5.391 -30.767 1.00 94.56 212 PRO A O 1
ATOM 1655 N N . CYS A 1 213 ? 20.205 5.881 -29.210 1.00 93.81 213 CYS A N 1
ATOM 1656 C CA . CYS A 1 213 ? 19.134 6.218 -30.143 1.00 93.81 213 CYS A CA 1
ATOM 1657 C C . CYS A 1 213 ? 18.363 7.449 -29.645 1.00 93.81 213 CYS A C 1
ATOM 1659 O O . CYS A 1 213 ? 18.604 7.935 -28.540 1.00 93.81 213 CYS A O 1
ATOM 1661 N N . ALA A 1 214 ? 17.438 7.969 -30.456 1.00 87.38 214 ALA A N 1
ATOM 1662 C CA . ALA A 1 214 ? 16.652 9.153 -30.094 1.00 87.38 214 ALA A CA 1
ATOM 1663 C C . ALA A 1 214 ? 15.811 8.950 -28.818 1.00 87.38 214 ALA A C 1
ATOM 1665 O O . ALA A 1 214 ? 15.570 9.902 -28.082 1.00 87.38 214 ALA A O 1
ATOM 1666 N N . GLU A 1 215 ? 15.394 7.712 -28.549 1.00 87.88 215 GLU A N 1
ATOM 1667 C CA . GLU A 1 215 ? 14.557 7.347 -27.402 1.00 87.88 215 GLU A CA 1
ATOM 1668 C C . GLU A 1 215 ? 15.365 7.032 -26.133 1.00 87.88 215 GLU A C 1
ATOM 1670 O O . GLU A 1 215 ? 14.782 6.925 -25.058 1.00 87.88 215 GLU A O 1
ATOM 1675 N N . GLY A 1 216 ? 16.694 6.902 -26.234 1.00 94.50 216 GLY A N 1
ATOM 1676 C CA . GLY A 1 216 ? 17.572 6.498 -25.136 1.00 94.50 216 GLY A CA 1
ATOM 1677 C C . GLY A 1 216 ? 18.636 5.505 -25.599 1.00 94.50 216 GLY A C 1
ATOM 1678 O O . GLY A 1 216 ? 19.543 5.855 -26.357 1.00 94.50 216 GLY A O 1
ATOM 1679 N N . LEU A 1 217 ? 18.540 4.255 -25.144 1.00 97.75 217 LEU A N 1
ATOM 1680 C CA . LEU A 1 217 ? 19.475 3.182 -25.492 1.00 97.75 217 LEU A CA 1
ATOM 1681 C C . LEU A 1 217 ? 18.780 2.063 -26.263 1.00 97.75 217 LEU A C 1
ATOM 1683 O O . LEU A 1 217 ? 17.753 1.549 -25.832 1.00 97.75 217 LEU A O 1
ATOM 1687 N N . ARG A 1 218 ? 19.405 1.632 -27.355 1.00 98.06 218 ARG A N 1
ATOM 1688 C CA . ARG A 1 218 ? 19.045 0.446 -28.127 1.00 98.06 218 ARG A CA 1
ATOM 1689 C C . ARG A 1 218 ? 19.987 -0.698 -27.761 1.00 98.06 218 ARG A C 1
ATOM 1691 O O . ARG A 1 218 ? 21.203 -0.568 -27.891 1.00 98.06 218 ARG A O 1
ATOM 1698 N N . ILE A 1 219 ? 19.433 -1.807 -27.285 1.00 98.25 219 ILE A N 1
ATOM 1699 C CA . ILE A 1 219 ? 20.145 -2.971 -26.749 1.00 98.25 219 ILE A CA 1
ATOM 1700 C C . ILE A 1 219 ? 19.934 -4.150 -27.703 1.00 98.25 219 ILE A C 1
ATOM 1702 O O . ILE A 1 219 ? 18.813 -4.624 -27.881 1.00 98.25 219 ILE A O 1
ATOM 1706 N N . ILE A 1 220 ? 21.011 -4.621 -28.326 1.00 97.75 220 ILE A N 1
ATOM 1707 C CA . ILE A 1 220 ? 20.995 -5.696 -29.323 1.00 97.75 220 ILE A CA 1
ATOM 1708 C C . ILE A 1 220 ? 21.388 -7.003 -28.635 1.00 97.75 220 ILE A C 1
ATOM 1710 O O . ILE A 1 220 ? 22.552 -7.192 -28.272 1.00 97.75 220 ILE A O 1
ATOM 1714 N N . LEU A 1 221 ? 20.408 -7.890 -28.462 1.00 96.69 221 LEU A N 1
ATOM 1715 C CA . LEU A 1 221 ? 20.589 -9.188 -27.820 1.00 96.69 221 LEU A CA 1
ATOM 1716 C C . LEU A 1 221 ? 21.195 -10.204 -28.805 1.00 96.69 221 LEU A C 1
ATOM 1718 O O . LEU A 1 221 ? 20.604 -10.427 -29.861 1.00 96.69 221 LEU A O 1
ATOM 1722 N N . PRO A 1 222 ? 22.345 -10.827 -28.494 1.00 94.56 222 PRO A N 1
ATOM 1723 C CA . PRO A 1 222 ? 22.851 -11.959 -29.261 1.00 94.56 222 PRO A CA 1
ATOM 1724 C C . PRO A 1 222 ? 22.041 -13.238 -28.991 1.00 94.56 222 PRO A C 1
ATOM 1726 O O . PRO A 1 222 ? 21.351 -13.355 -27.978 1.00 94.56 222 PRO A O 1
ATOM 1729 N N . ALA A 1 223 ? 22.199 -14.236 -29.863 1.00 95.00 223 ALA A N 1
ATOM 1730 C CA . ALA A 1 223 ? 21.795 -15.604 -29.559 1.00 95.00 223 ALA A CA 1
ATOM 1731 C C . ALA A 1 223 ? 22.522 -16.131 -28.304 1.00 95.00 223 ALA A C 1
ATOM 1733 O O . ALA A 1 223 ? 23.702 -15.847 -28.075 1.00 95.00 223 ALA A O 1
ATOM 1734 N N . GLY A 1 224 ? 21.824 -16.945 -27.514 1.00 96.38 224 GLY A N 1
ATOM 1735 C CA . GLY A 1 224 ? 22.271 -17.422 -26.211 1.00 96.38 224 GLY A CA 1
ATOM 1736 C C . GLY A 1 224 ? 21.858 -16.495 -25.070 1.00 96.38 224 GLY A C 1
ATOM 1737 O O . GLY A 1 224 ? 20.863 -15.774 -25.152 1.00 96.38 224 GLY A O 1
ATOM 1738 N N . ARG A 1 225 ? 22.610 -16.561 -23.967 1.00 96.62 225 ARG A N 1
ATOM 1739 C CA . ARG A 1 225 ? 22.280 -15.861 -22.723 1.00 96.62 225 ARG A CA 1
ATOM 1740 C C . ARG A 1 225 ? 22.888 -14.462 -22.686 1.00 96.62 225 ARG A C 1
ATOM 1742 O O . ARG A 1 225 ? 24.085 -14.309 -22.915 1.00 96.62 225 ARG A O 1
ATOM 1749 N N . SER A 1 226 ? 22.085 -13.483 -22.286 1.00 97.12 226 SER A N 1
ATOM 1750 C CA . SER A 1 226 ? 22.525 -12.117 -21.984 1.00 97.12 226 SER A CA 1
ATOM 1751 C C . SER A 1 226 ? 21.938 -11.628 -20.669 1.00 97.12 226 SER A C 1
ATOM 1753 O O . SER A 1 226 ? 20.894 -12.105 -20.215 1.00 97.12 226 SER A O 1
ATOM 1755 N N . THR A 1 227 ? 22.608 -10.670 -20.042 1.00 97.06 227 THR A N 1
ATOM 1756 C CA . THR A 1 227 ? 22.189 -10.076 -18.769 1.00 97.06 227 THR A CA 1
ATOM 1757 C C . THR A 1 227 ? 22.140 -8.563 -18.871 1.00 97.06 227 THR A C 1
ATOM 1759 O O . THR A 1 227 ? 22.971 -7.947 -19.532 1.00 97.06 227 THR A O 1
ATOM 1762 N N . LEU A 1 228 ? 21.163 -7.947 -18.213 1.00 97.94 228 LEU A N 1
ATOM 1763 C CA . LEU A 1 228 ? 21.002 -6.498 -18.151 1.00 97.94 228 LEU A CA 1
ATOM 1764 C C . LEU A 1 228 ? 20.710 -6.099 -16.709 1.00 97.94 228 LEU A C 1
ATOM 1766 O O . LEU A 1 228 ? 19.721 -6.540 -16.135 1.00 97.94 228 LEU A O 1
ATOM 1770 N N . ALA A 1 229 ? 21.552 -5.249 -16.139 1.00 98.06 229 ALA A N 1
ATOM 1771 C CA . ALA A 1 229 ? 21.369 -4.645 -14.828 1.00 98.06 229 ALA A CA 1
ATOM 1772 C C . ALA A 1 229 ? 21.075 -3.150 -14.988 1.00 98.06 229 ALA A C 1
ATOM 1774 O O . ALA A 1 229 ? 21.802 -2.442 -15.688 1.00 98.06 229 ALA A O 1
ATOM 1775 N N . LEU A 1 230 ? 20.017 -2.689 -14.323 1.00 98.19 230 LEU A N 1
ATOM 1776 C CA . LEU A 1 230 ? 19.577 -1.299 -14.256 1.00 98.19 230 LEU A CA 1
ATOM 1777 C C . LEU A 1 230 ? 19.669 -0.834 -12.801 1.00 98.19 230 LEU A C 1
ATOM 1779 O O . LEU A 1 230 ? 18.973 -1.372 -11.943 1.00 98.19 230 LEU A O 1
ATOM 1783 N N . SER A 1 231 ? 20.514 0.153 -12.519 1.00 98.12 231 SER A N 1
ATOM 1784 C CA . SER A 1 231 ? 20.737 0.670 -11.166 1.00 98.12 231 SER A CA 1
ATOM 1785 C C . SER A 1 231 ? 20.432 2.165 -11.083 1.00 98.12 231 SER A C 1
ATOM 1787 O O . SER A 1 231 ? 20.943 2.956 -11.875 1.00 98.12 231 SER A O 1
ATOM 1789 N N . TYR A 1 232 ? 19.582 2.567 -10.139 1.00 98.00 232 TYR A N 1
ATOM 1790 C CA . TYR A 1 232 ? 19.206 3.966 -9.935 1.00 98.00 232 TYR A CA 1
ATOM 1791 C C . TYR A 1 232 ? 20.251 4.731 -9.116 1.00 98.00 232 TYR A C 1
ATOM 1793 O O . TYR A 1 232 ? 20.591 4.345 -8.002 1.00 98.00 232 TYR A O 1
ATOM 1801 N N . GLY A 1 233 ? 20.724 5.858 -9.649 1.00 97.00 233 GLY A N 1
ATOM 1802 C CA . GLY A 1 233 ? 21.571 6.839 -8.963 1.00 97.00 233 GLY A CA 1
ATOM 1803 C C . GLY A 1 233 ? 23.010 6.397 -8.678 1.00 97.00 233 GLY A C 1
ATOM 1804 O O . GLY A 1 233 ? 23.838 7.240 -8.342 1.00 97.00 233 GLY A O 1
ATOM 1805 N N . GLU A 1 234 ? 23.323 5.109 -8.826 1.00 95.00 234 GLU A N 1
ATOM 1806 C CA . GLU A 1 234 ? 24.633 4.543 -8.518 1.00 95.00 234 GLU A CA 1
ATOM 1807 C C . GLU A 1 234 ? 25.062 3.457 -9.512 1.00 95.00 234 GLU A C 1
ATOM 1809 O O . GLU A 1 234 ? 24.236 2.716 -10.053 1.00 95.00 234 GLU A O 1
ATOM 1814 N N . SER A 1 235 ? 26.377 3.345 -9.709 1.00 94.31 235 SER A N 1
ATOM 1815 C CA . SER A 1 235 ? 27.013 2.282 -10.494 1.00 94.31 235 SER A CA 1
ATOM 1816 C C . SER A 1 235 ? 26.901 0.926 -9.790 1.00 94.31 235 SER A C 1
ATOM 1818 O O . SER A 1 235 ? 26.857 0.854 -8.560 1.00 94.31 235 SER A O 1
ATOM 1820 N N . VAL A 1 236 ? 26.899 -0.164 -10.561 1.00 90.62 236 VAL A N 1
ATOM 1821 C CA . VAL A 1 236 ? 26.826 -1.533 -10.032 1.00 90.62 236 VAL A CA 1
ATOM 1822 C C . VAL A 1 236 ? 28.029 -2.342 -10.498 1.00 90.62 236 VAL A C 1
ATOM 1824 O O . VAL A 1 236 ? 28.365 -2.367 -11.677 1.00 90.62 236 VAL A O 1
ATOM 1827 N N . SER A 1 237 ? 28.702 -3.044 -9.586 1.00 90.94 237 SER A N 1
ATOM 1828 C CA . SER A 1 237 ? 29.818 -3.910 -9.976 1.00 90.94 237 SER A CA 1
ATOM 1829 C C . SER A 1 237 ? 29.319 -5.147 -10.741 1.00 90.94 237 SER A C 1
ATOM 1831 O O . SER A 1 237 ? 28.217 -5.640 -10.495 1.00 90.94 237 SER A O 1
ATOM 1833 N N . SER A 1 238 ? 30.140 -5.712 -11.637 1.00 88.88 238 SER A N 1
ATOM 1834 C CA . SER A 1 238 ? 29.784 -6.962 -12.337 1.00 88.88 238 SER A CA 1
ATOM 1835 C C . SER A 1 238 ? 29.501 -8.117 -11.367 1.00 88.88 238 SER A C 1
ATOM 1837 O O . SER A 1 238 ? 28.616 -8.930 -11.621 1.00 88.88 238 SER A O 1
ATOM 1839 N N . ALA A 1 239 ? 30.225 -8.178 -10.245 1.00 91.38 239 ALA A N 1
ATOM 1840 C CA . ALA A 1 239 ? 30.010 -9.189 -9.214 1.00 91.38 239 ALA A CA 1
ATOM 1841 C C . ALA A 1 239 ? 28.656 -9.003 -8.507 1.00 91.38 239 ALA A C 1
ATOM 1843 O O . ALA A 1 239 ? 27.921 -9.974 -8.323 1.00 91.38 239 ALA A O 1
ATOM 1844 N N . ASP A 1 240 ? 28.294 -7.761 -8.166 1.00 91.50 240 ASP A N 1
ATOM 1845 C CA . ASP A 1 240 ? 27.010 -7.453 -7.525 1.00 91.50 240 ASP A CA 1
ATOM 1846 C C . ASP A 1 240 ? 25.819 -7.764 -8.432 1.00 91.50 240 ASP A C 1
ATOM 1848 O O . ASP A 1 240 ? 24.817 -8.310 -7.954 1.00 91.50 240 ASP A O 1
ATOM 1852 N N . ALA A 1 241 ? 25.942 -7.441 -9.725 1.00 92.12 241 ALA A N 1
ATOM 1853 C CA . ALA A 1 241 ? 24.942 -7.754 -10.740 1.00 92.12 241 ALA A CA 1
ATOM 1854 C C . ALA A 1 241 ? 24.772 -9.275 -10.903 1.00 92.12 241 ALA A C 1
ATOM 1856 O O . ALA A 1 241 ? 23.650 -9.777 -10.850 1.00 92.12 241 ALA A O 1
ATOM 1857 N N . ALA A 1 242 ? 25.876 -10.025 -11.007 1.00 93.81 242 ALA A N 1
ATOM 1858 C CA . ALA A 1 242 ? 25.845 -11.483 -11.140 1.00 93.81 242 ALA A CA 1
ATOM 1859 C C . ALA A 1 242 ? 25.243 -12.190 -9.909 1.00 93.81 242 ALA A C 1
ATOM 1861 O O . ALA A 1 242 ? 24.551 -13.198 -10.048 1.00 93.81 242 ALA A O 1
ATOM 1862 N N . ALA A 1 243 ? 25.469 -11.657 -8.705 1.00 96.62 243 ALA A N 1
ATOM 1863 C CA . ALA A 1 243 ? 24.943 -12.217 -7.460 1.00 96.62 243 ALA A CA 1
ATOM 1864 C C . ALA A 1 243 ? 23.470 -11.851 -7.173 1.00 96.62 243 ALA A C 1
ATOM 1866 O O . ALA A 1 243 ? 22.873 -12.403 -6.247 1.00 96.62 243 ALA A O 1
ATOM 1867 N N . SER A 1 244 ? 22.880 -10.920 -7.931 1.00 98.31 244 SER A N 1
ATOM 1868 C CA . SER A 1 244 ? 21.574 -10.323 -7.624 1.00 98.31 244 SER A CA 1
ATOM 1869 C C . SER A 1 244 ? 20.408 -11.316 -7.633 1.00 98.31 244 SER A C 1
ATOM 1871 O O . SER A 1 244 ? 19.586 -11.298 -6.716 1.00 98.31 244 SER A O 1
ATOM 1873 N N . LEU A 1 245 ? 20.348 -12.223 -8.613 1.00 98.56 245 LEU A N 1
ATOM 1874 C CA . LEU A 1 245 ? 19.244 -13.185 -8.721 1.00 98.56 245 LEU A CA 1
ATOM 1875 C C . LEU A 1 245 ? 19.201 -14.148 -7.527 1.00 98.56 245 LEU A C 1
ATOM 1877 O O . LEU A 1 245 ? 18.153 -14.358 -6.924 1.00 98.56 245 LEU A O 1
ATOM 1881 N N . GLU A 1 246 ? 20.350 -14.719 -7.172 1.00 98.44 246 GLU A N 1
ATOM 1882 C CA . GLU A 1 246 ? 20.463 -15.653 -6.048 1.00 98.44 246 GLU A CA 1
ATOM 1883 C C . GLU A 1 246 ? 20.167 -14.959 -4.714 1.00 98.44 246 GLU A C 1
ATOM 1885 O O . GLU A 1 246 ? 19.436 -15.483 -3.877 1.00 98.44 246 GLU A O 1
ATOM 1890 N N . ARG A 1 247 ? 20.670 -13.732 -4.541 1.00 98.06 247 ARG A N 1
ATOM 1891 C CA . ARG A 1 247 ? 20.352 -12.893 -3.383 1.00 98.06 247 ARG A CA 1
ATOM 1892 C C . ARG A 1 247 ? 18.854 -12.598 -3.279 1.00 98.06 247 ARG A C 1
ATOM 1894 O O . ARG A 1 247 ? 18.312 -12.643 -2.181 1.00 98.06 247 ARG A O 1
ATOM 1901 N N . THR A 1 248 ? 18.197 -12.333 -4.406 1.00 98.69 248 THR A N 1
ATOM 1902 C CA . THR A 1 248 ? 16.750 -12.084 -4.465 1.00 98.69 248 THR A CA 1
ATOM 1903 C C . THR A 1 248 ? 15.958 -13.319 -4.055 1.00 98.69 248 THR A C 1
ATOM 1905 O O . THR A 1 248 ? 15.113 -13.224 -3.171 1.00 98.69 248 THR A O 1
ATOM 1908 N N . ARG A 1 249 ? 16.277 -14.488 -4.623 1.00 98.69 249 ARG A N 1
ATOM 190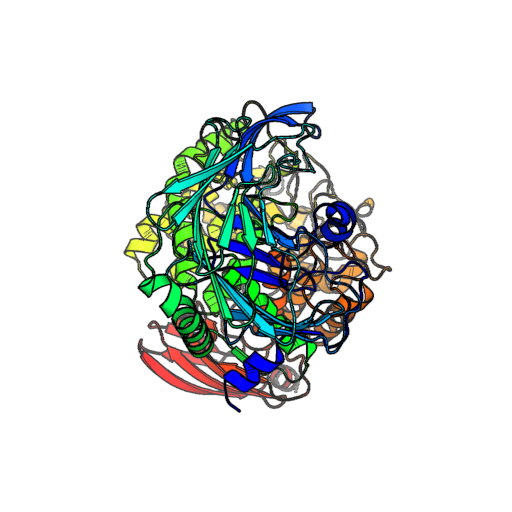9 C CA . ARG A 1 249 ? 15.619 -15.754 -4.268 1.00 98.69 249 ARG A CA 1
ATOM 1910 C C . ARG A 1 249 ? 15.758 -16.065 -2.789 1.00 98.69 249 ARG A C 1
ATOM 1912 O O . ARG A 1 249 ? 14.757 -16.296 -2.126 1.00 98.69 249 ARG A O 1
ATOM 1919 N N . ARG A 1 250 ? 16.986 -15.993 -2.269 1.00 98.62 250 ARG A N 1
ATOM 1920 C CA . ARG A 1 250 ? 17.255 -16.227 -0.850 1.00 98.62 250 ARG A CA 1
ATOM 1921 C C . ARG A 1 250 ? 16.451 -15.291 0.038 1.00 98.62 250 ARG A C 1
ATOM 1923 O O . ARG A 1 250 ? 15.819 -15.760 0.970 1.00 98.62 250 ARG A O 1
ATOM 1930 N N . HIS A 1 251 ? 16.436 -13.998 -0.285 1.00 98.50 251 HIS A N 1
ATOM 1931 C CA . HIS A 1 251 ? 15.646 -13.034 0.469 1.00 98.50 251 HIS A CA 1
ATOM 1932 C C . HIS A 1 251 ? 14.169 -13.428 0.511 1.00 98.50 251 HIS A C 1
ATOM 1934 O O . HIS A 1 251 ? 13.613 -13.508 1.595 1.00 98.50 251 HIS A O 1
ATOM 1940 N N . TRP A 1 252 ? 13.547 -13.726 -0.634 1.00 98.56 252 TRP A N 1
ATOM 1941 C CA . TRP A 1 252 ? 12.134 -14.108 -0.660 1.00 98.56 252 TRP A CA 1
ATOM 1942 C C . TRP A 1 252 ? 11.859 -15.437 0.046 1.00 98.56 252 TRP A C 1
ATOM 1944 O O . TRP A 1 252 ? 10.866 -15.543 0.763 1.00 98.56 252 TRP A O 1
ATOM 1954 N N . HIS A 1 253 ? 12.741 -16.429 -0.090 1.00 98.31 253 HIS A N 1
ATOM 1955 C CA . HIS A 1 253 ? 12.632 -17.689 0.649 1.00 98.31 253 HIS A CA 1
ATOM 1956 C C . HIS A 1 253 ? 12.678 -17.433 2.158 1.00 98.31 253 HIS A C 1
ATOM 1958 O O . HIS A 1 253 ? 11.792 -17.894 2.872 1.00 98.31 253 HIS A O 1
ATOM 1964 N N . ASP A 1 254 ? 13.645 -16.647 2.634 1.00 98.12 254 ASP A N 1
ATOM 1965 C CA . ASP A 1 254 ? 13.788 -16.287 4.049 1.00 98.12 254 ASP A CA 1
ATOM 1966 C C . ASP A 1 254 ? 12.588 -15.464 4.550 1.00 98.12 254 ASP A C 1
ATOM 1968 O O . ASP A 1 254 ? 12.079 -15.706 5.649 1.00 98.12 254 ASP A O 1
ATOM 1972 N N . THR A 1 255 ? 12.079 -14.535 3.733 1.00 97.94 255 THR A N 1
ATOM 1973 C CA . THR A 1 255 ? 10.864 -13.768 4.028 1.00 97.94 255 THR A CA 1
ATOM 1974 C C . THR A 1 255 ? 9.680 -14.702 4.254 1.00 97.94 255 THR A C 1
ATOM 1976 O O . THR A 1 255 ? 9.048 -14.616 5.300 1.00 97.94 255 THR A O 1
ATOM 1979 N N . TRP A 1 256 ? 9.407 -15.650 3.352 1.00 97.94 256 TRP A N 1
ATOM 1980 C CA . TRP A 1 256 ? 8.276 -16.575 3.507 1.00 97.94 256 TRP A CA 1
ATOM 1981 C C . TRP A 1 256 ? 8.400 -17.523 4.706 1.00 97.94 256 TRP A C 1
ATOM 1983 O O . TRP A 1 256 ? 7.385 -17.968 5.236 1.00 97.94 256 TRP A O 1
ATOM 1993 N N . GLN A 1 257 ? 9.620 -17.827 5.154 1.00 96.75 257 GLN A N 1
ATOM 1994 C CA . GLN A 1 257 ? 9.856 -18.658 6.343 1.00 96.75 257 GLN A CA 1
ATOM 1995 C C . GLN A 1 257 ? 9.582 -17.921 7.656 1.00 96.75 257 GLN A C 1
ATOM 1997 O O . GLN A 1 257 ? 9.292 -18.557 8.670 1.00 96.75 257 GLN A O 1
ATOM 2002 N N . THR A 1 258 ? 9.714 -16.596 7.653 1.00 95.94 258 THR A N 1
ATOM 2003 C CA . THR A 1 258 ? 9.682 -15.765 8.8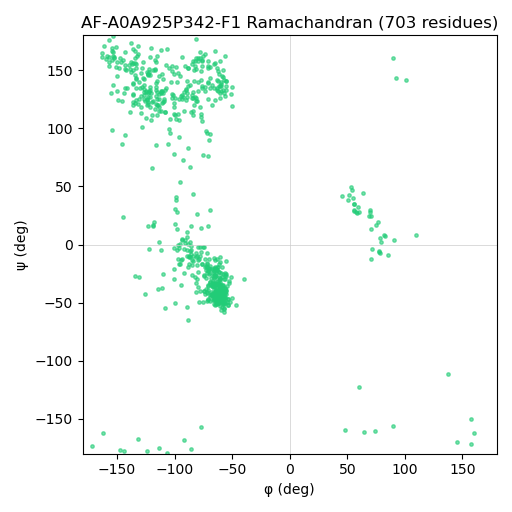67 1.00 95.94 258 THR A CA 1
ATOM 2004 C C . THR A 1 258 ? 8.428 -14.906 8.969 1.00 95.94 258 THR A C 1
ATOM 2006 O O . THR A 1 258 ? 7.991 -14.597 10.072 1.00 95.94 258 THR A O 1
ATOM 2009 N N . THR A 1 259 ? 7.812 -14.579 7.836 1.00 97.56 259 THR A N 1
ATOM 2010 C CA . THR A 1 259 ? 6.558 -13.834 7.764 1.00 97.56 259 THR A CA 1
ATOM 2011 C C . THR A 1 259 ? 5.353 -14.721 8.075 1.00 97.56 259 THR A C 1
ATOM 2013 O O . THR A 1 259 ? 5.448 -15.956 8.071 1.00 97.56 259 THR A O 1
ATOM 2016 N N . ALA A 1 260 ? 4.207 -14.085 8.317 1.00 98.00 260 ALA A N 1
ATOM 2017 C CA . ALA A 1 260 ? 2.938 -14.779 8.476 1.00 98.00 260 ALA A CA 1
ATOM 2018 C C . ALA A 1 260 ? 2.582 -15.562 7.205 1.00 98.00 260 ALA A C 1
ATOM 2020 O O . ALA A 1 260 ? 2.683 -15.056 6.085 1.00 98.00 260 ALA A O 1
ATOM 2021 N N . TRP A 1 261 ? 2.110 -16.794 7.363 1.00 97.88 261 TRP A N 1
ATOM 2022 C CA . TRP A 1 261 ? 1.659 -17.611 6.243 1.00 97.88 261 TRP A CA 1
ATOM 2023 C C . TRP A 1 261 ? 0.390 -18.374 6.581 1.00 97.88 261 TRP A C 1
ATOM 2025 O O . TRP A 1 261 ? 0.152 -18.745 7.728 1.00 97.88 261 TRP A O 1
ATOM 2035 N N . PHE A 1 262 ? -0.402 -18.638 5.544 1.00 97.62 262 PHE A N 1
ATOM 2036 C CA . PHE A 1 262 ? -1.642 -19.395 5.621 1.00 97.62 262 PHE A CA 1
ATOM 2037 C C . PHE A 1 262 ? -1.701 -20.412 4.485 1.00 97.62 262 PHE A C 1
ATOM 2039 O O . PHE A 1 262 ? -1.216 -20.166 3.377 1.00 97.62 262 PHE A O 1
ATOM 2046 N N . ASP A 1 263 ? -2.303 -21.553 4.786 1.00 97.44 263 ASP A N 1
ATOM 2047 C CA . ASP A 1 263 ? -2.674 -22.601 3.849 1.00 97.44 263 ASP A CA 1
ATOM 2048 C C . ASP A 1 263 ? -4.200 -22.722 3.852 1.00 97.44 263 ASP A C 1
ATOM 2050 O O . ASP A 1 263 ? -4.791 -23.497 4.609 1.00 97.44 263 ASP A O 1
ATOM 2054 N N . PHE A 1 264 ? -4.838 -21.882 3.040 1.00 97.00 264 PHE A N 1
ATOM 2055 C CA . PHE A 1 264 ? -6.284 -21.852 2.882 1.00 97.00 264 PHE A CA 1
ATOM 2056 C C . PHE A 1 264 ? -6.747 -22.971 1.944 1.00 97.00 264 PHE A C 1
ATOM 2058 O O . PHE A 1 264 ? -6.126 -23.199 0.903 1.00 97.00 264 PHE A O 1
ATOM 2065 N N . PRO A 1 265 ? -7.864 -23.655 2.240 1.00 95.25 265 PRO A N 1
ATOM 2066 C CA . PRO A 1 265 ? -8.407 -24.676 1.346 1.00 95.25 265 PRO A CA 1
ATOM 2067 C C . PRO A 1 265 ? -9.060 -24.086 0.087 1.00 95.25 265 PRO A C 1
ATOM 2069 O O . PRO A 1 265 ? -9.194 -24.789 -0.907 1.00 95.25 265 PRO A O 1
ATOM 2072 N N . ASP A 1 266 ? -9.466 -22.814 0.124 1.00 95.62 266 ASP A N 1
ATOM 2073 C CA . ASP A 1 266 ? -9.989 -22.089 -1.035 1.00 95.62 266 ASP A CA 1
ATOM 2074 C C . ASP A 1 266 ? -8.832 -21.491 -1.850 1.00 95.62 266 ASP A C 1
ATOM 2076 O O . ASP A 1 266 ? -7.979 -20.784 -1.306 1.00 95.62 266 ASP A O 1
ATOM 2080 N N . ASP A 1 267 ? -8.788 -21.786 -3.149 1.00 95.75 267 ASP A N 1
ATOM 2081 C CA . ASP A 1 267 ? -7.680 -21.361 -4.007 1.00 95.75 267 ASP A CA 1
ATOM 2082 C C . ASP A 1 267 ? -7.660 -19.847 -4.241 1.00 95.75 267 ASP A C 1
ATOM 2084 O O . ASP A 1 267 ? -6.575 -19.271 -4.306 1.00 95.75 267 ASP A O 1
ATOM 2088 N N . HIS A 1 268 ? -8.812 -19.175 -4.310 1.00 96.94 268 HIS A N 1
ATOM 2089 C CA . HIS A 1 268 ? -8.848 -17.719 -4.459 1.00 96.94 268 HIS A CA 1
ATOM 2090 C C . HIS A 1 268 ? -8.406 -17.014 -3.176 1.00 96.94 268 HIS A C 1
ATOM 2092 O O . HIS A 1 268 ? -7.641 -16.055 -3.245 1.00 96.94 268 HIS A O 1
ATOM 2098 N N . ALA A 1 269 ? -8.790 -17.517 -2.003 1.00 97.25 269 ALA A N 1
ATOM 2099 C CA . ALA A 1 269 ? -8.275 -17.044 -0.722 1.00 97.25 269 ALA A CA 1
ATOM 2100 C C . ALA A 1 269 ? -6.753 -17.242 -0.623 1.00 97.25 269 ALA A C 1
ATOM 2102 O O . ALA A 1 269 ? -6.037 -16.312 -0.249 1.00 97.25 269 ALA A O 1
ATOM 2103 N N . GLN A 1 270 ? -6.240 -18.412 -1.025 1.00 97.69 270 GLN A N 1
ATOM 2104 C CA . GLN A 1 270 ? -4.798 -18.678 -1.047 1.00 97.69 270 GLN A CA 1
ATOM 2105 C C . GLN A 1 270 ? -4.056 -17.735 -2.002 1.00 97.69 270 GLN A C 1
ATOM 2107 O O . GLN A 1 270 ? -3.006 -17.188 -1.657 1.00 97.69 270 GLN A O 1
ATOM 2112 N N . GLN A 1 271 ? -4.605 -17.522 -3.198 1.00 97.88 271 GLN A N 1
ATOM 2113 C CA . GLN A 1 271 ? -4.057 -16.599 -4.187 1.00 97.88 271 GLN A CA 1
ATOM 2114 C C . GLN A 1 271 ? -4.038 -15.168 -3.664 1.00 97.88 271 GLN A C 1
ATOM 2116 O O . GLN A 1 271 ? -2.993 -14.521 -3.717 1.00 97.88 271 GLN A O 1
ATOM 2121 N N .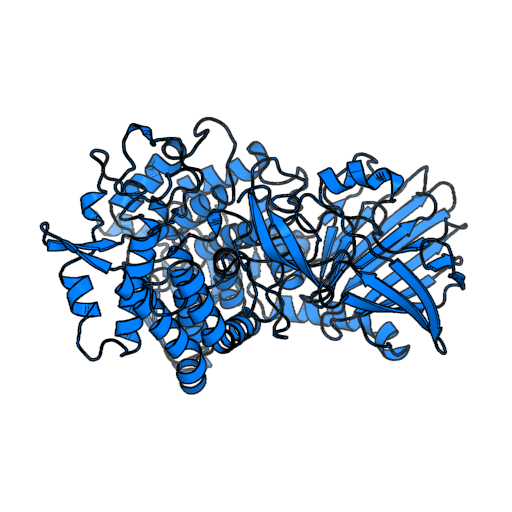 LEU A 1 272 ? -5.160 -14.685 -3.132 1.00 97.81 272 LEU A N 1
ATOM 2122 C CA . LEU A 1 272 ? -5.263 -13.333 -2.605 1.00 97.81 272 LEU A CA 1
ATOM 2123 C C . LEU A 1 272 ? -4.331 -13.118 -1.418 1.00 97.81 272 LEU A C 1
ATOM 2125 O O . LEU A 1 272 ? -3.691 -12.073 -1.380 1.00 97.81 272 LEU A O 1
ATOM 2129 N N . TRP A 1 273 ? -4.178 -14.082 -0.508 1.00 98.25 273 TRP A N 1
ATOM 2130 C CA . TRP A 1 273 ? -3.222 -13.966 0.595 1.00 98.25 273 TRP A CA 1
ATOM 2131 C C . TRP A 1 273 ? -1.795 -13.729 0.086 1.00 98.25 273 TRP A C 1
ATOM 2133 O O . TRP A 1 273 ? -1.183 -12.700 0.381 1.00 98.25 273 TRP A O 1
ATOM 2143 N N . VAL A 1 274 ? -1.288 -14.654 -0.736 1.00 98.56 274 VAL A N 1
ATOM 2144 C CA . VAL A 1 274 ? 0.097 -14.611 -1.227 1.00 98.56 274 VAL A CA 1
ATOM 2145 C C . VAL A 1 274 ? 0.342 -13.367 -2.081 1.00 98.56 274 VAL A C 1
ATOM 2147 O O . VAL A 1 274 ? 1.340 -12.675 -1.887 1.00 98.56 274 VAL A O 1
ATOM 2150 N N . ARG A 1 275 ? -0.572 -13.061 -3.012 1.00 98.31 275 ARG A N 1
ATOM 2151 C CA . ARG A 1 275 ? -0.445 -11.919 -3.931 1.00 98.31 275 ARG A CA 1
ATOM 2152 C C . ARG A 1 275 ? -0.500 -10.595 -3.176 1.00 98.31 275 ARG A C 1
ATOM 2154 O O . ARG A 1 275 ? 0.355 -9.746 -3.395 1.00 98.31 275 ARG A O 1
ATOM 2161 N N . SER A 1 276 ? -1.453 -10.433 -2.257 1.00 98.56 276 SER A N 1
ATOM 2162 C CA . SER A 1 276 ? -1.613 -9.189 -1.491 1.00 98.56 276 SER A CA 1
ATOM 2163 C C . SER A 1 276 ? -0.395 -8.906 -0.624 1.00 98.56 276 SER A C 1
ATOM 2165 O O . SER A 1 276 ? 0.139 -7.801 -0.685 1.00 98.56 276 SER A O 1
ATOM 2167 N N . LEU A 1 277 ? 0.093 -9.905 0.122 1.00 98.56 277 LEU A N 1
ATOM 2168 C CA . LEU A 1 277 ? 1.287 -9.724 0.944 1.00 98.56 277 LEU A CA 1
ATOM 2169 C C . LEU A 1 277 ? 2.515 -9.419 0.076 1.00 98.56 277 LEU A C 1
ATOM 2171 O O . LEU A 1 277 ? 3.253 -8.483 0.371 1.00 98.56 277 LEU A O 1
ATOM 2175 N N . ALA A 1 278 ? 2.700 -10.120 -1.045 1.00 98.50 278 ALA A N 1
ATOM 2176 C CA . ALA A 1 278 ? 3.804 -9.826 -1.952 1.00 98.50 278 ALA A CA 1
ATOM 2177 C C . ALA A 1 278 ? 3.723 -8.410 -2.550 1.00 98.50 278 ALA A C 1
ATOM 2179 O O . ALA A 1 278 ? 4.737 -7.722 -2.591 1.00 98.50 278 ALA A O 1
ATOM 2180 N N . TYR A 1 279 ? 2.545 -7.935 -2.968 1.00 98.50 279 TYR A N 1
ATOM 2181 C CA . TYR A 1 279 ? 2.382 -6.577 -3.504 1.00 98.50 279 TYR A CA 1
ATOM 2182 C C . TYR A 1 279 ? 2.605 -5.490 -2.450 1.00 98.50 279 TYR A C 1
ATOM 2184 O O . TYR A 1 279 ? 3.197 -4.455 -2.761 1.00 98.50 279 TYR A O 1
ATOM 2192 N N . ILE A 1 280 ? 2.201 -5.734 -1.200 1.00 98.38 280 ILE A N 1
ATOM 2193 C CA . ILE A 1 280 ? 2.529 -4.871 -0.060 1.00 98.38 280 ILE A CA 1
ATOM 2194 C C . ILE A 1 280 ? 4.056 -4.790 0.104 1.00 98.38 280 ILE A C 1
ATOM 2196 O O . ILE A 1 280 ? 4.613 -3.694 0.142 1.00 98.38 280 ILE A O 1
ATOM 2200 N N . LEU A 1 281 ? 4.757 -5.927 0.105 1.00 97.75 281 LEU A N 1
ATOM 2201 C CA . LEU A 1 281 ? 6.219 -5.982 0.262 1.00 97.75 281 LEU A CA 1
ATOM 2202 C C . LEU A 1 281 ? 6.998 -5.490 -0.972 1.00 97.75 281 LEU A C 1
ATOM 2204 O O . LEU A 1 281 ? 8.122 -5.009 -0.852 1.00 97.75 281 LEU A O 1
ATOM 2208 N N . TYR A 1 282 ? 6.402 -5.540 -2.164 1.00 98.25 282 TYR A N 1
ATOM 2209 C CA . TYR A 1 282 ? 6.932 -4.868 -3.354 1.00 98.25 282 TYR A CA 1
ATOM 2210 C C . TYR A 1 282 ? 6.816 -3.345 -3.270 1.00 98.25 282 TYR A C 1
ATOM 2212 O O . TYR A 1 282 ? 7.592 -2.645 -3.929 1.00 98.25 282 TYR A O 1
ATOM 2220 N N . SER A 1 283 ? 5.863 -2.838 -2.486 1.00 97.44 283 SER A N 1
ATOM 2221 C CA . SER A 1 283 ? 5.541 -1.412 -2.396 1.00 97.44 283 SER A CA 1
ATOM 2222 C C . SER A 1 283 ? 6.259 -0.715 -1.250 1.00 97.44 283 SER A C 1
ATOM 2224 O O . SER A 1 283 ? 6.655 0.435 -1.407 1.00 97.44 283 SER A O 1
ATOM 2226 N N . PHE A 1 284 ? 6.473 -1.392 -0.121 1.00 96.62 284 PHE A N 1
ATOM 2227 C CA . PHE A 1 284 ? 6.971 -0.761 1.102 1.00 96.62 284 PHE A CA 1
ATOM 2228 C C . PHE A 1 284 ? 8.260 -1.398 1.628 1.00 96.62 284 PHE A C 1
ATOM 2230 O O . PHE A 1 284 ? 8.467 -2.603 1.514 1.00 96.62 284 PHE A O 1
ATOM 2237 N N . ASN A 1 285 ? 9.124 -0.584 2.240 1.00 95.25 285 ASN A N 1
ATOM 2238 C CA . ASN A 1 285 ? 10.338 -1.036 2.921 1.00 95.25 285 ASN A CA 1
ATOM 2239 C C . ASN A 1 285 ? 10.677 -0.139 4.135 1.00 95.25 285 ASN A C 1
ATOM 2241 O O . ASN A 1 285 ? 9.944 0.789 4.470 1.00 95.25 285 ASN A O 1
ATOM 2245 N N . ASP A 1 286 ? 11.800 -0.429 4.790 1.00 95.19 286 ASP A N 1
ATOM 2246 C CA . ASP A 1 286 ? 12.265 0.211 6.023 1.00 95.19 286 ASP A CA 1
ATOM 2247 C C . ASP A 1 286 ? 13.348 1.294 5.824 1.00 95.19 286 ASP A C 1
ATOM 2249 O O . ASP A 1 286 ? 14.053 1.640 6.768 1.00 95.19 286 ASP A O 1
ATOM 2253 N N . ASP A 1 287 ? 13.522 1.832 4.611 1.00 92.81 287 ASP A N 1
ATOM 2254 C CA . ASP A 1 287 ? 14.602 2.786 4.302 1.00 92.81 287 ASP A CA 1
ATOM 2255 C C . ASP A 1 287 ? 14.280 4.264 4.579 1.00 92.81 287 ASP A C 1
ATOM 2257 O O . ASP A 1 287 ? 15.160 5.119 4.458 1.00 92.81 287 ASP A O 1
ATOM 2261 N N . ASN A 1 288 ? 13.033 4.555 4.956 1.00 88.94 288 ASN A N 1
ATOM 2262 C CA . ASN A 1 288 ? 12.539 5.890 5.288 1.00 88.94 288 ASN A CA 1
ATOM 2263 C C . ASN A 1 288 ? 12.667 6.944 4.156 1.00 88.94 288 ASN A C 1
ATOM 2265 O O . ASN A 1 288 ? 12.744 8.149 4.418 1.00 88.94 288 ASN A O 1
ATOM 2269 N N . LEU A 1 289 ? 12.665 6.535 2.879 1.00 86.75 289 LEU A N 1
ATOM 2270 C CA . LEU A 1 289 ? 12.738 7.476 1.748 1.00 86.75 289 LEU A CA 1
ATOM 2271 C C . LEU A 1 289 ? 11.427 8.218 1.453 1.00 86.75 289 LEU A C 1
ATOM 2273 O O . LEU A 1 289 ? 11.441 9.239 0.766 1.00 86.75 289 LEU A O 1
ATOM 2277 N N . GLY A 1 290 ? 10.299 7.744 1.973 1.00 87.50 290 GLY A N 1
ATOM 2278 C CA . GLY A 1 290 ? 8.993 8.352 1.750 1.00 87.50 290 GLY A CA 1
ATOM 2279 C C . GLY A 1 290 ? 7.855 7.366 1.956 1.00 87.50 290 GLY A C 1
ATOM 2280 O O . GLY A 1 290 ? 8.061 6.241 2.406 1.00 87.50 290 GLY A O 1
ATOM 2281 N N . PHE A 1 291 ? 6.650 7.799 1.604 1.00 93.12 291 PHE A N 1
ATOM 2282 C CA . PHE A 1 291 ? 5.464 6.952 1.604 1.00 93.12 291 PHE A CA 1
ATOM 2283 C C . PHE A 1 291 ? 5.206 6.495 0.170 1.00 93.12 291 PHE A C 1
ATOM 2285 O O . PHE A 1 291 ? 4.906 7.321 -0.692 1.00 93.12 291 PHE A O 1
ATOM 2292 N N . ALA A 1 292 ? 5.389 5.203 -0.109 1.00 93.44 292 ALA A N 1
ATOM 2293 C CA . ALA A 1 292 ? 5.173 4.674 -1.455 1.00 93.44 292 ALA A CA 1
ATOM 2294 C C . ALA A 1 292 ? 3.717 4.863 -1.888 1.00 93.44 292 ALA A C 1
ATOM 2296 O O . ALA A 1 292 ? 2.857 4.803 -1.016 1.00 93.44 292 ALA A O 1
ATOM 2297 N N . PRO A 1 293 ? 3.412 5.087 -3.176 1.00 94.81 293 PRO A N 1
ATOM 2298 C CA . PRO A 1 293 ? 2.051 5.393 -3.599 1.00 94.81 293 PRO A CA 1
ATOM 2299 C C . PRO A 1 293 ? 1.032 4.292 -3.290 1.00 94.81 293 PRO A C 1
ATOM 2301 O O . PRO A 1 293 ? 1.388 3.120 -3.172 1.00 94.81 293 PRO A O 1
ATOM 2304 N N . THR A 1 294 ? -0.251 4.649 -3.219 1.00 93.31 294 THR A N 1
ATOM 2305 C CA . THR A 1 294 ? -1.324 3.687 -2.890 1.00 93.31 294 THR A CA 1
ATOM 2306 C C . THR A 1 294 ? -1.532 2.599 -3.957 1.00 93.31 294 THR A C 1
ATOM 2308 O O . THR A 1 294 ? -1.898 1.471 -3.637 1.00 93.31 294 THR A O 1
ATOM 2311 N N . ASN A 1 295 ? -1.194 2.869 -5.226 1.00 93.50 295 ASN A N 1
ATOM 2312 C CA . ASN A 1 295 ? -1.128 1.850 -6.286 1.00 93.50 295 ASN A CA 1
ATOM 2313 C C . ASN A 1 295 ? 0.230 1.115 -6.351 1.00 93.50 295 ASN A C 1
ATOM 2315 O O . ASN A 1 295 ? 0.580 0.526 -7.380 1.00 93.50 295 ASN A O 1
ATOM 2319 N N . GLY A 1 296 ? 1.044 1.216 -5.299 1.00 93.94 296 GLY A N 1
ATOM 2320 C CA . GLY A 1 296 ? 2.415 0.727 -5.276 1.00 93.94 296 GLY A CA 1
ATOM 2321 C C . GLY A 1 296 ? 3.324 1.454 -6.271 1.00 93.94 296 GLY A C 1
ATOM 2322 O O . GLY A 1 296 ? 3.025 2.533 -6.788 1.00 93.94 296 GLY A O 1
ATOM 2323 N N . LEU A 1 297 ? 4.455 0.829 -6.589 1.00 94.81 297 LEU A N 1
ATOM 2324 C CA . LEU A 1 297 ? 5.471 1.349 -7.518 1.00 94.81 297 LEU A CA 1
ATOM 2325 C C . LEU A 1 297 ? 5.143 1.031 -8.987 1.00 94.81 297 LEU A C 1
ATOM 2327 O O . LEU A 1 297 ? 6.002 0.612 -9.766 1.00 94.81 297 LEU A O 1
ATOM 2331 N N . THR A 1 298 ? 3.877 1.207 -9.365 1.00 89.75 298 THR A N 1
ATOM 2332 C CA . THR A 1 298 ? 3.354 0.875 -10.701 1.00 89.75 298 THR A CA 1
ATOM 2333 C C . THR A 1 298 ? 3.215 2.090 -11.618 1.00 89.75 298 THR A C 1
ATOM 2335 O O . THR A 1 298 ? 3.190 1.952 -12.838 1.00 89.75 298 THR A O 1
ATOM 2338 N N . GLY A 1 299 ? 3.140 3.296 -11.043 1.00 77.56 299 GLY A N 1
ATOM 2339 C CA . GLY A 1 299 ? 2.866 4.537 -11.773 1.00 77.56 299 GLY A CA 1
ATOM 2340 C C . GLY A 1 299 ? 1.380 4.799 -12.047 1.00 77.56 299 GLY A C 1
ATOM 2341 O O . GLY A 1 299 ? 1.073 5.747 -12.771 1.00 77.56 299 GLY A O 1
ATOM 2342 N N . ASN A 1 300 ? 0.474 3.992 -11.488 1.00 83.81 300 ASN A N 1
ATOM 2343 C CA . ASN A 1 300 ? -0.985 4.128 -11.610 1.00 83.81 300 ASN A CA 1
ATOM 2344 C C . ASN A 1 300 ? -1.560 5.123 -10.594 1.00 83.81 300 ASN A C 1
ATOM 2346 O O . ASN A 1 300 ? -0.866 5.496 -9.654 1.00 83.81 300 ASN A O 1
ATOM 2350 N N . PRO A 1 301 ? -2.756 5.679 -10.859 1.00 82.94 301 PRO A N 1
ATOM 2351 C CA . PRO A 1 301 ? -2.941 7.110 -11.089 1.00 82.94 301 PRO A CA 1
ATOM 2352 C C . PRO A 1 301 ? -2.874 7.983 -9.837 1.00 82.94 301 PRO A C 1
ATOM 2354 O O . PRO A 1 301 ? -2.965 9.202 -9.973 1.00 82.94 301 PRO A O 1
ATOM 2357 N N . PHE A 1 302 ? -2.710 7.392 -8.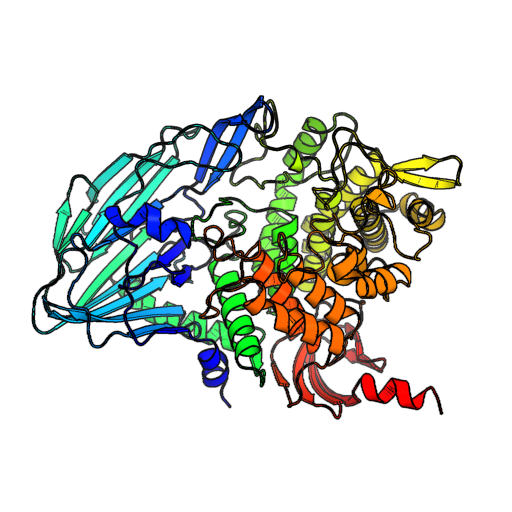657 1.00 90.38 302 PHE A N 1
ATOM 2358 C CA . PHE A 1 302 ? -2.343 8.097 -7.440 1.00 90.38 302 PHE A CA 1
ATOM 2359 C C . PHE A 1 302 ? -0.823 7.997 -7.254 1.00 90.38 302 PHE A C 1
ATOM 2361 O O . PHE A 1 302 ? -0.345 7.027 -6.673 1.00 90.38 302 PHE A O 1
ATOM 2368 N N . PRO A 1 303 ? -0.032 8.968 -7.748 1.00 92.25 303 PRO A N 1
ATOM 2369 C CA . PRO A 1 303 ? 1.432 8.958 -7.674 1.00 92.25 303 PRO A CA 1
ATOM 2370 C C . PRO A 1 303 ? 1.961 9.423 -6.303 1.00 92.25 303 PRO A C 1
ATOM 2372 O O . PRO A 1 303 ? 3.055 9.971 -6.219 1.00 92.25 303 PRO A O 1
ATOM 2375 N N . PHE A 1 304 ? 1.172 9.250 -5.246 1.00 94.25 304 PHE A N 1
ATOM 2376 C CA . PHE A 1 304 ? 1.437 9.596 -3.849 1.00 94.25 304 PHE A CA 1
ATOM 2377 C C . PHE A 1 304 ? 0.606 8.663 -2.955 1.00 94.25 304 PHE A C 1
ATOM 2379 O O . PHE A 1 304 ? -0.125 7.798 -3.450 1.00 94.25 304 PHE A O 1
ATOM 2386 N N . ASN A 1 305 ? 0.720 8.816 -1.638 1.00 94.88 305 ASN A N 1
ATOM 2387 C CA . ASN A 1 305 ? -0.063 8.042 -0.675 1.00 94.88 305 ASN A CA 1
ATOM 2388 C C . ASN A 1 305 ? -0.915 8.945 0.228 1.00 94.88 305 ASN A C 1
ATOM 2390 O O . ASN A 1 305 ? -0.722 10.160 0.259 1.00 94.88 305 ASN A O 1
ATOM 2394 N N . PHE A 1 306 ? -1.820 8.333 0.983 1.00 94.88 306 PHE A N 1
ATOM 2395 C CA . PHE A 1 306 ? -2.668 8.950 1.991 1.00 94.88 306 PHE A CA 1
ATOM 2396 C C . PHE A 1 306 ? -2.345 8.359 3.369 1.00 94.88 306 PHE A C 1
ATOM 2398 O O . PHE A 1 306 ? -1.954 7.197 3.489 1.00 94.88 306 PHE A O 1
ATOM 2405 N N . ALA A 1 307 ? -2.535 9.136 4.440 1.00 94.94 307 ALA A N 1
ATOM 2406 C CA . ALA A 1 307 ? -2.361 8.615 5.801 1.00 94.94 307 ALA A CA 1
ATOM 2407 C C . ALA A 1 307 ? -3.346 7.469 6.111 1.00 94.94 307 ALA A C 1
ATOM 2409 O O . ALA A 1 307 ? -2.981 6.509 6.786 1.00 94.94 307 ALA A O 1
ATOM 2410 N N . GLN A 1 308 ? -4.571 7.564 5.585 1.00 94.44 308 GLN A N 1
ATOM 2411 C CA . GLN A 1 308 ? -5.610 6.536 5.664 1.00 94.44 308 GLN A CA 1
ATOM 2412 C C . GLN A 1 308 ? -5.190 5.225 4.984 1.00 94.44 308 GLN A C 1
ATOM 2414 O O . GLN A 1 308 ? -5.297 4.155 5.575 1.00 94.44 308 GLN A O 1
ATOM 2419 N N . ASP A 1 309 ? -4.651 5.310 3.774 1.00 95.25 309 ASP A N 1
ATOM 2420 C CA . ASP A 1 309 ? -4.250 4.148 2.980 1.00 95.25 309 ASP A CA 1
ATOM 2421 C C . ASP A 1 309 ? -3.068 3.398 3.604 1.00 95.25 309 ASP A C 1
ATOM 2423 O O . ASP A 1 309 ? -3.086 2.171 3.701 1.00 95.25 309 ASP A O 1
ATOM 2427 N N . LEU A 1 310 ? -2.070 4.127 4.122 1.00 96.56 310 LEU A N 1
ATOM 2428 C CA . LEU A 1 310 ? -0.995 3.528 4.926 1.00 96.56 310 LEU A CA 1
ATOM 2429 C C . LEU A 1 310 ? -1.556 2.790 6.143 1.00 96.56 310 LEU A C 1
ATOM 2431 O O . LEU A 1 310 ? -1.146 1.665 6.435 1.00 96.56 310 LEU A O 1
ATOM 2435 N N . PHE A 1 311 ? -2.515 3.409 6.829 1.00 96.44 311 PHE A N 1
ATOM 2436 C CA . PHE A 1 311 ? -3.179 2.816 7.978 1.00 96.44 311 PHE A CA 1
ATOM 2437 C C . PHE A 1 311 ? -3.929 1.522 7.614 1.00 96.44 311 PHE A C 1
ATOM 2439 O O . PHE A 1 311 ? -3.905 0.569 8.384 1.00 96.44 311 PHE A O 1
ATOM 2446 N N . TYR A 1 312 ? -4.504 1.413 6.417 1.00 96.19 312 TYR A N 1
ATOM 2447 C CA . TYR A 1 312 ? -5.150 0.180 5.948 1.00 96.19 312 TYR A CA 1
ATOM 2448 C C . TYR A 1 312 ? -4.180 -0.944 5.557 1.00 96.19 312 TYR A C 1
ATOM 2450 O O . TYR A 1 312 ? -4.592 -2.094 5.401 1.00 96.19 312 TYR A O 1
ATOM 2458 N N . VAL A 1 313 ? -2.889 -0.658 5.418 1.00 97.62 313 VAL A N 1
ATOM 2459 C CA . VAL A 1 313 ? -1.853 -1.675 5.164 1.00 97.62 313 VAL A CA 1
ATOM 2460 C C . VAL A 1 313 ? -1.091 -2.035 6.445 1.00 97.62 313 VAL A C 1
ATOM 2462 O O . VAL A 1 313 ? -0.644 -3.173 6.614 1.00 97.62 313 VAL A O 1
ATOM 2465 N N . GLN A 1 314 ? -0.972 -1.083 7.370 1.00 98.06 314 GLN A N 1
ATOM 2466 C CA . GLN A 1 314 ? -0.208 -1.185 8.612 1.00 98.06 314 GLN A CA 1
ATOM 2467 C C . GLN A 1 314 ? -0.508 -2.458 9.434 1.00 98.06 314 GLN A C 1
ATOM 2469 O O . GLN A 1 314 ? 0.463 -3.126 9.798 1.00 98.06 314 GLN A O 1
ATOM 2474 N N . PRO A 1 315 ? -1.768 -2.881 9.671 1.00 97.62 315 PRO A N 1
ATOM 2475 C CA . PRO A 1 315 ? -2.050 -4.096 10.436 1.00 97.62 315 PRO A CA 1
ATOM 2476 C C . PRO A 1 315 ? -1.433 -5.363 9.839 1.00 97.62 315 PRO A C 1
ATOM 2478 O O . PRO A 1 315 ? -0.893 -6.179 10.580 1.00 97.62 315 PRO A O 1
ATOM 2481 N N . ILE A 1 316 ? -1.425 -5.509 8.507 1.00 97.94 316 ILE A N 1
ATOM 2482 C CA . ILE A 1 316 ? -0.771 -6.658 7.865 1.00 97.94 316 ILE A CA 1
ATOM 2483 C C . ILE A 1 316 ? 0.731 -6.600 8.063 1.00 97.94 316 ILE A C 1
ATOM 2485 O O . ILE A 1 316 ? 1.313 -7.615 8.426 1.00 97.94 316 ILE A O 1
ATOM 2489 N N . LEU A 1 317 ? 1.366 -5.440 7.884 1.00 98.50 317 LEU A N 1
ATOM 2490 C CA . LEU A 1 317 ? 2.807 -5.306 8.113 1.00 98.50 317 LEU A CA 1
ATOM 2491 C C . LEU A 1 317 ? 3.188 -5.635 9.562 1.00 98.50 317 LEU A C 1
ATOM 2493 O O . LEU A 1 317 ? 4.201 -6.290 9.784 1.00 98.50 317 LEU A O 1
ATOM 2497 N N . LEU A 1 318 ? 2.377 -5.234 10.545 1.00 98.31 318 LEU A N 1
ATOM 2498 C CA . LEU A 1 318 ? 2.606 -5.612 11.940 1.00 98.31 318 LEU A CA 1
ATOM 2499 C C . LEU A 1 318 ? 2.430 -7.122 12.150 1.00 98.31 318 LEU A C 1
ATOM 2501 O O . LEU A 1 318 ? 3.309 -7.764 12.728 1.00 98.31 318 LEU A O 1
ATOM 2505 N N . ALA A 1 319 ? 1.338 -7.691 11.637 1.00 98.00 319 ALA A N 1
ATOM 2506 C CA . ALA A 1 319 ? 0.997 -9.094 11.844 1.00 98.00 319 ALA A CA 1
ATOM 2507 C C . ALA A 1 319 ? 1.899 -10.087 11.102 1.00 98.00 319 ALA A C 1
ATOM 2509 O O . ALA A 1 319 ? 2.020 -11.243 11.501 1.00 98.00 319 ALA A O 1
ATOM 2510 N N . SER A 1 320 ? 2.561 -9.625 10.045 1.00 97.75 320 SER A N 1
ATOM 2511 C CA . SER A 1 320 ? 3.508 -10.386 9.227 1.00 97.75 320 SER A CA 1
ATOM 2512 C C . SER A 1 320 ? 4.977 -10.134 9.605 1.00 97.75 320 SER A C 1
ATOM 2514 O O . SER A 1 320 ? 5.884 -10.510 8.870 1.00 97.75 320 SER A O 1
ATOM 2516 N N . ASP A 1 321 ? 5.208 -9.512 10.767 1.00 96.31 321 ASP A N 1
ATOM 2517 C CA . ASP A 1 321 ? 6.520 -9.176 11.337 1.00 96.31 321 ASP A CA 1
ATOM 2518 C C . ASP A 1 321 ? 7.398 -8.234 10.488 1.00 96.31 321 ASP A C 1
ATOM 2520 O O . ASP A 1 321 ? 8.622 -8.185 10.603 1.00 96.31 321 ASP A O 1
ATOM 2524 N N . HIS A 1 322 ? 6.764 -7.387 9.682 1.00 97.31 322 HIS A N 1
ATOM 2525 C CA . HIS A 1 322 ? 7.399 -6.306 8.926 1.00 97.31 322 HIS A CA 1
ATOM 2526 C C . HIS A 1 322 ? 7.243 -4.941 9.621 1.00 97.31 322 HIS A C 1
ATOM 2528 O O . HIS A 1 322 ? 7.229 -3.888 8.980 1.00 97.31 322 HIS A O 1
ATOM 2534 N N . HIS A 1 323 ? 7.171 -4.937 10.956 1.00 96.69 323 HIS A N 1
ATOM 2535 C CA . HIS A 1 323 ? 6.933 -3.743 11.773 1.00 96.69 323 HIS A CA 1
ATOM 2536 C C . HIS A 1 323 ? 7.976 -2.628 11.571 1.00 96.69 323 HIS A C 1
ATOM 2538 O O . HIS A 1 323 ? 7.640 -1.456 11.726 1.00 96.69 323 HIS A O 1
ATOM 2544 N N . ARG A 1 324 ? 9.209 -2.953 11.153 1.00 97.38 324 ARG A N 1
ATOM 2545 C CA . ARG A 1 324 ? 10.262 -1.964 10.838 1.00 97.38 324 ARG A CA 1
ATOM 2546 C C . ARG A 1 324 ? 9.883 -1.008 9.702 1.00 97.38 324 ARG A C 1
ATOM 2548 O O . ARG A 1 324 ? 10.306 0.144 9.714 1.00 97.38 324 ARG A O 1
ATOM 2555 N N . VAL A 1 325 ? 9.060 -1.460 8.754 1.00 97.75 325 VAL A N 1
ATOM 2556 C CA . VAL A 1 325 ? 8.508 -0.610 7.685 1.00 97.75 325 VAL A CA 1
ATOM 2557 C C . VAL A 1 325 ? 7.649 0.495 8.302 1.00 97.75 325 VAL A C 1
ATOM 2559 O O . VAL A 1 325 ? 7.845 1.679 8.041 1.00 97.75 325 VAL A O 1
ATOM 2562 N N . VAL A 1 326 ? 6.730 0.107 9.187 1.00 97.75 326 VAL A N 1
ATOM 2563 C CA . VAL A 1 326 ? 5.816 1.036 9.857 1.00 97.75 326 VAL A CA 1
ATOM 2564 C C . VAL A 1 326 ? 6.561 1.904 10.875 1.00 97.75 326 VAL A C 1
ATOM 2566 O O . VAL A 1 326 ? 6.277 3.092 11.000 1.00 97.75 326 VAL A O 1
ATOM 2569 N N . GLN A 1 327 ? 7.573 1.357 11.552 1.00 98.19 327 GLN A N 1
ATOM 2570 C CA . GLN A 1 327 ? 8.471 2.112 12.425 1.00 98.19 327 GLN A CA 1
ATOM 2571 C C . GLN A 1 327 ? 9.088 3.310 11.685 1.00 98.19 327 GLN A C 1
ATOM 2573 O O . GLN A 1 327 ? 9.022 4.433 12.187 1.00 98.19 327 GLN A O 1
ATOM 2578 N N . ALA A 1 328 ? 9.598 3.097 10.465 1.00 98.06 328 ALA A N 1
ATOM 2579 C CA . ALA A 1 328 ? 10.136 4.166 9.627 1.00 98.06 328 ALA A CA 1
ATOM 2580 C C . ALA A 1 328 ? 9.072 5.224 9.273 1.00 98.06 328 ALA A C 1
ATOM 2582 O O . ALA A 1 328 ? 9.360 6.422 9.286 1.00 98.06 328 ALA A O 1
ATOM 2583 N N . TRP A 1 329 ? 7.821 4.817 9.023 1.00 97.94 329 TRP A N 1
ATOM 2584 C CA . TRP A 1 329 ? 6.715 5.758 8.798 1.00 97.94 329 TRP A CA 1
ATOM 2585 C C . TRP A 1 329 ? 6.447 6.636 10.019 1.00 97.94 329 TRP A C 1
ATOM 2587 O O . TRP A 1 329 ? 6.281 7.847 9.874 1.00 97.94 329 TRP A O 1
ATOM 2597 N N . ILE A 1 330 ? 6.429 6.052 11.220 1.00 98.44 330 ILE A N 1
ATOM 2598 C CA . ILE A 1 330 ? 6.202 6.794 12.466 1.00 98.44 330 ILE A CA 1
ATOM 2599 C C . ILE A 1 330 ? 7.350 7.763 12.747 1.00 98.44 330 ILE A C 1
ATOM 2601 O O . ILE A 1 330 ? 7.095 8.919 13.081 1.00 98.44 330 ILE A O 1
ATOM 2605 N N . GLU A 1 331 ? 8.600 7.348 12.544 1.00 98.19 331 GLU A N 1
ATOM 2606 C CA . GLU A 1 331 ? 9.771 8.230 12.647 1.00 98.19 331 GLU A CA 1
ATOM 2607 C C . GLU A 1 331 ? 9.679 9.402 11.656 1.00 98.19 331 GLU A C 1
ATOM 2609 O O . GLU A 1 331 ? 9.969 10.551 12.005 1.00 98.19 331 GLU A O 1
ATOM 2614 N N . ARG A 1 332 ? 9.190 9.149 10.435 1.00 96.94 332 ARG A N 1
ATOM 2615 C CA . ARG A 1 332 ? 8.946 10.197 9.439 1.00 96.94 332 ARG A CA 1
ATOM 2616 C C . ARG A 1 332 ? 7.839 11.155 9.858 1.00 96.94 332 ARG A C 1
ATOM 2618 O O . ARG A 1 332 ? 8.060 12.365 9.858 1.00 96.94 332 ARG A O 1
ATOM 2625 N N . PHE A 1 333 ? 6.665 10.652 10.242 1.00 97.88 333 PHE A N 1
ATOM 2626 C CA . PHE A 1 333 ? 5.578 11.497 10.748 1.00 97.88 333 PHE A CA 1
ATOM 2627 C C . PHE A 1 333 ? 6.045 12.324 11.946 1.00 97.88 333 PHE A C 1
ATOM 2629 O O . PHE A 1 333 ? 5.774 13.523 12.016 1.00 97.88 333 PHE A O 1
ATOM 2636 N N . ARG A 1 334 ? 6.820 11.720 12.853 1.00 97.88 334 ARG A N 1
ATOM 2637 C CA . ARG A 1 334 ? 7.409 12.405 14.001 1.00 97.88 334 ARG A CA 1
ATOM 2638 C C . ARG A 1 334 ? 8.318 13.559 13.578 1.00 97.88 334 ARG A C 1
ATOM 2640 O O . ARG A 1 334 ? 8.235 14.635 14.178 1.00 97.88 334 ARG A O 1
ATOM 2647 N N . ALA A 1 335 ? 9.172 13.359 12.576 1.00 96.88 335 ALA A N 1
ATOM 2648 C CA . ALA A 1 335 ? 10.041 14.406 12.040 1.00 96.88 335 ALA A CA 1
ATOM 2649 C C . ALA A 1 335 ? 9.248 15.532 11.348 1.00 96.88 335 ALA A C 1
ATOM 2651 O O . ALA A 1 335 ? 9.669 16.687 11.361 1.00 96.88 335 ALA A O 1
ATOM 2652 N N . LEU A 1 336 ? 8.075 15.213 10.793 1.00 96.56 336 LEU A N 1
ATOM 2653 C CA . LEU A 1 336 ? 7.213 16.146 10.067 1.00 96.56 336 LEU A CA 1
ATOM 2654 C C . LEU A 1 336 ? 6.250 16.954 10.952 1.00 96.56 336 LEU A C 1
ATOM 2656 O O . LEU A 1 336 ? 5.540 17.802 10.412 1.00 96.56 336 LEU A O 1
ATOM 2660 N N . ILE A 1 337 ? 6.232 16.758 12.280 1.00 98.19 337 ILE A N 1
ATOM 2661 C CA . ILE A 1 337 ? 5.329 17.481 13.202 1.00 98.19 337 ILE A CA 1
ATOM 2662 C C . ILE A 1 337 ? 5.294 18.999 12.942 1.00 98.19 337 ILE A C 1
ATOM 2664 O O . ILE A 1 337 ? 4.192 19.508 12.737 1.00 98.19 337 ILE A O 1
ATOM 2668 N N . PRO A 1 338 ? 6.427 19.733 12.874 1.00 97.69 338 PRO A N 1
ATOM 2669 C CA . PRO A 1 338 ? 6.381 21.181 12.651 1.00 97.69 338 PRO A CA 1
ATOM 2670 C C . PRO A 1 338 ? 5.686 21.557 11.337 1.00 97.69 338 PRO A C 1
ATOM 2672 O O . PRO A 1 338 ? 4.870 22.475 11.294 1.00 97.69 338 PRO A O 1
ATOM 2675 N N . GLY A 1 339 ? 5.955 20.800 10.270 1.00 97.62 339 GLY A N 1
ATOM 2676 C CA . GLY A 1 339 ? 5.309 20.991 8.976 1.00 97.62 339 GLY A CA 1
ATOM 2677 C C . GLY A 1 339 ? 3.808 20.710 9.028 1.00 97.62 339 GLY A C 1
ATOM 2678 O O . GLY A 1 339 ? 3.024 21.499 8.510 1.00 97.62 339 GLY A O 1
ATOM 2679 N N . MET A 1 340 ? 3.393 19.632 9.699 1.00 98.12 340 MET A N 1
ATOM 2680 C CA . MET A 1 340 ? 1.977 19.282 9.863 1.00 98.12 340 MET A CA 1
ATOM 2681 C C . MET A 1 340 ? 1.212 20.290 10.734 1.00 98.12 340 MET A C 1
ATOM 2683 O O . MET A 1 340 ? 0.033 20.523 10.483 1.00 98.12 340 MET A O 1
ATOM 2687 N N . GLN A 1 341 ? 1.860 20.926 11.717 1.00 98.19 341 GLN A N 1
ATOM 2688 C CA . GLN A 1 341 ? 1.267 22.025 12.494 1.00 98.19 341 GLN A CA 1
ATOM 2689 C C . GLN A 1 341 ? 1.010 23.251 11.610 1.00 98.19 341 GLN A C 1
ATOM 2691 O O . GLN A 1 341 ? -0.078 23.830 11.629 1.00 98.19 341 GLN A O 1
ATOM 2696 N N . THR A 1 342 ? 2.000 23.644 10.803 1.00 96.94 342 THR A N 1
ATOM 2697 C CA . THR A 1 342 ? 1.846 24.741 9.838 1.00 96.94 342 THR A CA 1
ATOM 2698 C C . THR A 1 342 ? 0.777 24.419 8.800 1.00 96.94 342 THR A C 1
ATOM 2700 O O . THR A 1 342 ? -0.030 25.284 8.465 1.00 96.94 342 THR A O 1
ATOM 2703 N N . TYR A 1 343 ? 0.735 23.177 8.321 1.00 97.81 343 TYR A N 1
ATOM 2704 C CA . TYR A 1 343 ? -0.257 22.731 7.353 1.00 97.81 343 TYR A CA 1
ATOM 2705 C C . TYR A 1 343 ? -1.681 22.744 7.924 1.00 97.81 343 TYR A C 1
ATOM 2707 O O . TYR A 1 343 ? -2.591 23.257 7.274 1.00 97.81 343 TYR A O 1
ATOM 2715 N N . ALA A 1 344 ? -1.873 22.281 9.163 1.00 97.50 344 ALA A N 1
ATOM 2716 C CA . ALA A 1 344 ? -3.161 22.360 9.851 1.00 97.50 344 ALA A CA 1
ATOM 2717 C C . ALA A 1 344 ? -3.674 23.807 9.920 1.00 97.50 344 ALA A C 1
ATOM 2719 O O . ALA A 1 344 ? -4.814 24.068 9.546 1.00 97.50 344 ALA A O 1
ATOM 2720 N N . LYS A 1 345 ? -2.806 24.758 10.292 1.00 96.94 345 LYS A N 1
ATOM 2721 C CA . LYS A 1 345 ? -3.136 26.194 10.338 1.00 96.94 345 LYS A CA 1
ATOM 2722 C C . LYS A 1 345 ? -3.364 26.824 8.969 1.00 96.94 345 LYS A C 1
ATOM 2724 O O . LYS A 1 345 ? -4.105 27.796 8.862 1.00 96.94 345 LYS A O 1
ATOM 2729 N N . HIS A 1 346 ? -2.720 26.301 7.928 1.00 95.62 346 HIS A N 1
ATOM 2730 C CA . HIS A 1 346 ? -2.978 26.727 6.557 1.00 95.62 346 HIS A CA 1
ATOM 2731 C C . HIS A 1 346 ? -4.405 26.363 6.123 1.00 95.62 346 HIS A C 1
ATOM 2733 O O . HIS A 1 346 ? -5.074 27.188 5.505 1.00 95.62 346 HIS A O 1
ATOM 2739 N N . LEU A 1 347 ? -4.881 25.163 6.475 1.00 96.31 347 LEU A N 1
ATOM 2740 C CA . LEU A 1 347 ? -6.259 24.754 6.189 1.00 96.31 347 LEU A CA 1
ATOM 2741 C C . LEU A 1 347 ? -7.273 25.435 7.114 1.00 96.31 347 LEU A C 1
ATOM 2743 O O . LEU A 1 347 ? -8.346 25.823 6.654 1.00 96.31 347 LEU A O 1
ATOM 2747 N N . TRP A 1 348 ? -6.925 25.571 8.395 1.00 97.44 348 TRP A N 1
ATOM 2748 C CA . TRP A 1 348 ? -7.805 26.046 9.459 1.00 97.44 348 TRP A CA 1
ATOM 2749 C C . TRP A 1 348 ? -7.031 26.922 10.455 1.00 97.44 348 TRP A C 1
ATOM 2751 O O . TRP A 1 348 ? -6.404 26.400 11.377 1.00 97.44 348 TRP A O 1
ATOM 2761 N N . PRO A 1 349 ? -7.031 28.255 10.301 1.00 95.81 349 PRO A N 1
ATOM 2762 C CA . PRO A 1 349 ? -6.195 29.153 11.104 1.00 95.81 349 PRO A CA 1
ATOM 2763 C C . PRO A 1 349 ? -6.361 29.029 12.628 1.00 95.81 349 PRO A C 1
ATOM 2765 O O . PRO A 1 349 ? -5.430 29.330 13.377 1.00 95.81 349 PRO A O 1
ATOM 2768 N N . GLU A 1 350 ? -7.535 28.602 13.087 1.00 94.06 350 GLU A N 1
ATOM 2769 C CA . GLU A 1 350 ? -7.908 28.464 14.493 1.00 94.06 350 GLU A CA 1
ATOM 2770 C C . GLU A 1 350 ? -7.506 27.131 15.141 1.00 94.06 350 GLU A C 1
ATOM 2772 O O . GLU A 1 350 ? -7.665 26.985 16.356 1.00 94.06 350 GLU A O 1
ATOM 2777 N N . VAL A 1 351 ? -7.018 26.148 14.373 1.00 96.69 351 VAL A N 1
ATOM 2778 C CA . VAL A 1 351 ? -6.683 24.833 14.936 1.00 96.69 351 VAL A CA 1
ATOM 2779 C C . VAL A 1 351 ? -5.294 24.806 15.563 1.00 96.69 351 VAL A C 1
ATOM 2781 O O . VAL A 1 351 ? -4.358 25.502 15.156 1.00 96.69 351 VAL A O 1
ATOM 2784 N N . GLU A 1 352 ? -5.161 23.952 16.570 1.00 97.69 352 GLU A N 1
ATOM 2785 C CA . GLU A 1 352 ? -3.879 23.574 17.155 1.00 97.69 352 GLU A CA 1
ATOM 2786 C C . GLU A 1 352 ? -3.502 22.152 16.728 1.00 97.69 352 GLU A C 1
ATOM 2788 O O . GLU A 1 352 ? -4.244 21.500 15.999 1.00 97.69 352 GLU A O 1
ATOM 2793 N N . GLY A 1 353 ? -2.355 21.652 17.189 1.00 98.25 353 GLY A N 1
ATOM 2794 C CA . GLY A 1 353 ? -1.955 20.276 16.914 1.00 98.25 353 GLY A CA 1
ATOM 2795 C C . GLY A 1 353 ? -1.486 20.044 15.478 1.00 98.25 353 GLY A C 1
ATOM 2796 O O . GLY A 1 353 ? -1.100 20.979 14.773 1.00 98.25 353 GLY A O 1
ATOM 2797 N N . ILE A 1 354 ? -1.502 18.778 15.058 1.00 98.31 354 ILE A N 1
ATOM 2798 C CA . ILE A 1 354 ? -1.080 18.353 13.717 1.00 98.31 354 ILE A CA 1
ATOM 2799 C C . ILE A 1 354 ? -2.253 17.876 12.870 1.00 98.31 354 ILE A C 1
ATOM 2801 O O . ILE A 1 354 ? -3.159 17.201 13.354 1.00 98.31 354 ILE A O 1
ATOM 2805 N N . TYR A 1 355 ? -2.155 18.134 11.569 1.00 97.75 355 TYR A N 1
ATOM 2806 C CA . TYR A 1 355 ? -2.943 17.463 10.545 1.00 97.75 355 TYR A CA 1
ATOM 2807 C C . TYR A 1 355 ? -1.999 17.002 9.424 1.00 97.75 355 TYR A C 1
ATOM 2809 O O . TYR A 1 355 ? -1.294 17.842 8.851 1.00 97.75 355 TYR A O 1
ATOM 2817 N N . PRO A 1 356 ? -1.926 15.692 9.117 1.00 96.00 356 PRO A N 1
ATOM 2818 C CA . PRO A 1 356 ? -1.148 15.228 7.977 1.00 96.00 356 PRO A CA 1
ATOM 2819 C C . PRO A 1 356 ? -1.812 15.714 6.679 1.00 96.00 356 PRO A C 1
ATOM 2821 O O . PRO A 1 356 ? -3.036 15.613 6.558 1.00 96.00 356 PRO A O 1
ATOM 2824 N N . PRO A 1 357 ? -1.050 16.211 5.687 1.00 95.62 357 PRO A N 1
ATOM 2825 C CA . PRO A 1 357 ? -1.603 16.433 4.360 1.00 95.62 357 PRO A CA 1
ATOM 2826 C C . PRO A 1 357 ? -2.335 15.196 3.841 1.00 95.62 357 PRO A C 1
ATOM 2828 O O . PRO A 1 357 ? -1.844 14.082 4.005 1.00 95.62 357 PRO A O 1
ATOM 2831 N N . TRP A 1 358 ? -3.518 15.400 3.249 1.00 93.94 358 TRP A N 1
ATOM 2832 C CA . TRP A 1 358 ? -4.327 14.302 2.707 1.00 93.94 358 TRP A CA 1
ATOM 2833 C C . TRP A 1 358 ? -3.522 13.508 1.680 1.00 93.94 358 TRP A C 1
ATOM 2835 O O . TRP A 1 358 ? -3.298 12.318 1.866 1.00 93.94 358 TRP A O 1
ATOM 2845 N N . GLU A 1 359 ? -3.005 14.203 0.667 1.00 94.19 359 GLU A N 1
ATOM 2846 C CA . GLU A 1 359 ? -1.985 13.693 -0.249 1.00 94.19 359 GLU A CA 1
ATOM 2847 C C . GLU A 1 359 ? -0.611 13.906 0.410 1.00 94.19 359 GLU A C 1
ATOM 2849 O O . GLU A 1 359 ? -0.191 15.052 0.602 1.00 94.19 359 GLU A O 1
ATOM 2854 N N . LEU A 1 360 ? 0.068 12.830 0.814 1.00 95.62 360 LEU A N 1
ATOM 2855 C CA . LEU A 1 360 ? 1.326 12.901 1.562 1.00 95.62 360 LEU A CA 1
ATOM 2856 C C . LEU A 1 360 ? 2.496 13.334 0.658 1.00 95.62 360 LEU A C 1
ATOM 2858 O O . LEU A 1 360 ? 2.699 12.732 -0.398 1.00 95.62 360 LEU A O 1
ATOM 2862 N N . PRO A 1 361 ? 3.319 14.315 1.078 1.00 95.19 361 PRO A N 1
ATOM 2863 C CA . PRO A 1 361 ? 4.430 14.797 0.267 1.00 95.19 361 PRO A CA 1
ATOM 2864 C C . PRO A 1 361 ? 5.637 13.848 0.290 1.00 95.19 361 PRO A C 1
ATOM 2866 O O . PRO A 1 361 ? 5.952 13.209 1.304 1.00 95.19 361 PRO A O 1
ATOM 2869 N N . PHE A 1 362 ? 6.385 13.836 -0.815 1.00 94.12 362 PHE A N 1
ATOM 2870 C CA . PHE A 1 362 ? 7.705 13.200 -0.883 1.00 94.12 362 PHE A CA 1
ATOM 2871 C C . PHE A 1 362 ? 8.785 14.098 -0.264 1.00 94.12 362 PHE A C 1
ATOM 2873 O O . PHE A 1 362 ? 9.693 13.603 0.414 1.00 94.12 362 PHE A O 1
ATOM 2880 N N . GLY A 1 363 ? 8.668 15.415 -0.460 1.00 92.38 363 GLY A N 1
ATOM 2881 C CA . GLY A 1 363 ? 9.552 16.426 0.110 1.00 92.38 363 GLY A CA 1
ATOM 2882 C C . GLY A 1 363 ? 9.076 16.997 1.454 1.00 92.38 363 GLY A C 1
ATOM 2883 O O . GLY A 1 363 ? 8.156 16.473 2.085 1.00 92.38 363 GLY A O 1
ATOM 2884 N N . PRO A 1 364 ? 9.695 18.099 1.917 1.00 92.94 364 PRO A N 1
ATOM 2885 C CA . PRO A 1 364 ? 9.252 18.835 3.103 1.00 92.94 364 PRO A CA 1
ATOM 2886 C C . PRO A 1 364 ? 7.843 19.424 2.935 1.00 92.94 364 PRO A C 1
ATOM 2888 O O . PRO A 1 364 ? 7.473 19.843 1.843 1.00 92.94 364 PRO A O 1
ATOM 2891 N N . ILE A 1 365 ? 7.079 19.550 4.024 1.00 95.50 365 ILE A N 1
ATOM 2892 C CA . ILE A 1 365 ? 5.726 20.150 3.994 1.00 95.50 365 ILE A CA 1
ATOM 2893 C C . ILE A 1 365 ? 5.761 21.672 3.744 1.00 95.50 365 ILE A C 1
ATOM 2895 O O . 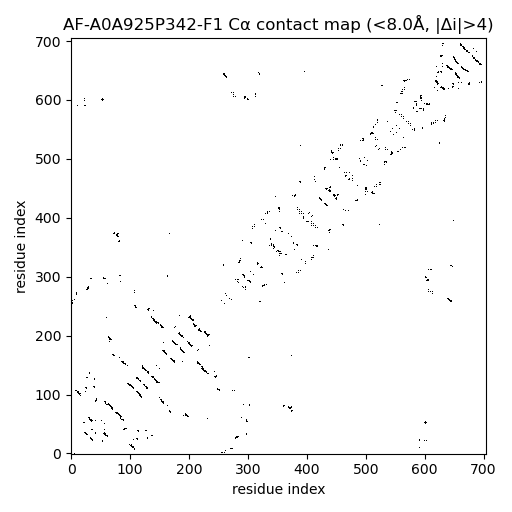ILE A 1 365 ? 4.772 22.255 3.308 1.00 95.50 365 ILE A O 1
ATOM 2899 N N . GLU A 1 366 ? 6.886 22.345 3.990 1.00 89.94 366 GLU A N 1
ATOM 2900 C CA . GLU A 1 366 ? 7.013 23.783 3.726 1.00 89.94 366 GLU A CA 1
ATOM 2901 C C . GLU A 1 366 ? 6.690 24.115 2.257 1.00 89.94 366 GLU A C 1
ATOM 2903 O O . GLU A 1 366 ? 7.212 23.482 1.338 1.00 89.94 366 GLU A O 1
ATOM 2908 N N . GLY A 1 367 ? 5.790 25.081 2.038 1.00 89.25 367 GLY A N 1
ATOM 2909 C CA . GLY A 1 367 ? 5.310 25.476 0.707 1.00 89.25 367 GLY A CA 1
ATOM 2910 C C . GLY A 1 367 ? 4.379 24.470 0.014 1.00 89.25 367 GLY A C 1
ATOM 2911 O O . GLY A 1 367 ? 3.882 24.762 -1.072 1.00 89.25 367 GLY A O 1
ATOM 2912 N N . TYR A 1 368 ? 4.126 23.301 0.610 1.00 95.50 368 TYR A N 1
ATOM 2913 C CA . TYR A 1 368 ? 3.217 22.292 0.070 1.00 95.50 368 TYR A CA 1
ATOM 2914 C C . TYR A 1 368 ? 1.765 22.775 0.149 1.00 95.50 368 TYR A C 1
ATOM 2916 O O . TYR A 1 368 ? 1.335 23.298 1.177 1.00 95.50 368 TYR A O 1
ATOM 2924 N N . HIS A 1 369 ? 1.018 22.598 -0.940 1.00 96.25 369 HIS A N 1
ATOM 2925 C CA . HIS A 1 369 ? -0.359 23.061 -1.123 1.00 96.25 369 HIS A CA 1
ATOM 2926 C C . HIS A 1 369 ? -0.541 24.556 -0.806 1.00 96.25 369 HIS A C 1
ATOM 2928 O O . HIS A 1 369 ? -1.511 24.951 -0.168 1.00 96.25 369 HIS A O 1
ATOM 2934 N N . GLN A 1 370 ? 0.389 25.405 -1.249 1.00 94.06 370 GLN A N 1
ATOM 2935 C CA . GLN A 1 370 ? 0.254 26.861 -1.161 1.00 94.06 370 GLN A CA 1
ATOM 2936 C C . GLN A 1 370 ? 0.128 27.486 -2.561 1.00 94.06 370 GLN A C 1
ATOM 2938 O O . GLN A 1 370 ? 0.766 27.000 -3.492 1.00 94.06 370 GLN A O 1
ATOM 2943 N N . PRO A 1 371 ? -0.665 28.563 -2.739 1.00 94.62 371 PRO A N 1
ATOM 2944 C CA . PRO A 1 371 ? -1.535 29.206 -1.746 1.00 94.62 371 PRO A CA 1
ATOM 2945 C C . PRO A 1 371 ? -2.854 28.455 -1.483 1.00 94.62 371 PRO A C 1
ATOM 2947 O O . PRO A 1 371 ? -3.604 28.863 -0.600 1.00 94.62 371 PRO A O 1
ATOM 2950 N N . SER A 1 372 ? -3.157 27.398 -2.239 1.00 95.12 372 SER A N 1
ATOM 2951 C CA . SER A 1 372 ? -4.364 26.583 -2.076 1.00 95.12 372 SER A CA 1
ATOM 2952 C C . SER A 1 372 ? -4.060 25.087 -2.172 1.00 95.12 372 SER A C 1
ATOM 2954 O O . SER A 1 372 ? -2.988 24.683 -2.616 1.00 95.12 372 SER A O 1
ATOM 2956 N N . ILE A 1 373 ? -5.031 24.257 -1.802 1.00 95.12 373 ILE A N 1
ATOM 2957 C CA . ILE A 1 373 ? -5.000 22.795 -1.940 1.00 95.12 373 ILE A CA 1
ATOM 2958 C C . ILE A 1 373 ? -5.327 22.341 -3.374 1.00 95.12 373 ILE A C 1
ATOM 2960 O O . ILE A 1 373 ? -5.959 23.083 -4.128 1.00 95.12 373 ILE A O 1
ATOM 2964 N N . PRO A 1 374 ? -4.957 21.112 -3.771 1.00 94.25 374 PRO A N 1
ATOM 2965 C CA . PRO A 1 374 ? -5.260 20.594 -5.101 1.00 94.25 374 PRO A CA 1
ATOM 2966 C C . PRO A 1 374 ? -6.691 20.071 -5.226 1.00 94.25 374 PRO A C 1
ATOM 2968 O O . PRO A 1 374 ? -7.259 20.140 -6.316 1.00 94.25 374 PRO A O 1
ATOM 2971 N N . ILE A 1 375 ? -7.297 19.572 -4.147 1.00 93.25 375 ILE A N 1
ATOM 2972 C CA . ILE A 1 375 ? -8.646 18.988 -4.139 1.00 93.25 375 ILE A CA 1
ATOM 2973 C C . ILE A 1 375 ? -9.344 19.228 -2.798 1.00 93.25 375 ILE A C 1
ATOM 2975 O O . ILE A 1 375 ? -8.696 19.282 -1.758 1.00 93.25 375 ILE A O 1
ATOM 2979 N N . ARG A 1 376 ? -10.684 19.293 -2.794 1.00 92.50 376 ARG A N 1
ATOM 2980 C CA . ARG A 1 376 ? -11.488 19.539 -1.577 1.00 92.50 376 ARG A CA 1
ATOM 2981 C C . ARG A 1 376 ? -11.321 18.473 -0.485 1.00 92.50 376 ARG A C 1
ATOM 2983 O O . ARG A 1 376 ? -11.558 18.753 0.686 1.00 92.50 376 ARG A O 1
ATOM 2990 N N . PHE A 1 377 ? -10.918 17.263 -0.873 1.00 92.12 377 PHE A N 1
ATOM 2991 C CA . PHE A 1 377 ? -10.712 16.123 0.021 1.00 92.12 377 PHE A CA 1
ATOM 2992 C C . PHE A 1 377 ? -9.563 16.338 1.012 1.00 92.12 377 PHE A C 1
ATOM 2994 O O . PHE A 1 377 ? -9.502 15.633 2.014 1.00 92.12 377 PHE A O 1
ATOM 3001 N N . CYS A 1 378 ? -8.738 17.379 0.830 1.00 94.56 378 CYS A N 1
ATOM 3002 C CA . CYS A 1 378 ? -7.756 17.785 1.834 1.00 94.56 378 CYS A CA 1
ATOM 3003 C C . CYS A 1 378 ? -8.371 18.248 3.165 1.00 94.56 378 CYS A C 1
ATOM 3005 O O . CYS A 1 378 ? -7.641 18.341 4.148 1.00 94.56 378 CYS A O 1
ATOM 3007 N N . HIS A 1 379 ? -9.685 18.492 3.235 1.00 95.56 379 HIS A N 1
ATOM 3008 C CA . HIS A 1 379 ? -10.387 18.948 4.439 1.00 95.56 379 HIS A CA 1
ATOM 3009 C C . HIS A 1 379 ? -11.102 17.827 5.222 1.00 95.56 379 HIS A C 1
ATOM 3011 O O . HIS A 1 379 ? -12.221 18.026 5.704 1.00 95.56 379 HIS A O 1
ATOM 3017 N N . GLN A 1 380 ? -10.469 16.659 5.356 1.00 95.25 380 GLN A N 1
ATOM 3018 C CA . GLN A 1 380 ? -11.006 15.473 6.038 1.00 95.25 380 GLN A CA 1
ATOM 3019 C C . GLN A 1 380 ? -10.345 15.257 7.415 1.00 95.25 380 GLN A C 1
ATOM 3021 O O . GLN A 1 380 ? -9.373 14.511 7.533 1.00 95.25 380 GLN A O 1
ATOM 3026 N N . PRO A 1 381 ? -10.854 15.880 8.497 1.00 95.12 381 PRO A N 1
ATOM 3027 C CA . PRO A 1 381 ? -10.157 15.940 9.788 1.00 95.12 381 PRO A CA 1
ATOM 3028 C C . PRO A 1 381 ? -9.937 14.576 10.464 1.00 95.12 381 PRO A C 1
ATOM 3030 O O . PRO A 1 381 ? -9.067 14.459 11.324 1.00 95.12 381 PRO A O 1
ATOM 3033 N N . HIS A 1 382 ? -10.683 13.531 10.089 1.00 94.25 382 HIS A N 1
ATOM 3034 C CA . HIS A 1 382 ? -10.514 12.194 10.669 1.00 94.25 382 HIS A CA 1
ATOM 3035 C C . HIS A 1 382 ? -9.132 11.580 10.377 1.00 94.25 382 HIS A C 1
ATOM 3037 O O . HIS A 1 382 ? -8.678 10.744 11.153 1.00 94.25 382 HIS A O 1
ATOM 3043 N N . ASN A 1 383 ? -8.425 12.029 9.331 1.00 94.62 383 ASN A N 1
ATOM 3044 C CA . ASN A 1 383 ? -7.100 11.511 8.975 1.00 94.62 383 ASN A CA 1
ATOM 3045 C C . ASN A 1 383 ? -6.064 11.618 10.096 1.00 94.62 383 ASN A C 1
ATOM 3047 O O . ASN A 1 383 ? -5.163 10.783 10.189 1.00 94.62 383 ASN A O 1
ATOM 3051 N N . ALA A 1 384 ? -6.193 12.620 10.967 1.00 97.25 384 ALA A N 1
ATOM 3052 C CA . ALA A 1 384 ? -5.313 12.762 12.121 1.00 97.25 384 ALA A CA 1
ATOM 3053 C C . ALA A 1 384 ? -5.398 11.542 13.061 1.00 97.25 384 ALA A C 1
ATOM 3055 O O . ALA A 1 384 ? -4.385 11.116 13.615 1.00 97.25 384 ALA A O 1
ATOM 3056 N N . ALA A 1 385 ? -6.576 10.921 13.192 1.00 97.19 385 ALA A N 1
ATOM 3057 C CA . ALA A 1 385 ? -6.763 9.754 14.052 1.00 97.19 385 ALA A CA 1
ATOM 3058 C C . ALA A 1 385 ? -6.042 8.504 13.528 1.00 97.19 385 ALA A C 1
ATOM 3060 O O . ALA A 1 385 ? -5.543 7.711 14.326 1.00 97.19 385 ALA A O 1
ATOM 3061 N N . TYR A 1 386 ? -5.923 8.343 12.207 1.00 96.81 386 TYR A N 1
ATOM 3062 C CA . TYR A 1 386 ? -5.178 7.225 11.623 1.00 96.81 386 TYR A CA 1
ATOM 3063 C C . TYR A 1 386 ? -3.687 7.302 11.959 1.00 96.81 386 TYR A C 1
ATOM 3065 O O . TYR A 1 386 ? -3.081 6.282 12.277 1.00 96.81 386 TYR A O 1
ATOM 3073 N N . VAL A 1 387 ? -3.108 8.508 12.013 1.00 97.94 387 VAL A N 1
ATOM 3074 C CA . VAL A 1 387 ? -1.733 8.704 12.505 1.00 97.94 387 VAL A CA 1
ATOM 3075 C C . VAL A 1 387 ? -1.611 8.283 13.970 1.00 97.94 387 VAL A C 1
ATOM 3077 O O . VAL A 1 387 ? -0.658 7.590 14.324 1.00 97.94 387 VAL A O 1
ATOM 3080 N N . ALA A 1 388 ? -2.579 8.642 14.820 1.00 98.00 388 ALA A N 1
ATOM 3081 C CA . ALA A 1 388 ? -2.568 8.243 16.228 1.00 98.00 388 ALA A CA 1
ATOM 3082 C C . ALA A 1 388 ? -2.683 6.719 16.409 1.00 98.00 388 ALA A C 1
ATOM 3084 O O . ALA A 1 388 ? -1.931 6.148 17.203 1.00 98.00 388 ALA A O 1
ATOM 3085 N N . ARG A 1 389 ? -3.575 6.047 15.664 1.00 97.31 389 ARG A N 1
ATOM 3086 C CA . ARG A 1 389 ? -3.712 4.581 15.705 1.00 97.31 389 ARG A CA 1
ATOM 3087 C C . ARG A 1 389 ? -2.447 3.884 15.215 1.00 97.31 389 ARG A C 1
ATOM 3089 O O . ARG A 1 389 ? -1.904 3.074 15.968 1.00 97.31 389 ARG A O 1
ATOM 3096 N N . MET A 1 390 ? -1.940 4.262 14.036 1.00 98.19 390 MET A N 1
ATOM 3097 C CA . MET A 1 390 ? -0.685 3.719 13.506 1.00 98.19 390 MET A CA 1
ATOM 3098 C C . MET A 1 390 ? 0.453 3.873 14.517 1.00 98.19 390 MET A C 1
ATOM 3100 O O . MET A 1 390 ? 1.179 2.915 14.779 1.00 98.19 390 MET A O 1
ATOM 3104 N N . ALA A 1 391 ? 0.602 5.056 15.124 1.00 98.56 391 ALA A N 1
ATOM 3105 C CA . ALA A 1 391 ? 1.661 5.317 16.094 1.00 98.56 391 ALA A CA 1
ATOM 3106 C C . ALA A 1 391 ? 1.522 4.440 17.347 1.00 98.56 391 ALA A C 1
ATOM 3108 O O . ALA A 1 391 ? 2.497 3.818 17.768 1.00 98.56 391 ALA A O 1
ATOM 3109 N N . HIS A 1 392 ? 0.320 4.352 17.926 1.00 98.38 392 HIS A N 1
ATOM 3110 C CA . HIS A 1 392 ? 0.067 3.539 19.116 1.00 98.38 392 HIS A CA 1
ATOM 3111 C C . HIS A 1 392 ? 0.400 2.061 18.891 1.00 98.38 392 HIS A C 1
ATOM 3113 O O . HIS A 1 392 ? 1.191 1.492 19.643 1.00 98.38 392 HIS A O 1
ATOM 3119 N N . GLU A 1 393 ? -0.167 1.451 17.852 1.00 98.19 393 GLU A N 1
ATOM 3120 C CA . GLU A 1 393 ? 0.015 0.022 17.586 1.00 98.19 393 GLU A CA 1
ATOM 3121 C C . GLU A 1 393 ? 1.452 -0.308 17.177 1.00 98.19 393 GLU A C 1
ATOM 3123 O O . GLU A 1 393 ? 1.998 -1.330 17.592 1.00 98.19 393 GLU A O 1
ATOM 3128 N N . THR A 1 394 ? 2.112 0.588 16.437 1.00 98.44 394 THR A N 1
ATOM 3129 C CA . THR A 1 394 ? 3.539 0.432 16.122 1.00 98.44 394 THR A CA 1
ATOM 3130 C C . THR A 1 394 ? 4.390 0.497 17.385 1.00 98.44 394 THR A C 1
ATOM 3132 O O . THR A 1 394 ? 5.291 -0.319 17.542 1.00 98.44 394 THR A O 1
ATOM 3135 N N . GLY A 1 395 ? 4.084 1.397 18.327 1.00 98.31 395 GLY A N 1
ATOM 3136 C CA . GLY A 1 395 ? 4.741 1.429 19.639 1.00 98.31 395 GLY A CA 1
ATOM 3137 C C . GLY A 1 395 ? 4.603 0.111 20.400 1.00 98.31 395 GLY A C 1
ATOM 3138 O O . GLY A 1 395 ? 5.584 -0.396 20.945 1.00 98.31 395 GLY A O 1
ATOM 3139 N N . LEU A 1 396 ? 3.412 -0.498 20.369 1.00 97.12 396 LEU A N 1
ATOM 3140 C CA . LEU A 1 396 ? 3.182 -1.815 20.967 1.00 97.12 396 LEU A CA 1
ATOM 3141 C C . LEU A 1 396 ? 4.002 -2.920 20.290 1.00 97.12 396 LEU A C 1
ATOM 3143 O O . LEU A 1 396 ? 4.482 -3.811 20.996 1.00 97.12 396 LEU A O 1
ATOM 3147 N N . ALA A 1 397 ? 4.143 -2.875 18.961 1.00 96.88 397 ALA A N 1
ATOM 3148 C CA . ALA A 1 397 ? 4.879 -3.860 18.167 1.00 96.88 397 ALA A CA 1
ATOM 3149 C C . ALA A 1 397 ? 6.406 -3.734 18.313 1.00 96.88 397 ALA A C 1
ATOM 3151 O O . ALA A 1 397 ? 7.080 -4.750 18.479 1.00 96.88 397 ALA A O 1
ATOM 3152 N N . VAL A 1 398 ? 6.933 -2.503 18.298 1.00 97.19 398 VAL A N 1
ATOM 3153 C CA . VAL A 1 398 ? 8.360 -2.195 18.510 1.00 97.19 398 VAL A CA 1
ATOM 3154 C C . VAL A 1 398 ? 8.784 -2.547 19.938 1.00 97.19 398 VAL A C 1
ATOM 3156 O O . VAL A 1 398 ? 9.894 -3.026 20.143 1.00 97.19 398 VAL A O 1
ATOM 3159 N N . ASN A 1 399 ? 7.891 -2.357 20.919 1.00 96.56 399 ASN A N 1
ATOM 3160 C CA . ASN A 1 399 ? 8.107 -2.732 22.321 1.00 96.56 399 ASN A CA 1
ATOM 3161 C C . ASN A 1 399 ? 9.373 -2.115 22.949 1.00 96.56 399 ASN A C 1
ATOM 3163 O O . ASN A 1 399 ? 10.026 -2.711 23.803 1.00 96.56 399 ASN A O 1
ATOM 3167 N N . ASP A 1 400 ? 9.691 -0.886 22.549 1.00 98.00 400 ASP A N 1
ATOM 3168 C CA . ASP A 1 400 ? 10.748 -0.068 23.138 1.00 98.00 400 ASP A CA 1
ATOM 3169 C C . ASP A 1 400 ? 10.107 1.177 23.785 1.00 98.00 400 ASP A C 1
ATOM 3171 O O . ASP A 1 400 ? 9.575 2.047 23.077 1.00 98.00 400 ASP A O 1
ATOM 3175 N N . PRO A 1 401 ? 10.119 1.287 25.130 1.00 97.62 401 PRO A N 1
ATOM 3176 C CA . PRO A 1 401 ? 9.558 2.436 25.833 1.00 97.62 401 PRO A CA 1
ATOM 3177 C C . PRO A 1 401 ? 10.245 3.766 25.509 1.00 97.62 401 PRO A C 1
ATOM 3179 O O . PRO A 1 401 ? 9.587 4.806 25.516 1.00 97.62 401 PRO A O 1
ATOM 3182 N N . GLU A 1 402 ? 11.554 3.771 25.251 1.00 98.50 402 GLU A N 1
ATOM 3183 C CA . GLU A 1 402 ? 12.280 4.988 24.888 1.00 98.50 402 GLU A CA 1
ATOM 3184 C C . GLU A 1 402 ? 11.902 5.436 23.479 1.00 98.50 402 GLU A C 1
ATOM 3186 O O . GLU A 1 402 ? 11.517 6.593 23.287 1.00 98.50 402 GLU A O 1
ATOM 3191 N N . TRP A 1 403 ? 11.908 4.509 22.520 1.00 98.69 403 TRP A N 1
ATOM 3192 C CA . TRP A 1 403 ? 11.454 4.793 21.160 1.00 98.69 403 TRP A CA 1
ATOM 3193 C C . TRP A 1 403 ? 10.005 5.294 21.144 1.00 98.69 403 TRP A C 1
ATOM 3195 O O . TRP A 1 403 ? 9.700 6.295 20.492 1.00 98.69 403 TRP A O 1
ATOM 3205 N N . THR A 1 404 ? 9.121 4.660 21.921 1.00 98.62 404 THR A N 1
ATOM 3206 C CA . THR A 1 404 ? 7.706 5.045 22.039 1.00 98.62 404 THR A CA 1
ATOM 3207 C C . THR A 1 404 ? 7.561 6.464 22.589 1.00 98.62 404 THR A C 1
ATOM 3209 O O . THR A 1 404 ? 6.843 7.281 22.007 1.00 98.62 404 THR A O 1
ATOM 3212 N N . ARG A 1 405 ? 8.286 6.816 23.660 1.00 98.69 405 ARG A N 1
ATOM 3213 C CA . ARG A 1 405 ? 8.277 8.188 24.199 1.00 98.69 405 ARG A CA 1
ATOM 3214 C C . ARG A 1 405 ? 8.772 9.223 23.187 1.00 98.69 405 ARG A C 1
ATOM 3216 O O . ARG A 1 405 ? 8.237 10.326 23.150 1.00 98.69 405 ARG A O 1
ATOM 3223 N N . ASN A 1 406 ? 9.768 8.881 22.373 1.00 98.56 406 ASN A N 1
ATOM 3224 C CA . ASN A 1 406 ? 10.388 9.822 21.439 1.00 98.56 406 ASN A CA 1
ATOM 3225 C C . ASN A 1 406 ? 9.585 10.007 20.141 1.00 98.56 406 ASN A C 1
ATOM 3227 O O . ASN A 1 406 ? 9.562 11.113 19.589 1.00 98.56 406 ASN A O 1
ATOM 3231 N N . ASN A 1 407 ? 8.914 8.950 19.670 1.00 98.69 407 ASN A N 1
ATOM 3232 C CA . ASN A 1 407 ? 8.289 8.915 18.346 1.00 98.69 407 ASN A CA 1
ATOM 3233 C C . ASN A 1 407 ? 6.759 8.834 18.374 1.00 98.69 407 ASN A C 1
ATOM 3235 O O . ASN A 1 407 ? 6.109 9.507 17.578 1.00 98.69 407 ASN A O 1
ATOM 3239 N N . VAL A 1 408 ? 6.172 8.076 19.303 1.00 98.81 408 VAL A N 1
ATOM 3240 C CA . VAL A 1 408 ? 4.719 7.824 19.357 1.00 98.81 408 VAL A CA 1
ATOM 3241 C C . VAL A 1 408 ? 3.997 8.882 20.180 1.00 98.81 408 VAL A C 1
ATOM 3243 O O . VAL A 1 408 ? 3.062 9.519 19.695 1.00 98.81 408 VAL A O 1
ATOM 3246 N N . VAL A 1 409 ? 4.447 9.100 21.418 1.00 98.81 409 VAL A N 1
ATOM 3247 C CA . VAL A 1 409 ? 3.790 10.016 22.364 1.00 98.81 409 VAL A CA 1
ATOM 3248 C C . VAL A 1 409 ? 3.629 11.436 21.789 1.00 98.81 409 VAL A C 1
ATOM 3250 O O . VAL A 1 409 ? 2.529 11.981 21.899 1.00 98.81 409 VAL A O 1
ATOM 3253 N N . PRO A 1 410 ? 4.628 12.035 21.103 1.00 98.81 410 PRO A N 1
ATOM 3254 C CA . PRO A 1 410 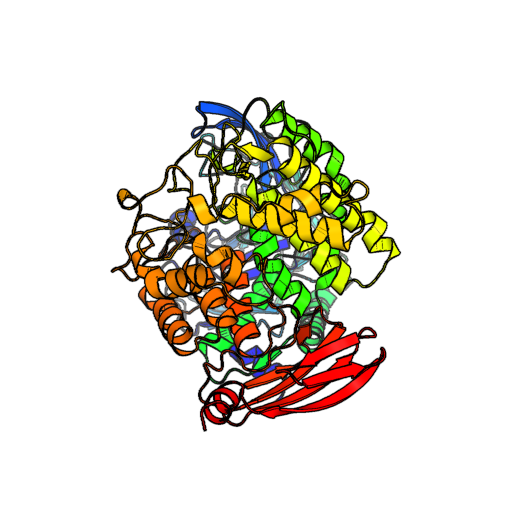? 4.475 13.372 20.529 1.00 98.81 410 PRO A CA 1
ATOM 3255 C C . PRO A 1 410 ? 3.425 13.445 19.415 1.00 98.81 410 PRO A C 1
ATOM 3257 O O . PRO A 1 410 ? 2.755 14.465 19.283 1.00 98.81 410 PRO A O 1
ATOM 3260 N N . LEU A 1 411 ? 3.254 12.378 18.628 1.00 98.81 411 LEU A N 1
ATOM 3261 C CA . LEU A 1 411 ? 2.225 12.330 17.589 1.00 98.81 411 LEU A CA 1
ATOM 3262 C C . LEU A 1 411 ? 0.829 12.278 18.208 1.00 98.81 411 LEU A C 1
ATOM 3264 O O . LEU A 1 411 ? -0.024 13.079 17.839 1.00 98.81 411 LEU A O 1
ATOM 3268 N N . ILE A 1 412 ? 0.611 11.394 19.186 1.00 98.81 412 ILE A N 1
ATOM 3269 C CA . ILE A 1 412 ? -0.679 11.284 19.884 1.00 98.81 412 ILE A CA 1
ATOM 3270 C C . ILE A 1 412 ? -1.024 12.609 20.570 1.00 98.81 412 ILE A C 1
ATOM 3272 O O . ILE A 1 412 ? -2.145 13.090 20.416 1.00 98.81 412 ILE A O 1
ATOM 3276 N N . HIS A 1 413 ? -0.056 13.232 21.252 1.00 98.81 413 HIS A N 1
ATOM 3277 C CA . HIS A 1 413 ? -0.221 14.539 21.893 1.00 98.81 413 HIS A CA 1
ATOM 3278 C C . HIS A 1 413 ? -0.708 15.611 20.912 1.00 98.81 413 HIS A C 1
ATOM 3280 O O . HIS A 1 413 ? -1.687 16.307 21.177 1.00 98.81 413 HIS A O 1
ATOM 3286 N N . GLU A 1 414 ? -0.064 15.732 19.753 1.00 98.81 414 GLU A N 1
ATOM 3287 C CA . GLU A 1 414 ? -0.450 16.746 18.776 1.00 98.81 414 GLU A CA 1
ATOM 3288 C C . GLU A 1 414 ? -1.770 16.412 18.056 1.00 98.81 414 GLU A C 1
ATOM 3290 O O . GLU A 1 414 ? -2.512 17.330 17.707 1.00 98.81 414 GLU A O 1
ATOM 3295 N N . VAL A 1 415 ? -2.124 15.133 17.883 1.00 98.81 415 VAL A N 1
ATOM 3296 C CA . VAL A 1 415 ? -3.433 14.733 17.329 1.00 98.81 415 VAL A CA 1
ATOM 3297 C C . VAL A 1 415 ? -4.577 15.083 18.284 1.00 98.81 415 VAL A C 1
ATOM 3299 O O . VAL A 1 415 ? -5.599 15.614 17.848 1.00 98.81 415 VAL A O 1
ATOM 3302 N N . VAL A 1 416 ? -4.434 14.841 19.592 1.00 98.56 416 VAL A N 1
ATOM 3303 C CA . VAL A 1 416 ? -5.507 15.200 20.539 1.00 98.56 416 VAL A CA 1
ATOM 3304 C C . VAL A 1 416 ? -5.665 16.703 20.701 1.00 98.56 416 VAL A C 1
ATOM 3306 O O . VAL A 1 416 ? -6.795 17.174 20.830 1.00 98.56 416 VAL A O 1
ATOM 3309 N N . ARG A 1 417 ? -4.575 17.475 20.600 1.00 98.50 417 ARG A N 1
ATOM 3310 C CA . ARG A 1 417 ? -4.647 18.943 20.544 1.00 98.50 417 ARG A CA 1
ATOM 3311 C C . ARG A 1 417 ? -5.426 19.431 19.326 1.00 98.50 417 ARG A C 1
ATOM 3313 O O . ARG A 1 417 ? -6.235 20.347 19.470 1.00 98.50 417 ARG A O 1
ATOM 3320 N N . PHE A 1 418 ? -5.238 18.786 18.173 1.00 98.75 418 PHE A N 1
ATOM 3321 C CA . PHE A 1 418 ? -6.014 19.070 16.967 1.00 98.75 418 PHE A CA 1
ATOM 3322 C C . PHE A 1 418 ? -7.506 18.835 17.191 1.00 98.75 418 PHE A C 1
ATOM 3324 O O . PHE A 1 418 ? -8.288 19.774 17.080 1.00 98.75 418 PHE A O 1
ATOM 3331 N N . PHE A 1 419 ? -7.923 17.639 17.616 1.00 98.62 419 PHE A N 1
ATOM 3332 C CA . PHE A 1 419 ? -9.346 17.389 17.888 1.00 98.62 419 PHE A CA 1
ATOM 3333 C C . PHE A 1 419 ? -9.913 18.318 18.970 1.00 98.62 419 PHE A C 1
ATOM 3335 O O . PHE A 1 419 ? -11.038 18.806 18.854 1.00 98.62 419 PHE A O 1
ATOM 3342 N N . ARG A 1 420 ? -9.135 18.618 20.015 1.00 98.12 420 ARG A N 1
ATOM 3343 C CA . ARG A 1 420 ? -9.570 19.495 21.106 1.00 98.12 420 ARG A CA 1
ATOM 3344 C C . ARG A 1 420 ? -9.840 20.926 20.642 1.00 98.12 420 ARG A C 1
ATOM 3346 O O . ARG A 1 420 ? -10.766 21.551 21.176 1.00 98.12 420 ARG A O 1
ATOM 3353 N N . SER A 1 421 ? -9.083 21.443 19.670 1.00 97.88 421 SER A N 1
ATOM 3354 C CA . SER A 1 421 ? -9.165 22.850 19.258 1.00 97.88 421 SER A CA 1
ATOM 3355 C C . SER A 1 421 ? -10.519 23.212 18.648 1.00 97.88 421 SER A C 1
ATOM 3357 O O . SER A 1 421 ? -10.972 24.342 18.831 1.00 97.88 421 SER A O 1
ATOM 3359 N N . PHE A 1 422 ? -11.228 22.250 18.048 1.00 97.38 422 PHE A N 1
ATOM 3360 C CA . PHE A 1 422 ? -12.562 22.432 17.456 1.00 97.38 422 PHE A CA 1
ATOM 3361 C C . PHE A 1 422 ? -13.667 21.568 18.103 1.00 97.38 422 PHE A C 1
ATOM 3363 O O . PHE A 1 422 ? -14.766 21.449 17.564 1.00 97.38 422 PHE A O 1
ATOM 3370 N N . CYS A 1 423 ? -13.396 21.015 19.292 1.00 97.38 423 CYS A N 1
ATOM 3371 C CA . CYS A 1 423 ? -14.357 20.284 20.123 1.00 97.38 423 CYS A CA 1
ATOM 3372 C C . CYS A 1 423 ? -15.016 21.220 21.150 1.00 97.38 423 CYS A C 1
ATOM 3374 O O . CYS A 1 423 ? -14.315 21.891 21.925 1.00 97.38 423 CYS A O 1
ATOM 3376 N N . ARG A 1 424 ? -16.350 21.294 21.182 1.00 97.50 424 ARG A N 1
ATOM 3377 C CA . ARG A 1 424 ? -17.113 22.190 22.075 1.00 97.50 424 ARG A CA 1
ATOM 3378 C C . ARG A 1 424 ? -18.298 21.466 22.709 1.00 97.50 424 ARG A C 1
ATOM 3380 O O . ARG A 1 424 ? -18.975 20.698 22.041 1.00 97.50 424 ARG A O 1
ATOM 3387 N N . LYS A 1 425 ? -18.541 21.726 23.996 1.00 97.75 425 LYS A N 1
ATOM 3388 C CA . LYS A 1 425 ? -19.727 21.233 24.704 1.00 97.75 425 LYS A CA 1
ATOM 3389 C C . LYS A 1 425 ? -20.922 22.119 24.368 1.00 97.75 425 LYS A C 1
ATOM 3391 O O . LYS A 1 425 ? -20.789 23.343 24.437 1.00 97.75 425 LYS A O 1
ATOM 3396 N N . GLU A 1 426 ? -22.056 21.526 24.022 1.00 97.12 426 GLU A N 1
ATOM 3397 C CA . GLU A 1 426 ? -23.269 22.267 23.658 1.00 97.12 426 GLU A CA 1
ATOM 3398 C C . GLU A 1 426 ? -24.409 22.077 24.667 1.00 97.12 426 GLU A C 1
ATOM 3400 O O . GLU A 1 426 ? -24.225 21.526 25.754 1.00 97.12 426 GLU A O 1
ATOM 3405 N N . ALA A 1 427 ? -25.582 22.635 24.350 1.00 96.19 427 ALA A N 1
ATOM 3406 C CA . ALA A 1 427 ? -26.724 22.723 25.259 1.00 96.19 427 ALA A CA 1
ATOM 3407 C C . ALA A 1 427 ? -27.339 21.360 25.621 1.00 96.19 427 ALA A C 1
ATOM 3409 O O . ALA A 1 427 ? -27.987 21.249 26.659 1.00 96.19 427 ALA A O 1
ATOM 3410 N N . ASP A 1 428 ? -27.128 20.335 24.795 1.00 95.12 428 ASP A N 1
ATOM 3411 C CA . ASP A 1 428 ? -27.519 18.949 25.077 1.00 95.12 428 ASP A CA 1
ATOM 3412 C C . ASP A 1 428 ? -26.561 18.242 26.058 1.00 95.12 428 ASP A C 1
ATOM 3414 O O . ASP A 1 428 ? -26.791 17.097 26.445 1.00 95.12 428 ASP A O 1
ATOM 3418 N N . GLY A 1 429 ? -25.494 18.927 26.483 1.00 95.94 429 GLY A N 1
ATOM 3419 C CA . GLY A 1 429 ? -24.479 18.402 27.384 1.00 95.94 429 GLY A CA 1
ATOM 3420 C C . GLY A 1 429 ? -23.447 17.498 26.708 1.00 95.94 429 GLY A C 1
ATOM 3421 O O . GLY A 1 429 ? -22.558 17.014 27.409 1.00 95.94 429 GLY A O 1
ATOM 3422 N N . ARG A 1 430 ? -23.518 17.291 25.388 1.00 97.88 430 ARG A N 1
ATOM 3423 C CA . ARG A 1 430 ? -22.562 16.488 24.618 1.00 97.88 430 ARG A CA 1
ATOM 3424 C C . ARG A 1 430 ? -21.458 17.354 24.025 1.00 97.88 430 ARG A C 1
ATOM 3426 O O . ARG A 1 430 ? -21.567 18.578 23.918 1.00 97.88 430 ARG A O 1
ATOM 3433 N N . TRP A 1 431 ? -20.363 16.699 23.652 1.00 98.44 431 TRP A N 1
ATOM 3434 C CA . TRP A 1 431 ? -19.241 17.321 22.956 1.00 98.44 431 TRP A CA 1
ATOM 3435 C C . TRP A 1 431 ? -19.346 17.120 21.446 1.00 98.44 431 TRP A C 1
ATOM 3437 O O . TRP A 1 431 ? -19.419 15.993 20.952 1.00 98.44 431 TRP A O 1
ATOM 3447 N N . HIS A 1 432 ? -19.311 18.238 20.733 1.00 98.44 432 HIS A N 1
ATOM 3448 C CA . HIS A 1 432 ? -19.512 18.339 19.300 1.00 98.44 432 HIS A CA 1
ATOM 3449 C C . HIS A 1 432 ? -18.272 18.842 18.569 1.00 98.44 432 HIS A C 1
ATOM 3451 O O . HIS A 1 432 ? -17.451 19.571 19.135 1.00 98.44 432 HIS A O 1
ATOM 3457 N N . PHE A 1 433 ? -18.190 18.518 17.281 1.00 97.75 433 PHE A N 1
ATOM 3458 C CA . PHE A 1 433 ? -17.096 18.898 16.396 1.00 97.75 433 PHE A CA 1
ATOM 3459 C C . PHE A 1 433 ? -17.617 19.674 15.193 1.00 97.75 433 PHE A C 1
ATOM 3461 O O . PHE A 1 433 ? -18.479 19.205 14.448 1.00 97.75 433 PHE A O 1
ATOM 3468 N N . SER A 1 434 ? -17.041 20.852 14.969 1.00 95.06 434 SER A N 1
ATOM 3469 C CA . SER A 1 434 ? -17.352 21.694 13.817 1.00 95.06 434 SER A CA 1
ATOM 3470 C C . SER A 1 434 ? -16.097 22.394 13.328 1.00 95.06 434 SER A C 1
ATOM 3472 O O . SER A 1 434 ? -15.398 23.025 14.114 1.00 95.06 434 SER A O 1
ATOM 3474 N N . LEU A 1 435 ? -15.842 22.324 12.027 1.00 94.25 435 LEU A N 1
ATOM 3475 C CA . LEU A 1 435 ? -14.711 22.970 11.366 1.00 94.25 435 LEU A CA 1
ATOM 3476 C C . LEU A 1 435 ? -15.171 23.457 9.989 1.00 94.25 435 LEU A C 1
ATOM 3478 O O . LEU A 1 435 ? -16.141 22.928 9.457 1.00 94.25 435 LEU A O 1
ATOM 3482 N N . THR A 1 436 ? -14.564 24.482 9.396 1.00 94.75 436 THR A N 1
ATOM 3483 C CA . THR A 1 436 ? -14.937 24.934 8.042 1.00 94.75 436 THR A CA 1
ATOM 3484 C C . THR A 1 436 ? -13.721 25.532 7.335 1.00 94.75 436 THR A C 1
ATOM 3486 O O . THR A 1 436 ? -13.063 26.385 7.919 1.00 94.75 436 THR A O 1
ATOM 3489 N N . PRO A 1 437 ? -13.432 25.142 6.079 1.00 94.50 437 PRO A N 1
ATOM 3490 C CA . PRO A 1 437 ? -14.126 24.123 5.279 1.00 94.50 437 PRO A CA 1
ATOM 3491 C C . PRO A 1 437 ? -13.885 22.689 5.787 1.00 94.50 437 PRO A C 1
ATOM 3493 O O . PRO A 1 437 ? -12.868 22.414 6.409 1.00 94.50 437 PRO A O 1
ATOM 3496 N N . THR A 1 438 ? -14.804 21.755 5.546 1.00 94.81 438 THR A N 1
ATOM 3497 C CA . THR A 1 438 ? -14.659 20.351 5.978 1.00 94.81 438 THR A CA 1
ATOM 3498 C C . THR A 1 438 ? -15.502 19.385 5.142 1.00 94.81 438 THR A C 1
ATOM 3500 O O . THR A 1 438 ? -16.543 19.762 4.599 1.00 94.81 438 THR A O 1
ATOM 3503 N N . ILE A 1 439 ? -15.074 18.129 5.056 1.00 93.94 439 ILE A N 1
ATOM 3504 C CA . ILE A 1 439 ? -15.828 17.007 4.492 1.00 93.94 439 ILE A CA 1
ATOM 3505 C C . ILE A 1 439 ? -15.544 15.735 5.306 1.00 93.94 439 ILE A C 1
ATOM 3507 O O . ILE A 1 439 ? -14.482 15.606 5.916 1.00 93.94 439 ILE A O 1
ATOM 3511 N N . GLY A 1 440 ? -16.512 14.821 5.360 1.00 92.06 440 GLY A N 1
ATOM 3512 C CA . GLY A 1 440 ? -16.353 13.512 5.995 1.00 92.06 440 GLY A CA 1
ATOM 3513 C C . GLY A 1 440 ? -15.652 12.490 5.094 1.00 92.06 440 GLY A C 1
ATOM 3514 O O . GLY A 1 440 ? -15.364 12.773 3.936 1.00 92.06 440 GLY A O 1
ATOM 3515 N N . GLN A 1 441 ? -15.421 11.293 5.642 1.00 90.69 441 GLN A N 1
ATOM 3516 C CA . GLN A 1 441 ? -14.866 10.137 4.916 1.00 90.69 441 GLN A CA 1
ATOM 3517 C C . GLN A 1 441 ? -15.816 9.617 3.831 1.00 90.69 441 GLN A C 1
ATOM 3519 O O . GLN A 1 441 ? -15.377 9.184 2.768 1.00 90.69 441 GLN A O 1
ATOM 3524 N N . ASP A 1 442 ? -17.128 9.679 4.076 1.00 85.12 442 ASP A N 1
ATOM 3525 C CA . ASP A 1 442 ? -18.090 9.532 2.991 1.00 85.12 442 ASP A CA 1
ATOM 3526 C C . ASP A 1 442 ? -18.045 10.804 2.141 1.00 85.12 442 ASP A C 1
ATOM 3528 O O . ASP A 1 442 ? -18.681 11.813 2.446 1.00 85.12 442 ASP A O 1
ATOM 3532 N N . GLU A 1 443 ? -17.264 10.757 1.065 1.00 76.19 443 GLU A N 1
ATOM 3533 C CA . GLU A 1 443 ? -17.048 11.864 0.130 1.00 76.19 443 GLU A CA 1
ATOM 3534 C C . GLU A 1 443 ? -18.342 12.345 -0.565 1.00 76.19 443 GLU A C 1
ATOM 3536 O O . GLU A 1 443 ? -18.347 13.403 -1.211 1.00 76.19 443 GLU A O 1
ATOM 3541 N N . ALA A 1 444 ? -19.438 11.584 -0.430 1.00 73.31 444 ALA A N 1
ATOM 3542 C CA . ALA A 1 444 ? -20.790 11.934 -0.862 1.00 73.31 444 ALA A CA 1
ATOM 3543 C C . ALA A 1 444 ? -21.661 12.563 0.252 1.00 73.31 444 ALA A C 1
ATOM 3545 O O . ALA A 1 444 ? -22.685 13.172 -0.058 1.00 73.31 444 ALA A O 1
ATOM 3546 N N . GLY A 1 445 ? -21.242 12.492 1.521 1.00 69.31 445 GLY A N 1
ATOM 3547 C CA . GLY A 1 445 ? -22.007 12.853 2.726 1.00 69.31 445 GLY A CA 1
ATOM 3548 C C . GLY A 1 445 ? -22.139 14.354 3.02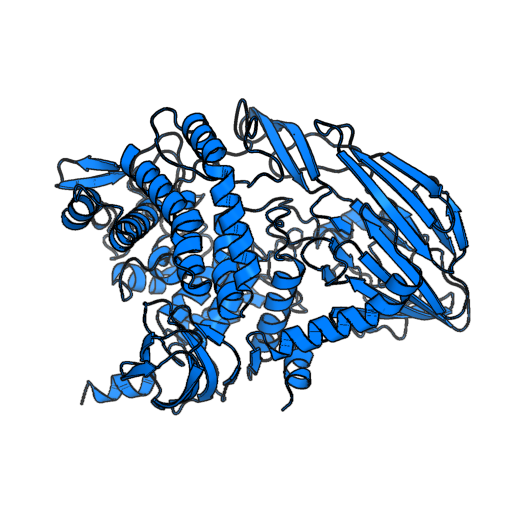8 1.00 69.31 445 GLY A C 1
ATOM 3549 O O . GLY A 1 445 ? -22.526 14.732 4.134 1.00 69.31 445 GLY A O 1
ATOM 3550 N N . GLY A 1 446 ? -21.821 15.213 2.055 1.00 80.56 446 GLY A N 1
ATOM 3551 C CA . GLY A 1 446 ? -21.954 16.670 2.147 1.00 80.56 446 GLY A CA 1
ATOM 3552 C C . GLY A 1 446 ? -20.715 17.396 2.686 1.00 80.56 446 GLY A C 1
ATOM 3553 O O . GLY A 1 446 ? -19.833 16.807 3.299 1.00 80.56 446 GLY A O 1
ATOM 3554 N N . SER A 1 447 ? -20.635 18.704 2.418 1.00 90.00 447 SER A N 1
ATOM 3555 C CA . SER A 1 447 ? -19.550 19.584 2.882 1.00 90.00 447 SER A CA 1
ATOM 3556 C C . SER A 1 447 ? -20.017 20.479 4.027 1.00 90.00 447 SER A C 1
ATOM 3558 O O . SER A 1 447 ? -21.192 20.839 4.092 1.00 90.00 447 SER A O 1
ATOM 3560 N N . ASN A 1 448 ? -19.082 20.878 4.888 1.00 94.25 448 ASN A N 1
ATOM 3561 C CA . ASN A 1 448 ? -19.281 21.798 6.012 1.00 94.25 448 ASN A CA 1
ATOM 3562 C C . ASN A 1 448 ? -20.381 21.374 6.996 1.00 94.25 448 ASN A C 1
ATOM 3564 O O . ASN A 1 448 ? -21.021 22.223 7.612 1.00 94.25 448 ASN A O 1
ATOM 3568 N N . GLN A 1 449 ? -20.606 20.066 7.129 1.00 92.94 449 GLN A N 1
ATOM 3569 C CA . GLN A 1 449 ? -21.484 19.519 8.153 1.00 92.94 449 GLN A CA 1
ATOM 3570 C C . GLN A 1 449 ? -20.775 19.450 9.503 1.00 92.94 449 GLN A C 1
ATOM 3572 O O . GLN A 1 449 ? -19.546 19.427 9.598 1.00 92.94 449 GLN A O 1
ATOM 3577 N N . LYS A 1 450 ? -21.591 19.413 10.549 1.00 94.06 450 LYS A N 1
ATOM 3578 C CA . LYS A 1 450 ? -21.166 19.214 11.927 1.00 94.06 450 LYS A CA 1
ATOM 3579 C C . LYS A 1 450 ? -21.185 17.722 12.267 1.00 94.06 450 LYS A C 1
ATOM 3581 O O . LYS A 1 450 ? -21.952 16.966 11.668 1.00 94.06 450 LYS A O 1
ATOM 3586 N N . ASP A 1 451 ? -20.358 17.317 13.227 1.00 95.75 451 ASP A N 1
ATOM 3587 C CA . ASP A 1 451 ? -20.372 15.977 13.822 1.00 95.75 451 ASP A CA 1
ATOM 3588 C C . ASP A 1 451 ? -20.291 14.853 12.780 1.00 95.75 451 ASP A C 1
ATOM 3590 O O . ASP A 1 451 ? -21.092 13.924 12.789 1.00 95.75 451 ASP A O 1
ATOM 3594 N N . TYR A 1 452 ? -19.333 14.919 11.848 1.00 96.38 452 TYR A N 1
ATOM 3595 C CA . TYR A 1 452 ? -19.083 13.764 10.982 1.00 96.38 452 TYR A CA 1
ATOM 3596 C C . TYR A 1 452 ? -18.755 12.536 11.833 1.00 96.38 452 TYR A C 1
ATOM 3598 O O . TYR A 1 452 ? -17.867 12.581 12.689 1.00 96.38 452 TYR A O 1
ATOM 3606 N N . LEU A 1 453 ? -19.421 11.418 11.556 1.00 96.19 453 LEU A N 1
ATOM 3607 C CA . LEU A 1 453 ? -19.294 10.195 12.343 1.00 96.19 453 LEU A CA 1
ATOM 3608 C C . LEU A 1 453 ? -17.843 9.688 12.389 1.00 96.19 453 LEU A C 1
ATOM 3610 O O . LEU A 1 453 ? -17.334 9.339 13.453 1.00 96.19 453 LEU A O 1
ATOM 3614 N N . CYS A 1 454 ? -17.130 9.744 11.260 1.00 95.94 454 CYS A N 1
ATOM 3615 C CA . CYS A 1 454 ? -15.706 9.404 11.187 1.00 95.94 454 CYS A CA 1
ATOM 3616 C C . CYS A 1 454 ? -14.833 10.278 12.108 1.00 95.94 454 CYS A C 1
ATOM 3618 O O . CYS A 1 454 ? -13.861 9.794 12.686 1.00 95.94 454 CYS A O 1
ATOM 3620 N N . THR A 1 455 ? -15.188 11.555 12.285 1.00 97.00 455 THR A N 1
ATOM 3621 C CA . THR A 1 455 ? -14.494 12.486 13.186 1.00 97.00 455 THR A CA 1
ATOM 3622 C C . THR A 1 455 ? -14.785 12.161 14.646 1.00 97.00 455 THR A C 1
ATOM 3624 O O . THR A 1 455 ? -13.863 12.208 15.455 1.00 97.00 455 THR A O 1
ATOM 3627 N N . LEU A 1 456 ? -16.021 11.771 14.984 1.00 98.06 456 LEU A N 1
ATOM 3628 C CA . LEU A 1 456 ? -16.378 11.329 16.338 1.00 98.06 456 LEU A CA 1
ATOM 3629 C C . LEU A 1 456 ? -15.600 10.070 16.746 1.00 98.06 456 LEU A C 1
ATOM 3631 O O . LEU A 1 456 ? -14.999 10.051 17.821 1.00 98.06 456 LEU A O 1
ATOM 3635 N N . TYR A 1 457 ? -15.546 9.050 15.878 1.00 98.25 457 TYR A N 1
ATOM 3636 C CA . TYR A 1 457 ? -14.714 7.860 16.103 1.00 98.25 457 TYR A CA 1
ATOM 3637 C C . TYR A 1 457 ? -13.238 8.230 16.260 1.00 98.25 457 TYR A C 1
ATOM 3639 O O . TYR A 1 457 ? -12.592 7.810 17.222 1.00 98.25 457 TYR A O 1
ATOM 3647 N N . GLY A 1 458 ? -12.717 9.060 15.349 1.00 97.94 458 GLY A N 1
ATOM 3648 C CA . GLY A 1 458 ? -11.326 9.499 15.377 1.00 97.94 458 GLY A CA 1
ATOM 3649 C C . GLY A 1 458 ? -10.951 10.237 16.662 1.00 97.94 458 GLY A C 1
ATOM 3650 O O . GLY A 1 458 ? -9.920 9.938 17.270 1.00 97.94 458 GLY A O 1
ATOM 3651 N N . ALA A 1 459 ? -11.803 11.154 17.121 1.00 98.44 459 ALA A N 1
ATOM 3652 C CA . ALA A 1 459 ? -11.571 11.903 18.347 1.00 98.44 459 ALA A CA 1
ATOM 3653 C C . ALA A 1 459 ? -11.674 11.012 19.591 1.00 98.44 459 ALA A C 1
ATOM 3655 O O . ALA A 1 459 ? -10.787 11.067 20.442 1.00 98.44 459 ALA A O 1
ATOM 3656 N N . LYS A 1 460 ? -12.704 10.154 19.681 1.00 98.56 460 LYS A N 1
ATOM 3657 C CA . LYS A 1 460 ? -12.886 9.228 20.811 1.00 98.56 460 LYS A CA 1
ATOM 3658 C C . LYS A 1 460 ? -11.674 8.318 20.980 1.00 98.56 460 LYS A C 1
ATOM 3660 O O . LYS A 1 460 ? -11.102 8.279 22.068 1.00 98.56 460 LYS A O 1
ATOM 3665 N N . TYR A 1 461 ? -11.248 7.671 19.894 1.00 98.50 461 TYR A N 1
ATOM 3666 C CA . TYR A 1 461 ? -10.051 6.834 19.884 1.00 98.50 461 TYR A CA 1
ATOM 3667 C C . TYR A 1 461 ? -8.818 7.626 20.334 1.00 98.50 461 TYR A C 1
ATOM 3669 O O . TYR A 1 461 ? -8.085 7.203 21.225 1.00 98.50 461 TYR A O 1
ATOM 3677 N N . SER A 1 462 ? -8.600 8.815 19.763 1.00 98.56 462 SER A N 1
ATOM 3678 C CA . SER A 1 462 ? -7.416 9.620 20.085 1.00 98.56 462 SER A CA 1
ATOM 3679 C C . SER A 1 462 ? -7.387 10.049 21.555 1.00 98.56 462 SER A C 1
ATOM 3681 O O . SER A 1 462 ? -6.340 9.958 22.194 1.00 98.56 462 SER A O 1
ATOM 3683 N N . PHE A 1 463 ? -8.526 10.464 22.118 1.00 98.81 463 PHE A N 1
ATOM 3684 C CA . PHE A 1 463 ? -8.629 10.832 23.532 1.00 98.81 463 PHE A CA 1
ATOM 3685 C C . PHE A 1 463 ? -8.384 9.639 24.463 1.00 98.81 463 PHE A C 1
ATOM 3687 O O . PHE A 1 463 ? -7.651 9.787 25.439 1.00 98.81 463 PHE A O 1
ATOM 3694 N N . GLN A 1 464 ? -8.913 8.452 24.140 1.00 98.44 464 GLN A N 1
ATOM 3695 C CA . GLN A 1 464 ? -8.623 7.222 24.889 1.00 98.44 464 GLN A CA 1
ATOM 3696 C C . GLN A 1 464 ? -7.116 6.937 24.907 1.00 98.44 464 GLN A C 1
ATOM 3698 O O . GLN A 1 464 ? -6.535 6.733 25.972 1.00 98.44 464 GLN A O 1
ATOM 3703 N N . LYS A 1 465 ? -6.449 7.025 23.748 1.00 98.38 465 LYS A N 1
ATOM 3704 C CA . LYS A 1 465 ? -4.997 6.812 23.668 1.00 98.38 465 LYS A CA 1
ATOM 3705 C C . LYS A 1 465 ? -4.193 7.890 24.385 1.00 98.38 465 LYS A C 1
ATOM 3707 O O . LYS A 1 465 ? -3.191 7.564 25.012 1.00 98.38 465 LYS A O 1
ATOM 3712 N N . ALA A 1 466 ? -4.623 9.149 24.381 1.00 98.56 466 ALA A N 1
ATOM 3713 C CA . ALA A 1 466 ? -3.966 10.168 25.198 1.00 98.56 466 ALA A CA 1
ATOM 3714 C C . ALA A 1 466 ? -4.023 9.843 26.698 1.00 98.56 466 ALA A C 1
ATOM 3716 O O . ALA A 1 466 ? -3.009 9.990 27.380 1.00 98.56 466 ALA A O 1
ATOM 3717 N N . ILE A 1 467 ? -5.157 9.349 27.200 1.00 98.62 467 ILE A N 1
ATOM 3718 C CA . ILE A 1 467 ? -5.291 8.914 28.598 1.00 98.62 467 ILE A CA 1
ATOM 3719 C C . ILE A 1 467 ? -4.365 7.724 28.885 1.00 98.62 467 ILE A C 1
ATOM 3721 O O . ILE A 1 467 ? -3.611 7.763 29.855 1.00 98.62 467 ILE A O 1
ATOM 3725 N N . GLU A 1 468 ? -4.359 6.705 28.020 1.00 97.19 468 GLU A N 1
ATOM 3726 C CA . GLU A 1 468 ? -3.488 5.524 28.155 1.00 97.19 468 GLU A CA 1
ATOM 3727 C C . GLU A 1 468 ? -1.992 5.886 28.198 1.00 97.19 468 GLU A C 1
ATOM 3729 O O . GLU A 1 468 ? -1.224 5.260 28.928 1.00 97.19 468 GLU A O 1
ATOM 3734 N N . HIS A 1 469 ? -1.575 6.920 27.458 1.00 98.00 469 HIS A N 1
ATOM 3735 C CA . HIS A 1 469 ? -0.192 7.420 27.439 1.00 98.00 469 HIS A CA 1
ATOM 3736 C C . HIS A 1 469 ? 0.103 8.498 28.497 1.00 98.00 469 HIS A C 1
ATOM 3738 O O . HIS A 1 469 ? 1.194 9.068 28.497 1.00 98.00 469 HIS A O 1
ATOM 3744 N N . GLY A 1 470 ? -0.836 8.797 29.402 1.00 97.81 470 GLY A N 1
ATOM 3745 C CA . GLY A 1 470 ? -0.637 9.770 30.483 1.00 97.81 470 GLY A CA 1
ATOM 3746 C C . GLY A 1 470 ? -0.564 11.232 30.023 1.00 97.81 470 GLY A C 1
ATOM 3747 O O . GLY A 1 470 ? 0.030 12.063 30.706 1.00 97.81 470 GLY A O 1
ATOM 3748 N N . LEU A 1 471 ? -1.152 11.555 28.868 1.00 98.06 471 LEU A N 1
ATOM 3749 C CA . LEU A 1 471 ? -1.193 12.908 28.299 1.00 98.06 471 LEU A CA 1
ATOM 3750 C C . LEU A 1 471 ? -2.365 13.757 28.825 1.00 98.06 471 LEU A C 1
ATOM 3752 O O . LEU A 1 471 ? -2.450 14.940 28.506 1.00 98.06 471 LEU A O 1
ATOM 3756 N N . ASP A 1 472 ? -3.253 13.175 29.633 1.00 97.69 472 ASP A N 1
ATOM 3757 C CA . ASP A 1 472 ? -4.438 13.828 30.206 1.00 97.69 472 ASP A CA 1
ATOM 3758 C C . ASP A 1 472 ? -4.186 14.376 31.625 1.00 97.69 472 ASP A C 1
ATOM 3760 O O . ASP A 1 472 ? -4.864 14.018 32.587 1.00 97.69 472 ASP A O 1
ATOM 3764 N N . ALA A 1 473 ? -3.146 15.199 31.789 1.00 94.81 473 ALA A N 1
ATOM 3765 C CA . ALA A 1 473 ? -2.682 15.632 33.112 1.00 94.81 473 ALA A CA 1
ATOM 3766 C C . ALA A 1 473 ? -3.696 16.498 33.889 1.00 94.81 473 ALA A C 1
ATOM 3768 O O . ALA A 1 473 ? -3.677 16.504 35.119 1.00 94.81 473 ALA A O 1
ATOM 3769 N N . ASP A 1 474 ? -4.566 17.232 33.191 1.00 95.62 474 ASP A N 1
ATOM 3770 C CA . ASP A 1 474 ? -5.629 18.061 33.773 1.00 95.62 474 ASP A CA 1
ATOM 3771 C C . ASP A 1 474 ? -7.003 17.361 33.804 1.00 95.62 474 ASP A C 1
ATOM 3773 O O . ASP A 1 474 ? -7.976 17.937 34.294 1.00 95.62 474 ASP A O 1
ATOM 3777 N N . GLY A 1 475 ? -7.082 16.117 33.314 1.00 97.38 475 GLY A N 1
ATOM 3778 C CA . GLY A 1 475 ? -8.311 15.327 33.231 1.00 97.38 475 GLY A CA 1
ATOM 3779 C C . GLY A 1 475 ? -9.315 15.823 32.185 1.00 97.38 475 GLY A C 1
ATOM 3780 O O . GLY A 1 475 ? -10.483 15.422 32.228 1.00 97.38 475 GLY A O 1
ATOM 3781 N N . ALA A 1 476 ? -8.917 16.719 31.276 1.00 97.25 476 ALA A N 1
ATOM 3782 C CA . ALA A 1 476 ? -9.817 17.300 30.288 1.00 97.25 476 ALA A CA 1
ATOM 3783 C C . ALA A 1 476 ? -10.369 16.256 29.306 1.00 97.25 476 ALA A C 1
ATOM 3785 O O . ALA A 1 476 ? -11.558 16.301 28.979 1.00 97.25 476 ALA A O 1
ATOM 3786 N N . TYR A 1 477 ? -9.547 15.315 28.836 1.00 98.38 477 TYR A N 1
ATOM 3787 C CA . TYR A 1 477 ? -9.982 14.283 27.893 1.00 98.38 477 TYR A CA 1
ATOM 3788 C C . TYR A 1 477 ? -10.890 13.257 28.574 1.00 98.38 477 TYR A C 1
ATOM 3790 O O . TYR A 1 477 ? -11.934 12.912 28.021 1.00 98.38 477 TYR A O 1
ATOM 3798 N N . ALA A 1 478 ? -10.564 12.832 29.796 1.00 98.44 478 ALA A N 1
ATOM 3799 C CA . ALA A 1 478 ? -11.426 11.972 30.598 1.00 98.44 478 ALA A CA 1
ATOM 3800 C C . ALA A 1 478 ? -12.788 12.630 30.869 1.00 98.44 478 ALA A C 1
ATOM 3802 O O . ALA A 1 478 ? -13.819 11.972 30.735 1.00 98.44 478 ALA A O 1
ATOM 3803 N N . ALA A 1 479 ? -12.816 13.933 31.175 1.00 98.19 479 ALA A N 1
ATOM 3804 C CA . ALA A 1 479 ? -14.060 14.680 31.356 1.00 98.19 479 ALA A CA 1
ATOM 3805 C C . ALA A 1 479 ? -14.894 14.752 30.063 1.00 98.19 479 ALA A C 1
ATOM 3807 O O . ALA A 1 479 ? -16.104 14.530 30.106 1.00 98.19 479 ALA A O 1
ATOM 3808 N N . ILE A 1 480 ? -14.257 14.993 28.909 1.00 98.50 480 ILE A N 1
ATOM 3809 C CA . ILE A 1 480 ? -14.927 14.979 27.596 1.00 98.50 480 ILE A CA 1
ATOM 3810 C C . ILE A 1 480 ? -15.565 13.614 27.319 1.00 98.50 480 ILE A C 1
ATOM 3812 O O . ILE A 1 480 ? -16.725 13.538 26.914 1.00 98.50 480 ILE A O 1
ATOM 3816 N N . LEU A 1 481 ? -14.821 12.529 27.546 1.00 98.25 481 LEU A N 1
ATOM 3817 C CA . LEU A 1 481 ? -15.320 11.175 27.320 1.00 98.25 481 LEU A CA 1
ATOM 3818 C C . LEU A 1 481 ? -16.436 10.795 28.304 1.00 98.25 481 LEU A C 1
ATOM 3820 O O . LEU A 1 481 ? -17.378 10.119 27.898 1.00 98.25 481 LEU A O 1
ATOM 3824 N N . ALA A 1 482 ? -16.363 11.255 29.557 1.00 97.75 482 ALA A N 1
ATOM 3825 C CA . ALA A 1 482 ? -17.397 11.026 30.567 1.00 97.75 482 ALA A CA 1
ATOM 3826 C C . ALA A 1 482 ? -18.708 11.768 30.253 1.00 97.75 482 ALA A C 1
ATOM 3828 O O . ALA A 1 482 ? -19.787 11.199 30.407 1.00 97.75 482 ALA A O 1
ATOM 3829 N N . ASP A 1 483 ? -18.623 13.015 29.781 1.00 97.44 483 ASP A N 1
ATOM 3830 C CA . ASP A 1 483 ? -19.776 13.771 29.273 1.00 97.44 483 ASP A CA 1
ATOM 3831 C C . ASP A 1 483 ? -20.372 13.126 28.005 1.00 97.44 483 ASP A C 1
ATOM 3833 O O . ASP A 1 483 ? -21.585 13.146 27.780 1.00 97.44 483 ASP A O 1
ATOM 3837 N N . GLY A 1 484 ? -19.511 12.532 27.177 1.00 97.75 484 GLY A N 1
ATOM 3838 C CA . GLY A 1 484 ? -19.852 11.858 25.931 1.00 97.75 484 GLY A CA 1
ATOM 3839 C C . GLY A 1 484 ? -19.777 12.770 24.705 1.00 97.75 484 GLY A C 1
ATOM 3840 O O . GLY A 1 484 ? -20.132 13.951 24.737 1.00 97.75 484 GLY A O 1
ATOM 3841 N N . LEU A 1 485 ? -19.324 12.192 23.591 1.00 98.38 485 LEU A N 1
ATOM 3842 C CA . LEU A 1 485 ? -19.357 12.839 22.278 1.00 98.38 485 LEU A CA 1
ATOM 3843 C C . LEU A 1 485 ? -20.751 12.706 21.646 1.00 98.38 485 LEU A C 1
ATOM 3845 O O . LEU A 1 485 ? -21.519 11.815 22.009 1.00 98.38 485 LEU A O 1
ATOM 3849 N N . ALA A 1 486 ? -21.055 13.551 20.665 1.00 97.31 486 ALA A N 1
ATOM 3850 C CA . ALA A 1 486 ? -22.370 13.683 20.034 1.00 97.31 486 ALA A CA 1
ATOM 3851 C C . ALA A 1 486 ? -22.843 12.499 19.148 1.00 97.31 486 ALA A C 1
ATOM 3853 O O . ALA A 1 486 ? -23.625 12.709 18.223 1.00 97.31 486 ALA A O 1
ATOM 3854 N N . PHE A 1 487 ? -22.435 11.252 19.421 1.00 97.00 487 PHE A N 1
ATOM 3855 C CA . PHE A 1 487 ? -22.896 10.060 18.684 1.00 97.00 487 PHE A CA 1
ATOM 3856 C C . PHE A 1 487 ? -24.423 9.917 18.700 1.00 97.00 487 PHE A C 1
ATOM 3858 O O . PHE A 1 487 ? -25.033 9.696 17.657 1.00 97.00 487 PHE A O 1
ATOM 3865 N N . ASP A 1 488 ? -25.050 10.095 19.866 1.00 93.88 488 ASP A N 1
ATOM 3866 C CA . ASP A 1 488 ? -26.500 9.921 20.036 1.00 93.88 488 ASP A CA 1
ATOM 3867 C C . ASP A 1 488 ? -27.319 10.885 19.172 1.00 93.88 488 ASP A C 1
ATOM 3869 O O . ASP A 1 488 ? -28.431 10.562 18.763 1.00 93.88 488 ASP A O 1
ATOM 3873 N N . THR A 1 489 ? -26.760 12.054 18.851 1.00 93.12 489 THR A N 1
ATOM 3874 C CA . THR A 1 489 ? -27.424 13.048 17.993 1.00 93.12 489 THR A CA 1
ATOM 3875 C C . THR A 1 489 ? -27.530 12.593 16.538 1.00 93.12 489 THR A C 1
ATOM 3877 O O . THR A 1 489 ? -28.358 13.107 15.789 1.00 93.12 489 THR A O 1
ATOM 3880 N N . LEU A 1 490 ? -26.723 11.602 16.149 1.00 95.00 490 LEU A N 1
ATOM 3881 C CA . LEU A 1 490 ? -26.717 11.004 14.820 1.00 95.00 490 LEU A CA 1
ATOM 3882 C C . LEU A 1 490 ? -27.555 9.725 14.751 1.00 95.00 490 LEU A C 1
ATOM 3884 O O . LEU A 1 490 ? -27.644 9.130 13.680 1.00 95.00 490 LEU A O 1
ATOM 3888 N N . LEU A 1 491 ? -28.129 9.249 15.860 1.00 95.88 491 LEU A N 1
ATOM 3889 C CA . LEU A 1 491 ? -28.855 7.983 15.875 1.00 95.88 491 LEU A CA 1
ATOM 3890 C C . LEU A 1 491 ? -30.143 8.088 15.041 1.00 95.88 491 LEU A C 1
ATOM 3892 O O . LEU A 1 491 ? -31.027 8.900 15.314 1.00 95.88 491 LEU A O 1
ATOM 3896 N N . SER A 1 492 ? -30.242 7.251 14.012 1.00 93.50 492 SER A N 1
ATOM 3897 C CA . SER A 1 492 ? -31.419 7.152 13.150 1.00 93.50 492 SER A CA 1
ATOM 3898 C C . SER A 1 492 ? -32.561 6.380 13.828 1.00 93.50 492 SER A C 1
ATOM 3900 O O . SER A 1 492 ? -32.313 5.560 14.719 1.00 93.50 492 SER A O 1
ATOM 3902 N N . PRO A 1 493 ? -33.818 6.576 13.385 1.00 91.25 493 PRO A N 1
ATOM 3903 C CA . PRO A 1 493 ? -34.952 5.751 13.809 1.00 91.25 493 PRO A CA 1
ATOM 3904 C C . PRO A 1 493 ? -34.754 4.250 13.558 1.00 91.25 493 PRO A C 1
ATOM 3906 O O . PRO A 1 493 ? -35.292 3.423 14.290 1.00 91.25 493 PRO A O 1
ATOM 3909 N N . GLU A 1 494 ? -33.982 3.898 12.532 1.00 89.31 494 GLU A N 1
ATOM 3910 C CA . GLU A 1 494 ? -33.648 2.527 12.155 1.00 89.31 494 GLU A CA 1
ATOM 3911 C C . GLU A 1 494 ? -32.527 1.920 13.014 1.00 89.31 494 GLU A C 1
ATOM 3913 O O . GLU A 1 494 ? -32.191 0.753 12.831 1.00 89.31 494 GLU A O 1
ATOM 3918 N N . GLY A 1 495 ? -31.954 2.679 13.955 1.00 93.75 495 GLY A N 1
ATOM 3919 C CA . GLY A 1 495 ? -31.014 2.175 14.957 1.00 93.75 495 GLY A CA 1
ATOM 3920 C C . GLY A 1 495 ? -29.536 2.223 14.564 1.00 93.75 495 GLY A C 1
ATOM 3921 O O . GLY A 1 495 ? -28.710 1.784 15.352 1.00 93.75 495 GLY A O 1
ATOM 3922 N N . PHE A 1 496 ? -29.177 2.774 13.400 1.00 94.12 496 PHE A N 1
ATOM 3923 C CA . PHE A 1 496 ? -27.782 3.035 12.997 1.00 94.12 496 PHE A CA 1
ATOM 3924 C C . PHE A 1 496 ? -27.449 4.540 13.045 1.00 94.12 496 PHE A C 1
ATOM 3926 O O . PHE A 1 496 ? -28.353 5.367 13.140 1.00 94.12 496 PHE A O 1
ATOM 3933 N N . TYR A 1 497 ? -26.177 4.936 12.950 1.00 94.81 497 TYR A N 1
ATOM 3934 C CA . TYR A 1 497 ? -25.789 6.357 12.938 1.00 94.81 497 TYR A CA 1
ATOM 3935 C C . TYR A 1 497 ? -25.827 6.990 11.533 1.00 94.81 497 TYR A C 1
ATOM 3937 O O . TYR A 1 497 ? -25.313 6.429 10.565 1.00 94.81 497 TYR A O 1
ATOM 3945 N N . TYR A 1 498 ? -26.348 8.207 11.400 1.00 93.75 498 TYR A N 1
ATOM 3946 C CA . TYR A 1 498 ? -26.130 9.031 10.210 1.00 93.75 498 TYR A CA 1
ATOM 3947 C C . TYR A 1 498 ? -24.653 9.434 10.073 1.00 93.75 498 TYR A C 1
ATOM 3949 O O . TYR A 1 498 ? -23.907 9.483 11.048 1.00 93.75 498 TYR A O 1
ATOM 3957 N N . ALA A 1 499 ? -24.216 9.725 8.843 1.00 92.62 499 ALA A N 1
ATOM 3958 C CA . ALA A 1 499 ? -22.813 10.044 8.554 1.00 92.62 499 ALA A CA 1
ATOM 3959 C C . ALA A 1 499 ? -22.364 11.416 9.101 1.00 92.62 499 ALA A C 1
ATOM 3961 O O . ALA A 1 499 ? -21.168 11.639 9.295 1.00 92.62 499 ALA A O 1
ATOM 3962 N N . SER A 1 500 ? -23.304 12.336 9.331 1.00 94.25 500 SER A N 1
ATOM 3963 C CA . SER A 1 500 ? -23.095 13.654 9.942 1.00 94.25 500 SER A CA 1
ATOM 3964 C C . SER A 1 500 ? -24.423 14.225 10.449 1.00 94.25 500 SER A C 1
ATOM 3966 O O . SER A 1 500 ? -25.483 13.694 10.115 1.00 94.25 500 SER A O 1
ATOM 3968 N N . ALA A 1 501 ? -24.391 15.336 11.192 1.00 91.69 501 ALA A N 1
ATOM 3969 C CA . ALA A 1 501 ? -25.605 16.003 11.677 1.00 91.69 501 ALA A CA 1
ATOM 3970 C C . ALA A 1 501 ? -26.488 16.574 10.548 1.00 91.69 501 ALA A C 1
ATOM 3972 O O . ALA A 1 501 ? -27.674 16.826 10.748 1.00 91.69 501 ALA A O 1
ATOM 3973 N N . GLY A 1 502 ? -25.912 16.803 9.363 1.00 88.56 502 GLY A N 1
ATOM 3974 C CA . GLY A 1 502 ? -26.656 17.234 8.178 1.00 88.56 502 GLY A CA 1
ATOM 3975 C C . GLY A 1 502 ? -27.200 16.092 7.329 1.00 88.56 502 GLY A C 1
ATOM 3976 O O . GLY A 1 502 ? -27.982 16.350 6.413 1.00 88.56 502 GLY A O 1
ATOM 3977 N N . ALA A 1 503 ? -26.784 14.855 7.609 1.00 88.31 503 ALA A N 1
ATOM 3978 C CA . ALA A 1 503 ? -27.270 13.679 6.910 1.00 88.31 503 ALA A CA 1
ATOM 3979 C C . ALA A 1 503 ? -28.607 13.205 7.498 1.00 88.31 503 ALA A C 1
ATOM 3981 O O . ALA A 1 503 ? -28.917 13.427 8.668 1.00 88.31 503 ALA A O 1
ATOM 3982 N N . GLY A 1 504 ? -29.411 12.529 6.682 1.00 87.06 504 GLY A N 1
ATOM 3983 C CA . GLY A 1 504 ? -30.687 11.980 7.136 1.00 87.06 504 GLY A CA 1
ATOM 3984 C C . GLY A 1 504 ? -31.252 10.898 6.216 1.00 87.06 504 GLY A C 1
ATOM 3985 O O . GLY A 1 504 ? -30.540 10.378 5.356 1.00 87.06 504 GLY A O 1
ATOM 3986 N N . PRO A 1 505 ? -32.561 10.588 6.315 1.00 85.94 505 PRO A N 1
ATOM 3987 C CA . PRO A 1 505 ? -33.194 9.534 5.515 1.00 85.94 505 PRO A CA 1
ATOM 3988 C C . PRO A 1 505 ? -33.035 9.706 3.997 1.00 85.94 505 PRO A C 1
ATOM 3990 O O . PRO A 1 505 ? -33.093 8.738 3.246 1.00 85.94 505 PRO A O 1
ATOM 3993 N N . LYS A 1 506 ? -32.825 10.941 3.522 1.00 85.06 506 LYS A N 1
ATOM 3994 C CA . LYS A 1 506 ? -32.614 11.242 2.096 1.00 85.06 506 LYS A CA 1
ATOM 3995 C C . LYS A 1 506 ? -31.246 10.791 1.574 1.00 85.06 506 LYS A C 1
ATOM 3997 O O . LY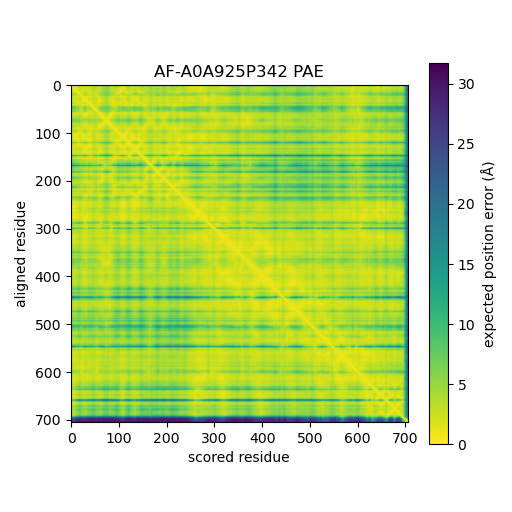S A 1 506 ? -31.100 10.671 0.358 1.00 85.06 506 LYS A O 1
ATOM 4002 N N . ASP A 1 507 ? -30.286 10.553 2.462 1.00 82.38 507 ASP A N 1
ATOM 4003 C CA . ASP A 1 507 ? -28.918 10.141 2.130 1.00 82.38 507 ASP A CA 1
ATOM 4004 C C . ASP A 1 507 ? -28.721 8.625 2.255 1.00 82.38 507 ASP A C 1
ATOM 4006 O O . ASP A 1 507 ? -27.676 8.088 1.885 1.00 82.38 507 ASP A O 1
ATOM 4010 N N . PHE A 1 508 ? -29.748 7.912 2.728 1.00 85.69 508 PHE A N 1
ATOM 4011 C CA . PHE A 1 508 ? -29.758 6.457 2.770 1.00 85.69 508 PHE A CA 1
ATOM 4012 C C . PHE A 1 508 ? -29.613 5.868 1.356 1.00 85.69 508 PHE A C 1
ATOM 4014 O O . PHE A 1 508 ? -30.315 6.274 0.425 1.00 85.69 508 PHE A O 1
ATOM 4021 N N . GLY A 1 509 ? -28.684 4.923 1.189 1.00 85.88 509 GLY A N 1
ATOM 4022 C CA . GLY A 1 509 ? -28.389 4.283 -0.099 1.00 85.88 509 GLY A CA 1
ATOM 4023 C C . GLY A 1 509 ? -27.571 5.139 -1.066 1.00 85.88 509 GLY A C 1
ATOM 4024 O O . GLY A 1 509 ? -27.608 4.902 -2.273 1.00 85.88 509 GLY A O 1
ATOM 4025 N N . ARG A 1 510 ? -26.873 6.170 -0.572 1.00 87.38 510 ARG A N 1
ATOM 4026 C CA . ARG A 1 510 ? -26.059 7.085 -1.398 1.00 87.38 510 ARG A CA 1
ATOM 4027 C C . ARG A 1 510 ? -24.591 7.152 -1.002 1.00 87.38 510 ARG A C 1
ATOM 4029 O O . ARG A 1 510 ? -23.828 7.832 -1.683 1.00 87.38 510 ARG A O 1
ATOM 4036 N N . GLN A 1 511 ? -24.203 6.468 0.069 1.00 88.62 511 GLN A N 1
ATOM 4037 C CA . GLN A 1 511 ? -22.849 6.565 0.599 1.00 88.62 511 GLN A CA 1
ATOM 4038 C C . GLN A 1 511 ? -21.859 5.885 -0.345 1.00 88.62 511 GLN A C 1
ATOM 4040 O O . GLN A 1 511 ? -22.141 4.803 -0.874 1.00 88.62 511 GLN A O 1
ATOM 4045 N N . LYS A 1 512 ? -20.695 6.513 -0.541 1.00 87.88 512 LYS A N 1
ATOM 4046 C CA . LYS A 1 512 ? -19.554 5.864 -1.196 1.00 87.88 512 LYS A CA 1
ATOM 4047 C C . LYS A 1 512 ? -18.966 4.817 -0.254 1.00 87.88 512 LYS A C 1
ATOM 4049 O O . LYS A 1 512 ? -18.787 3.677 -0.666 1.00 87.88 512 LYS A O 1
ATOM 4054 N N . HIS A 1 513 ? -18.736 5.223 0.998 1.00 88.94 513 HIS A N 1
ATOM 4055 C CA . HIS A 1 513 ? -18.178 4.405 2.071 1.00 88.94 513 HIS A CA 1
ATOM 4056 C C . HIS A 1 513 ? -19.095 4.434 3.306 1.00 88.94 513 HIS A C 1
ATOM 4058 O O . HIS A 1 513 ? -19.452 5.524 3.762 1.00 88.94 513 HIS A O 1
ATOM 4064 N N . PRO A 1 514 ? -19.472 3.273 3.863 1.00 91.25 514 PRO A N 1
ATOM 4065 C CA . PRO A 1 514 ? -20.352 3.141 5.025 1.00 91.25 514 PRO A CA 1
ATOM 4066 C C . PRO A 1 514 ? -19.637 3.489 6.346 1.00 91.25 514 PRO A C 1
ATOM 4068 O O . PRO A 1 514 ? -19.311 2.608 7.137 1.00 91.25 514 PRO A O 1
ATOM 4071 N N . VAL A 1 515 ? -19.433 4.776 6.641 1.00 92.88 515 VAL A N 1
ATOM 4072 C CA . VAL A 1 515 ? -18.687 5.251 7.835 1.00 92.88 515 VAL A CA 1
ATOM 4073 C C . VAL A 1 515 ? -19.211 4.738 9.189 1.00 92.88 515 VAL A C 1
ATOM 4075 O O . VAL A 1 515 ? -18.528 4.842 10.207 1.00 92.88 515 VAL A O 1
ATOM 4078 N N . GLN A 1 516 ? -20.420 4.177 9.219 1.00 94.69 516 GLN A N 1
ATOM 4079 C CA . GLN A 1 516 ? -21.010 3.484 10.365 1.00 94.69 516 GLN A CA 1
ATOM 4080 C C . GLN A 1 516 ? -20.266 2.202 10.747 1.00 94.69 516 GLN A C 1
ATOM 4082 O O . GLN A 1 516 ? -20.430 1.718 11.863 1.00 94.69 516 GLN A O 1
ATOM 4087 N N . LEU A 1 517 ? -19.465 1.643 9.839 1.00 96.31 517 LEU A N 1
ATOM 4088 C CA . LEU A 1 517 ? -18.658 0.453 10.087 1.00 96.31 517 LEU A CA 1
ATOM 4089 C C . LEU A 1 517 ? -17.277 0.793 10.656 1.00 96.31 517 LEU A C 1
ATOM 4091 O O . LEU A 1 517 ? -16.516 -0.121 10.959 1.00 96.31 517 LEU A O 1
ATOM 4095 N N . ASN A 1 518 ? -16.946 2.073 10.872 1.00 95.19 518 ASN A N 1
ATOM 4096 C CA . ASN A 1 518 ? -15.621 2.471 11.348 1.00 95.19 518 ASN A CA 1
ATOM 4097 C C . ASN A 1 518 ? -15.215 1.773 12.656 1.00 95.19 518 ASN A C 1
ATOM 4099 O O . ASN A 1 518 ? -14.061 1.368 12.769 1.00 95.19 518 ASN A O 1
ATOM 4103 N N . GLY A 1 519 ? -16.127 1.590 13.616 1.00 95.19 519 GLY A N 1
ATOM 4104 C CA . GLY A 1 519 ? -15.826 0.865 14.858 1.00 95.19 519 GLY A CA 1
ATOM 4105 C C . GLY A 1 519 ? -15.616 -0.642 14.685 1.00 95.19 519 GLY A C 1
ATOM 4106 O O . GLY A 1 519 ? -14.946 -1.262 15.503 1.00 95.19 519 GLY A O 1
ATOM 4107 N N . LEU A 1 520 ? -16.135 -1.212 13.592 1.00 96.75 520 LEU A N 1
ATOM 4108 C CA . LEU A 1 520 ? -15.952 -2.609 13.203 1.00 96.75 520 LEU A CA 1
ATOM 4109 C C . LEU A 1 520 ? -14.758 -2.822 12.275 1.00 96.75 520 LEU A C 1
ATOM 4111 O O . LEU A 1 520 ? -14.268 -3.937 12.198 1.00 96.75 520 LEU A O 1
ATOM 4115 N N . ALA A 1 521 ? -14.314 -1.812 11.527 1.00 95.12 521 ALA A N 1
ATOM 4116 C CA . ALA A 1 521 ? -13.269 -1.965 10.516 1.00 95.12 521 ALA A CA 1
ATOM 4117 C C . ALA A 1 521 ? -11.958 -1.258 10.898 1.00 95.12 521 ALA A C 1
ATOM 4119 O O . ALA A 1 521 ? -10.872 -1.779 10.655 1.00 95.12 521 ALA A O 1
ATOM 4120 N N . TYR A 1 522 ? -12.022 -0.082 11.530 1.00 94.44 522 TYR A N 1
ATOM 4121 C CA . TYR A 1 522 ? -10.897 0.861 11.541 1.00 94.44 522 TYR A CA 1
ATOM 4122 C C . TYR A 1 522 ? -10.549 1.490 12.883 1.00 94.44 522 TYR A C 1
ATOM 4124 O O . TYR A 1 522 ? -9.410 1.902 13.052 1.00 94.44 522 TYR A O 1
ATOM 4132 N N . LEU A 1 523 ? -11.466 1.653 13.823 1.00 95.50 523 LEU A N 1
ATOM 4133 C CA . LEU A 1 523 ? -11.170 2.331 15.085 1.00 95.50 523 LEU A CA 1
ATOM 4134 C C . LEU A 1 523 ? -11.994 1.676 16.195 1.00 95.50 523 LEU A C 1
ATOM 4136 O O . LEU A 1 523 ? -13.089 2.162 16.479 1.00 95.50 523 LEU A O 1
ATOM 4140 N N . PRO A 1 524 ? -11.493 0.597 16.826 1.00 93.12 524 PRO A N 1
ATOM 4141 C CA . PRO A 1 524 ? -12.200 -0.034 17.932 1.00 93.12 524 PRO A CA 1
ATOM 4142 C C . PRO A 1 524 ? -12.177 0.912 19.139 1.00 93.12 524 PRO A C 1
ATOM 4144 O O . PRO A 1 524 ? -11.203 0.989 19.885 1.00 93.12 524 PRO A O 1
ATOM 4147 N N . VAL A 1 525 ? -13.240 1.703 19.287 1.00 94.62 525 VAL A N 1
ATOM 4148 C CA . VAL A 1 525 ? -13.426 2.660 20.395 1.00 94.62 525 VAL A CA 1
ATOM 4149 C C . VAL A 1 525 ? -14.116 2.036 21.608 1.00 94.62 525 VAL A C 1
ATOM 4151 O O . VAL A 1 525 ? -14.284 2.700 22.631 1.00 94.62 525 VAL A O 1
ATOM 4154 N N . GLU A 1 526 ? -14.530 0.779 21.478 1.00 94.50 526 GLU A N 1
ATOM 4155 C CA . GLU A 1 526 ? -15.169 -0.056 22.490 1.00 94.50 526 GLU A CA 1
ATOM 4156 C C . GLU A 1 526 ? -14.544 -1.460 22.442 1.00 94.50 526 GLU A C 1
ATOM 4158 O O . GLU A 1 526 ? -14.026 -1.856 21.396 1.00 94.50 526 GLU A O 1
ATOM 4163 N N . PRO A 1 527 ? -14.592 -2.239 23.537 1.00 91.38 527 PRO A N 1
ATOM 4164 C CA . PRO A 1 527 ? -14.019 -3.588 23.579 1.00 91.38 527 PRO A CA 1
ATOM 4165 C C . PRO A 1 527 ? -14.860 -4.641 22.832 1.00 91.38 527 PRO A C 1
ATOM 4167 O O . PRO A 1 527 ? -14.501 -5.815 22.814 1.00 91.38 527 PRO A O 1
ATOM 4170 N N . ALA A 1 528 ? -16.009 -4.255 22.274 1.00 93.81 528 ALA A N 1
ATOM 4171 C CA . ALA A 1 528 ? -16.899 -5.116 21.505 1.00 93.81 528 ALA A CA 1
ATOM 4172 C C . ALA A 1 528 ? -17.781 -4.270 20.563 1.00 93.81 528 ALA A C 1
ATOM 4174 O O . ALA A 1 528 ? -17.978 -3.082 20.835 1.00 93.81 528 ALA A O 1
ATOM 4175 N N . PRO A 1 529 ? -18.377 -4.871 19.513 1.00 95.00 529 PRO A N 1
ATOM 4176 C CA . PRO A 1 529 ? -19.265 -4.157 18.599 1.00 95.00 529 PRO A CA 1
ATOM 4177 C C . PRO A 1 529 ? -20.488 -3.535 19.274 1.00 95.00 529 PRO A C 1
ATOM 4179 O O . PRO A 1 529 ? -21.190 -4.217 20.035 1.00 95.00 529 PRO A O 1
ATOM 4182 N N . LEU A 1 530 ? -20.805 -2.296 18.897 1.00 95.75 530 LEU A N 1
ATOM 4183 C CA . LEU A 1 530 ? -22.006 -1.583 19.333 1.00 95.75 530 LEU A CA 1
ATOM 4184 C C . LEU A 1 530 ? -23.249 -1.993 18.525 1.00 95.75 530 LEU A C 1
ATOM 4186 O O . LEU A 1 530 ? -23.163 -2.311 17.340 1.00 95.75 530 LEU A O 1
ATOM 4190 N N . GLU A 1 531 ? -24.440 -1.922 19.130 1.00 96.94 531 GLU A N 1
ATOM 4191 C CA . GLU A 1 531 ? -25.704 -2.244 18.437 1.00 96.94 531 GLU A CA 1
ATOM 4192 C C . GLU A 1 531 ? -25.949 -1.414 17.158 1.00 96.94 531 GLU A C 1
ATOM 4194 O O . GLU A 1 531 ? -26.333 -2.000 16.138 1.00 96.94 531 GLU A O 1
ATOM 4199 N N . PRO A 1 532 ? -25.664 -0.093 17.120 1.00 97.06 532 PRO A N 1
ATOM 4200 C CA . PRO A 1 532 ? -25.755 0.670 15.877 1.00 97.06 532 PRO A CA 1
ATOM 4201 C C . PRO A 1 532 ? -24.806 0.200 14.773 1.00 97.06 532 PRO A C 1
ATOM 4203 O O . PRO A 1 532 ? -25.156 0.271 13.595 1.00 97.06 532 PRO A O 1
ATOM 4206 N N . GLU A 1 533 ? -23.634 -0.323 15.131 1.00 97.25 533 GLU A N 1
ATOM 4207 C CA . GLU A 1 533 ? -22.662 -0.864 14.175 1.00 97.25 533 GLU A CA 1
ATOM 4208 C C . GLU A 1 533 ? -23.120 -2.223 13.638 1.00 97.25 533 GLU A C 1
ATOM 4210 O O . GLU A 1 533 ? -23.036 -2.472 12.437 1.00 97.25 533 GLU A O 1
ATOM 4215 N N . ARG A 1 534 ? -23.683 -3.083 14.500 1.00 97.81 534 ARG A N 1
ATOM 4216 C CA . ARG A 1 534 ? -24.317 -4.353 14.094 1.00 97.81 534 ARG A CA 1
ATOM 4217 C C . ARG A 1 534 ? -25.484 -4.108 13.142 1.00 97.81 534 ARG A C 1
ATOM 4219 O O . ARG A 1 534 ? -25.609 -4.775 12.116 1.00 97.81 534 ARG A O 1
ATOM 4226 N N . THR A 1 535 ? -26.310 -3.113 13.456 1.00 97.38 535 THR A N 1
ATOM 4227 C CA . THR A 1 535 ? -27.437 -2.698 12.614 1.00 97.38 535 THR A CA 1
ATOM 4228 C C . THR A 1 535 ? -26.946 -2.173 11.266 1.00 97.38 535 THR A C 1
ATOM 4230 O O . THR A 1 535 ? -27.440 -2.595 10.219 1.00 97.38 535 THR A O 1
ATOM 4233 N N . ALA A 1 536 ? -25.925 -1.313 11.265 1.00 96.00 536 ALA A N 1
ATOM 4234 C CA . ALA A 1 536 ? -25.305 -0.827 10.038 1.00 96.00 536 ALA A CA 1
ATOM 4235 C C . ALA A 1 536 ? -24.696 -1.961 9.202 1.00 96.00 536 ALA A C 1
ATOM 4237 O O . ALA A 1 536 ? -24.870 -1.976 7.987 1.00 96.00 536 ALA A O 1
ATOM 4238 N N . HIS A 1 537 ? -24.039 -2.940 9.830 1.00 97.38 537 HIS A N 1
ATOM 4239 C CA . HIS A 1 537 ? -23.497 -4.116 9.146 1.00 97.38 537 HIS A CA 1
ATOM 4240 C C . HIS A 1 537 ? -24.598 -4.940 8.473 1.00 97.38 537 HIS A C 1
ATOM 4242 O O . HIS A 1 537 ? -24.464 -5.295 7.299 1.00 97.38 537 HIS A O 1
ATOM 4248 N N . ALA A 1 538 ? -25.719 -5.177 9.158 1.00 96.31 538 ALA A N 1
ATOM 4249 C CA . ALA A 1 538 ? -26.869 -5.867 8.578 1.00 96.31 538 ALA A CA 1
ATOM 4250 C C . ALA A 1 538 ? -27.463 -5.103 7.377 1.00 96.31 538 ALA A C 1
ATOM 4252 O O . ALA A 1 538 ? -27.883 -5.715 6.392 1.00 96.31 538 ALA A O 1
ATOM 4253 N N . LEU A 1 539 ? -27.448 -3.767 7.428 1.00 94.31 539 LEU A N 1
ATOM 4254 C CA . LEU A 1 539 ? -27.966 -2.873 6.387 1.00 94.31 539 LEU A CA 1
ATOM 4255 C C . LEU A 1 539 ? -26.922 -2.452 5.339 1.00 94.31 539 LEU A C 1
ATOM 4257 O O . LEU A 1 539 ? -27.266 -1.705 4.425 1.00 94.31 539 LEU A O 1
ATOM 4261 N N . ARG A 1 540 ? -25.674 -2.926 5.426 1.00 93.88 540 ARG A N 1
ATOM 4262 C CA . ARG A 1 540 ? -24.511 -2.331 4.737 1.00 93.88 540 ARG A CA 1
ATOM 4263 C C . ARG A 1 540 ? -24.656 -2.170 3.223 1.00 93.88 540 ARG A C 1
ATOM 4265 O O . ARG A 1 540 ? -24.224 -1.172 2.668 1.00 93.88 540 ARG A O 1
ATOM 4272 N N . TYR A 1 541 ? -25.318 -3.107 2.546 1.00 93.44 541 TYR A N 1
ATOM 4273 C CA . TYR A 1 541 ? -25.611 -2.949 1.117 1.00 93.44 541 TYR A CA 1
ATOM 4274 C C . TYR A 1 541 ? -26.588 -1.796 0.887 1.00 93.44 541 TYR A C 1
ATOM 4276 O O . TYR A 1 541 ? -26.328 -0.925 0.066 1.00 93.44 541 TYR A O 1
ATOM 4284 N N . ALA A 1 542 ? -27.682 -1.755 1.650 1.00 91.38 542 ALA A N 1
ATOM 4285 C CA . ALA A 1 542 ? -28.746 -0.767 1.508 1.00 91.38 542 ALA A CA 1
ATOM 4286 C C . ALA A 1 542 ? -28.305 0.667 1.846 1.00 91.38 542 ALA A C 1
ATOM 4288 O O . ALA A 1 542 ? -28.926 1.609 1.360 1.00 91.38 542 ALA A O 1
ATOM 4289 N N . THR A 1 543 ? -27.246 0.852 2.642 1.00 87.81 543 THR A N 1
ATOM 4290 C CA . THR A 1 543 ? -26.696 2.182 2.956 1.00 87.81 543 THR A CA 1
ATOM 4291 C C . THR A 1 543 ? -25.802 2.738 1.844 1.00 87.81 543 THR A C 1
ATOM 4293 O O . THR A 1 543 ? -25.682 3.961 1.713 1.00 87.81 543 THR A O 1
ATOM 4296 N N . THR A 1 544 ? -25.222 1.872 1.009 1.00 90.44 544 THR A N 1
ATOM 4297 C CA . THR A 1 544 ? -24.286 2.253 -0.060 1.00 90.44 544 THR A CA 1
ATOM 4298 C C . THR A 1 544 ? -24.964 2.581 -1.389 1.00 90.44 544 THR A C 1
ATOM 4300 O O . THR A 1 544 ? -26.035 2.069 -1.723 1.00 90.44 544 THR A O 1
ATOM 4303 N N . ALA A 1 545 ? -24.319 3.444 -2.176 1.00 87.31 545 ALA A N 1
ATOM 4304 C CA . ALA A 1 545 ? -24.730 3.728 -3.544 1.00 87.31 545 ALA A CA 1
ATOM 4305 C C . ALA A 1 545 ? -24.715 2.451 -4.396 1.00 87.31 545 ALA A C 1
ATOM 4307 O O . ALA A 1 545 ? -23.790 1.651 -4.314 1.00 87.31 545 ALA A O 1
ATOM 4308 N N . ARG A 1 546 ? -25.728 2.293 -5.259 1.00 86.06 546 ARG A N 1
ATOM 4309 C CA . ARG A 1 546 ? -25.895 1.115 -6.133 1.00 86.06 546 ARG A CA 1
ATOM 4310 C C . ARG A 1 546 ? -26.015 -0.220 -5.377 1.00 86.06 546 ARG A C 1
ATOM 4312 O O . ARG A 1 546 ? -25.677 -1.254 -5.930 1.00 86.06 546 ARG A O 1
ATOM 4319 N N . ALA A 1 547 ? -26.603 -0.206 -4.178 1.00 75.00 547 ALA A N 1
ATOM 4320 C CA . ALA A 1 547 ? -26.876 -1.361 -3.306 1.00 75.00 547 ALA A CA 1
ATOM 4321 C C . ALA A 1 547 ? -27.349 -2.670 -3.982 1.00 75.00 547 ALA A C 1
ATOM 4323 O O . ALA A 1 547 ? -27.129 -3.754 -3.445 1.00 75.00 547 ALA A O 1
ATOM 4324 N N . ASN A 1 548 ? -28.053 -2.566 -5.116 1.00 75.62 548 ASN A N 1
ATOM 4325 C CA . ASN A 1 548 ? -28.655 -3.693 -5.837 1.00 75.62 548 ASN A CA 1
ATOM 4326 C C . ASN A 1 548 ? -27.841 -4.158 -7.055 1.00 75.62 548 ASN A C 1
ATOM 4328 O O . ASN A 1 548 ? -28.225 -5.131 -7.702 1.00 75.62 548 ASN A O 1
ATOM 4332 N N . ASP A 1 549 ? -26.744 -3.474 -7.369 1.00 88.56 549 ASP A N 1
ATOM 4333 C CA . ASP A 1 549 ? -25.820 -3.863 -8.423 1.00 88.56 549 ASP A CA 1
ATOM 4334 C C . ASP A 1 549 ? -24.610 -4.559 -7.784 1.00 88.56 549 ASP A C 1
ATOM 4336 O O . ASP A 1 549 ? -24.178 -4.158 -6.700 1.00 88.56 549 ASP A O 1
ATOM 4340 N N . PRO A 1 550 ? -23.990 -5.550 -8.446 1.00 89.62 550 PRO A N 1
ATOM 4341 C CA . PRO A 1 550 ? -22.666 -6.016 -8.060 1.00 89.62 550 PRO A CA 1
ATOM 4342 C C . PRO A 1 550 ? -21.653 -4.921 -8.432 1.00 89.62 550 PRO A C 1
ATOM 4344 O O . PRO A 1 550 ? -20.993 -4.980 -9.463 1.00 89.62 550 PRO A O 1
ATOM 4347 N N . HIS A 1 551 ? -21.591 -3.848 -7.650 1.00 94.50 551 HIS A N 1
ATOM 4348 C CA . HIS A 1 551 ? -20.687 -2.729 -7.873 1.00 94.50 551 HIS A CA 1
ATOM 4349 C C . HIS A 1 551 ? -20.408 -1.999 -6.564 1.00 94.50 551 HIS A C 1
ATOM 4351 O O . HIS A 1 551 ? -21.326 -1.582 -5.866 1.00 94.50 551 HIS A O 1
ATOM 4357 N N . PHE A 1 552 ? -19.129 -1.773 -6.293 1.00 93.94 552 PHE A N 1
ATOM 4358 C CA . PHE A 1 552 ? -18.641 -1.089 -5.103 1.00 93.94 552 PHE A CA 1
ATOM 4359 C C . PHE A 1 552 ? -17.722 0.060 -5.499 1.00 93.94 552 PHE A C 1
ATOM 4361 O O . PHE A 1 552 ? -16.809 -0.115 -6.315 1.00 93.94 552 PHE A O 1
ATOM 4368 N N . PHE A 1 553 ? -17.979 1.228 -4.911 1.00 92.50 553 PHE A N 1
ATOM 4369 C CA . PHE A 1 553 ? -17.136 2.408 -5.050 1.00 92.50 553 PHE A CA 1
ATOM 4370 C C . PHE A 1 553 ? -16.043 2.423 -3.996 1.00 92.50 553 PHE A C 1
ATOM 4372 O O . PHE A 1 553 ? -16.317 2.202 -2.816 1.00 92.50 553 PHE A O 1
ATOM 4379 N N . GLY A 1 554 ? -14.831 2.756 -4.433 1.00 90.94 554 GLY A N 1
ATOM 4380 C CA . GLY A 1 554 ? -13.636 2.704 -3.609 1.00 90.94 554 GLY A CA 1
ATOM 4381 C C . GLY A 1 554 ? -13.501 1.375 -2.852 1.00 90.94 554 GLY A C 1
ATOM 4382 O O . GLY A 1 554 ? -14.135 0.371 -3.187 1.00 90.94 554 GLY A O 1
ATOM 4383 N N . TRP A 1 555 ? -12.716 1.378 -1.780 1.00 92.44 555 TRP A N 1
ATOM 4384 C CA . TRP A 1 555 ? -12.357 0.171 -1.033 1.00 92.44 555 TRP A CA 1
ATOM 4385 C C . TRP A 1 555 ? -13.492 -0.486 -0.203 1.00 92.44 555 TRP A C 1
ATOM 4387 O O . TRP A 1 555 ? -13.235 -1.328 0.661 1.00 92.44 555 TRP A O 1
ATOM 4397 N N . THR A 1 556 ? -14.757 -0.137 -0.456 1.00 94.88 556 THR A N 1
ATOM 4398 C CA . THR A 1 556 ? -15.940 -0.500 0.350 1.00 94.88 556 THR A CA 1
ATOM 4399 C C . THR A 1 556 ? -16.158 -2.001 0.508 1.00 94.88 556 THR A C 1
ATOM 4401 O O . THR A 1 556 ? -16.539 -2.456 1.585 1.00 94.88 556 THR A O 1
ATOM 4404 N N . LEU A 1 557 ? -15.890 -2.809 -0.524 1.00 96.25 557 LEU A N 1
ATOM 4405 C CA . LEU A 1 557 ? -16.033 -4.262 -0.380 1.00 96.25 557 LEU A CA 1
ATOM 4406 C C . LEU A 1 557 ? -14.998 -4.837 0.605 1.00 96.25 557 LEU A C 1
ATOM 4408 O O . LEU A 1 557 ? -15.302 -5.770 1.347 1.00 96.25 557 LEU A O 1
ATOM 4412 N N . GLY A 1 558 ? -13.797 -4.249 0.661 1.00 96.88 558 GLY A N 1
ATOM 4413 C CA . GLY A 1 558 ? -12.787 -4.586 1.667 1.00 96.88 558 GLY A CA 1
ATOM 4414 C C . GLY A 1 558 ? -13.249 -4.250 3.088 1.00 96.88 558 GLY A C 1
ATOM 4415 O O . GLY A 1 558 ? -13.053 -5.049 4.001 1.00 96.88 558 GLY A O 1
ATOM 4416 N N . GLU A 1 559 ? -13.930 -3.116 3.264 1.00 96.75 559 GLU A N 1
ATOM 4417 C CA . GLU A 1 559 ? -14.534 -2.716 4.543 1.00 96.75 559 GLU A CA 1
ATOM 4418 C C . GLU A 1 559 ? -15.618 -3.695 5.008 1.00 96.75 559 GLU A C 1
ATOM 4420 O O . GLU A 1 559 ? -15.632 -4.099 6.170 1.00 96.75 559 GLU A O 1
ATOM 4425 N N . PHE A 1 560 ? -16.499 -4.128 4.101 1.00 97.56 560 PHE A N 1
ATOM 4426 C CA . PHE A 1 560 ? -17.539 -5.117 4.403 1.00 97.56 560 PHE A CA 1
ATOM 4427 C C . PHE A 1 560 ? -16.959 -6.450 4.881 1.00 97.56 560 PHE A C 1
ATOM 4429 O O . PHE A 1 560 ? -17.451 -7.032 5.855 1.00 97.56 560 PHE A O 1
ATOM 4436 N N . LEU A 1 561 ? -15.906 -6.924 4.210 1.00 98.00 561 LEU A N 1
ATOM 4437 C CA . LEU A 1 561 ? -15.197 -8.142 4.591 1.00 98.00 561 LEU A CA 1
ATOM 4438 C C . LEU A 1 561 ? -14.592 -7.996 5.988 1.00 98.00 561 LEU A C 1
ATOM 4440 O O . LEU A 1 561 ? -14.840 -8.840 6.845 1.00 98.00 561 LEU A O 1
ATOM 4444 N N . LEU A 1 562 ? -13.870 -6.904 6.245 1.00 97.44 562 LEU A N 1
ATOM 4445 C CA . LEU A 1 562 ? -13.217 -6.671 7.532 1.00 97.44 562 LEU A CA 1
ATOM 4446 C C . LEU A 1 562 ? -14.226 -6.531 8.683 1.00 97.44 562 LEU A C 1
ATOM 4448 O O . LEU A 1 562 ? -14.067 -7.166 9.724 1.00 97.44 562 LEU A O 1
ATOM 4452 N N . ALA A 1 563 ? -15.315 -5.787 8.471 1.00 97.88 563 ALA A N 1
ATOM 4453 C CA . ALA A 1 563 ? -16.385 -5.657 9.455 1.00 97.88 563 ALA A CA 1
ATOM 4454 C C . ALA A 1 563 ? -17.058 -7.009 9.757 1.00 97.88 563 ALA A C 1
ATOM 4456 O O . ALA A 1 563 ? -17.328 -7.319 10.915 1.00 97.88 563 ALA A O 1
ATOM 4457 N N . SER A 1 564 ? -17.289 -7.844 8.735 1.00 98.19 564 SER A N 1
ATOM 4458 C CA . SER A 1 564 ? -17.832 -9.199 8.925 1.00 98.19 564 SER A CA 1
ATOM 4459 C C . SER A 1 564 ? -16.875 -10.094 9.713 1.00 98.19 564 SER A C 1
ATOM 4461 O O . SER A 1 564 ? -17.317 -10.854 10.573 1.00 98.19 564 SER A O 1
ATOM 4463 N N . THR A 1 565 ? -15.568 -9.977 9.461 1.00 97.06 565 THR A N 1
ATOM 4464 C CA . THR A 1 565 ? -14.525 -10.687 10.206 1.00 97.06 565 THR A CA 1
ATOM 4465 C C . THR A 1 565 ? -14.543 -10.317 11.688 1.00 97.06 565 THR A C 1
ATOM 4467 O O . THR A 1 565 ? -14.657 -11.210 12.525 1.00 97.06 565 THR A O 1
ATOM 4470 N N . HIS A 1 566 ? -14.505 -9.027 12.030 1.00 96.62 566 HIS A N 1
ATOM 4471 C CA . HIS A 1 566 ? -14.481 -8.585 13.432 1.00 96.62 566 HIS A CA 1
ATOM 4472 C C . HIS A 1 566 ? -15.815 -8.782 14.165 1.00 96.62 566 HIS A C 1
ATOM 4474 O O . HIS A 1 566 ? -15.840 -8.821 15.395 1.00 96.62 566 HIS A O 1
ATOM 4480 N N . LEU A 1 567 ? -16.920 -8.938 13.430 1.00 96.31 567 LEU A N 1
ATOM 4481 C CA . LEU A 1 567 ? -18.213 -9.328 13.988 1.00 96.31 567 LEU A CA 1
ATOM 4482 C C . LEU A 1 567 ? -18.330 -10.845 14.238 1.00 96.31 567 LEU A C 1
ATOM 4484 O O . LEU A 1 567 ? -19.224 -11.273 14.968 1.00 96.31 567 LEU A O 1
ATOM 4488 N N . GLY A 1 568 ? -17.465 -11.659 13.623 1.00 94.75 568 GLY A N 1
ATOM 4489 C CA . GLY A 1 568 ? -17.591 -13.119 13.610 1.00 94.75 568 GLY A CA 1
ATOM 4490 C C . GLY A 1 568 ? -18.689 -13.642 12.672 1.00 94.75 568 GLY A C 1
ATOM 4491 O O . GLY A 1 568 ? -19.118 -14.790 12.796 1.00 94.75 568 GLY A O 1
ATOM 4492 N N . ASP A 1 569 ? -19.175 -12.825 11.729 1.00 96.56 569 ASP A N 1
ATOM 4493 C CA . ASP A 1 569 ? -20.248 -13.211 10.806 1.00 96.56 569 ASP A CA 1
ATOM 4494 C C . ASP A 1 569 ? -19.690 -13.891 9.547 1.00 96.56 569 ASP A C 1
ATOM 4496 O O . ASP A 1 569 ? -19.529 -13.300 8.473 1.00 96.56 569 ASP A O 1
ATOM 4500 N N . ALA A 1 570 ? -19.434 -15.194 9.678 1.00 94.69 570 ALA A N 1
ATOM 4501 C CA . ALA A 1 570 ? -18.930 -16.020 8.587 1.00 94.69 570 ALA A CA 1
ATOM 4502 C C . ALA A 1 570 ? -19.912 -16.157 7.408 1.00 94.69 570 ALA A C 1
ATOM 4504 O O . ALA A 1 570 ? -19.501 -16.526 6.305 1.00 94.69 570 ALA A O 1
ATOM 4505 N N . HIS A 1 571 ? -21.213 -15.916 7.604 1.00 95.88 571 HIS A N 1
ATOM 4506 C CA . HIS A 1 571 ? -22.181 -15.971 6.510 1.00 95.88 571 HIS A CA 1
ATOM 4507 C C . HIS A 1 571 ? -22.113 -14.696 5.666 1.00 95.88 571 HIS A C 1
ATOM 4509 O O . HIS A 1 571 ? -21.966 -14.780 4.443 1.00 95.88 571 HIS A O 1
ATOM 4515 N N . ALA A 1 572 ? -22.147 -13.531 6.317 1.00 96.81 572 ALA A N 1
ATOM 4516 C CA . ALA A 1 572 ? -21.954 -12.242 5.666 1.00 96.81 572 ALA A CA 1
ATOM 4517 C C . ALA A 1 572 ? -20.610 -12.170 4.941 1.00 96.81 572 ALA A C 1
ATOM 4519 O O . ALA A 1 572 ? -20.585 -11.790 3.772 1.00 96.81 572 ALA A O 1
ATOM 4520 N N . TRP A 1 573 ? -19.526 -12.621 5.582 1.00 97.56 573 TRP A N 1
ATOM 4521 C CA . TRP A 1 573 ? -18.203 -12.616 4.963 1.00 97.56 573 TRP A CA 1
ATOM 4522 C C . TRP A 1 573 ? -18.177 -13.427 3.663 1.00 97.56 573 TRP A C 1
ATOM 4524 O O . TRP A 1 573 ? -17.732 -12.930 2.633 1.00 97.56 573 TRP A O 1
ATOM 4534 N N . ARG A 1 574 ? -18.715 -14.660 3.663 1.00 97.44 574 ARG A N 1
ATOM 4535 C CA . ARG A 1 574 ? -18.764 -15.500 2.448 1.00 97.44 574 ARG A CA 1
ATOM 4536 C C . ARG A 1 574 ? -19.597 -14.861 1.343 1.00 97.44 574 ARG A C 1
ATOM 4538 O O . ARG A 1 574 ? -19.222 -14.952 0.176 1.00 97.44 574 ARG A O 1
ATOM 4545 N N . LYS A 1 575 ? -20.718 -14.225 1.702 1.00 96.31 575 LYS A N 1
ATOM 4546 C CA . LYS A 1 575 ? -21.560 -13.491 0.750 1.00 96.31 575 LYS A CA 1
ATOM 4547 C C . LYS A 1 575 ? -20.771 -12.361 0.089 1.00 96.31 575 LYS A C 1
ATOM 4549 O O . LYS A 1 575 ? -20.838 -12.231 -1.129 1.00 96.31 575 LYS A O 1
ATOM 4554 N N . ASP A 1 576 ? -20.029 -11.587 0.876 1.00 96.75 576 ASP A N 1
ATOM 4555 C CA . ASP A 1 576 ? -19.263 -10.433 0.398 1.00 96.75 576 ASP A CA 1
ATOM 4556 C C . ASP A 1 576 ? -18.043 -10.875 -0.422 1.00 96.75 576 ASP A C 1
ATOM 4558 O O . ASP A 1 576 ? -17.804 -10.354 -1.509 1.00 96.75 576 ASP A O 1
ATOM 4562 N N . PHE A 1 577 ? -17.335 -11.921 0.010 1.00 97.50 577 PHE A N 1
ATOM 4563 C CA . PHE A 1 577 ? -16.201 -12.482 -0.730 1.00 97.50 577 PHE A CA 1
ATOM 4564 C C . PHE A 1 577 ? -16.634 -13.008 -2.104 1.00 97.50 577 PHE A C 1
ATOM 4566 O O . PHE A 1 577 ? -15.959 -12.784 -3.109 1.00 97.50 577 PHE A O 1
ATOM 4573 N N . ALA A 1 578 ? -17.818 -13.624 -2.179 1.00 96.75 578 ALA A N 1
ATOM 4574 C CA . ALA A 1 578 ? -18.404 -14.080 -3.436 1.00 96.75 578 ALA A CA 1
ATOM 4575 C C . ALA A 1 578 ? -18.766 -12.937 -4.405 1.00 96.75 578 ALA A C 1
ATOM 4577 O O . ALA A 1 578 ? -19.011 -13.211 -5.578 1.00 96.75 578 ALA A O 1
ATOM 4578 N N . GLN A 1 579 ? -18.787 -11.673 -3.958 1.00 96.75 579 GLN A N 1
ATOM 4579 C CA . GLN A 1 579 ? -19.007 -10.520 -4.836 1.00 96.75 579 GLN A CA 1
ATOM 4580 C C . GLN A 1 579 ? -17.735 -10.016 -5.525 1.00 96.75 579 GLN A C 1
ATOM 4582 O O . GLN A 1 579 ? -17.867 -9.265 -6.489 1.00 96.75 579 GLN A O 1
ATOM 4587 N N . ILE A 1 580 ? -16.527 -10.427 -5.112 1.00 97.06 580 ILE A N 1
ATOM 4588 C CA . ILE A 1 580 ? -15.261 -9.894 -5.657 1.00 97.06 580 ILE A CA 1
ATOM 4589 C C . ILE A 1 580 ? -15.209 -10.006 -7.192 1.00 97.06 580 ILE A C 1
ATOM 4591 O O . ILE A 1 580 ? -14.996 -9.010 -7.883 1.00 97.06 580 ILE A O 1
ATOM 4595 N N . ALA A 1 581 ? -15.459 -11.196 -7.742 1.00 96.88 581 ALA A N 1
ATOM 4596 C CA . ALA A 1 581 ? -15.451 -11.399 -9.191 1.00 96.88 581 ALA A CA 1
ATOM 4597 C C . ALA A 1 581 ? -16.702 -10.839 -9.904 1.00 96.88 581 ALA A C 1
ATOM 4599 O O . ALA A 1 581 ? -16.526 -10.084 -10.862 1.00 96.88 581 ALA A O 1
ATOM 4600 N N . PRO A 1 582 ? -17.951 -11.120 -9.465 1.00 96.50 582 PRO A N 1
ATOM 4601 C CA . PRO A 1 582 ? -19.154 -10.597 -10.125 1.00 96.50 582 PRO A CA 1
ATOM 4602 C C . PRO A 1 582 ? -19.233 -9.074 -10.187 1.00 96.50 582 PRO A C 1
ATOM 4604 O O . PRO A 1 582 ? -19.851 -8.538 -11.102 1.00 96.50 582 PRO A O 1
ATOM 4607 N N . SER A 1 583 ? -18.614 -8.380 -9.229 1.00 95.94 583 SER A N 1
ATOM 4608 C CA . SER A 1 583 ? -18.570 -6.918 -9.221 1.00 95.94 583 SER A CA 1
ATOM 4609 C C . SER A 1 583 ? -17.428 -6.314 -10.027 1.00 95.94 583 SER A C 1
ATOM 4611 O O . SER A 1 583 ? -17.294 -5.096 -10.079 1.00 95.94 583 SER A O 1
ATOM 4613 N N . HIS A 1 584 ? -16.609 -7.137 -10.689 1.00 96.06 584 HIS A N 1
ATOM 4614 C CA . HIS A 1 584 ? -15.393 -6.684 -11.364 1.00 96.06 584 HIS A CA 1
ATOM 4615 C C . HIS A 1 584 ? -14.447 -5.937 -10.413 1.00 96.06 584 HIS A C 1
ATOM 4617 O O . HIS A 1 584 ? -13.787 -4.975 -10.804 1.00 96.06 584 HIS A O 1
ATOM 4623 N N . TYR A 1 585 ? -14.396 -6.362 -9.150 1.00 95.81 585 TYR A N 1
ATOM 4624 C CA . TYR A 1 585 ? -13.466 -5.847 -8.145 1.00 95.81 585 TYR A CA 1
ATOM 4625 C C . TYR A 1 585 ? -12.072 -6.487 -8.261 1.00 95.81 585 TYR A C 1
ATOM 4627 O O . TYR A 1 585 ? -11.100 -6.006 -7.684 1.00 95.81 585 TYR A O 1
ATOM 4635 N N . THR A 1 586 ? -11.973 -7.541 -9.070 1.00 96.56 586 THR A N 1
ATOM 4636 C CA . THR A 1 586 ? -10.741 -8.182 -9.529 1.00 96.56 586 THR A CA 1
ATOM 4637 C C . THR A 1 586 ? -10.819 -8.441 -11.035 1.00 96.56 586 THR A C 1
ATOM 4639 O O . THR A 1 586 ? -11.908 -8.435 -11.619 1.00 96.56 586 THR A O 1
ATOM 4642 N N . ASP A 1 587 ? -9.673 -8.645 -11.680 1.00 94.75 587 ASP A N 1
ATOM 4643 C CA . ASP A 1 587 ? -9.604 -9.114 -13.065 1.00 94.75 587 ASP A CA 1
ATOM 4644 C C . ASP A 1 587 ? -9.924 -10.624 -13.178 1.00 94.75 587 ASP A C 1
ATOM 4646 O O . ASP A 1 587 ? -9.843 -11.342 -12.181 1.00 94.75 587 ASP A O 1
ATOM 4650 N N . PRO A 1 588 ? -10.263 -11.146 -14.377 1.00 92.25 588 PRO A N 1
ATOM 4651 C CA . PRO A 1 588 ? -10.627 -12.558 -14.553 1.00 92.25 588 PRO A CA 1
ATOM 4652 C C . PRO A 1 588 ? -9.574 -13.574 -14.082 1.00 92.25 588 PRO A C 1
ATOM 4654 O O . PRO A 1 588 ? -9.938 -14.684 -13.694 1.00 92.25 588 PRO A O 1
ATOM 4657 N N . ASP A 1 589 ? -8.293 -13.194 -14.078 1.00 92.44 589 ASP A N 1
ATOM 4658 C CA . ASP A 1 589 ? -7.172 -14.045 -13.661 1.00 92.44 589 ASP A CA 1
ATOM 4659 C C . ASP A 1 589 ? -6.814 -13.856 -12.168 1.00 92.44 589 ASP A C 1
ATOM 4661 O O . ASP A 1 589 ? -5.847 -14.445 -11.658 1.00 92.44 589 ASP A O 1
ATOM 4665 N N . TRP A 1 590 ? -7.599 -13.046 -11.446 1.00 95.75 590 TRP A N 1
ATOM 4666 C CA . TRP A 1 590 ? -7.412 -12.688 -10.039 1.00 95.75 590 TRP A CA 1
ATOM 4667 C C . TRP A 1 590 ? -6.039 -12.069 -9.745 1.00 95.75 590 TRP A C 1
ATOM 4669 O O . TRP A 1 590 ? -5.480 -12.241 -8.656 1.00 95.75 590 TRP A O 1
ATOM 4679 N N . VAL A 1 591 ? -5.437 -11.390 -10.723 1.00 96.06 591 VAL A N 1
ATOM 4680 C CA . VAL A 1 591 ? -4.086 -10.825 -10.612 1.00 96.06 591 VAL A CA 1
ATOM 4681 C C . VAL A 1 591 ? -4.014 -9.827 -9.470 1.00 96.06 591 VAL A C 1
ATOM 4683 O O . VAL A 1 591 ? -3.031 -9.845 -8.727 1.00 96.06 591 VAL A O 1
ATOM 4686 N N . GLN A 1 592 ? -5.030 -8.978 -9.319 1.00 95.56 592 GLN A N 1
ATOM 4687 C CA . GLN A 1 592 ? -5.059 -7.923 -8.308 1.00 95.56 592 GLN A CA 1
ATOM 4688 C C . GLN A 1 592 ? -6.484 -7.467 -7.952 1.00 95.56 592 GLN A C 1
ATOM 4690 O O . GLN A 1 592 ? -7.464 -7.943 -8.525 1.00 95.56 592 GLN A O 1
ATOM 4695 N N . LEU A 1 593 ? -6.594 -6.563 -6.979 1.00 96.06 593 LEU A N 1
ATOM 4696 C CA . LEU A 1 593 ? -7.848 -5.970 -6.519 1.00 96.06 593 LEU A CA 1
ATOM 4697 C C . LEU A 1 593 ? -7.878 -4.465 -6.807 1.00 96.06 593 LEU A C 1
ATOM 4699 O O . LEU A 1 593 ? -6.945 -3.733 -6.469 1.00 96.06 593 LEU A O 1
ATOM 4703 N N . TYR A 1 594 ? -8.976 -4.004 -7.401 1.00 95.19 594 TYR A N 1
ATOM 4704 C CA . TYR A 1 594 ? -9.155 -2.602 -7.766 1.00 95.19 594 TYR A CA 1
ATOM 4705 C C . TYR A 1 594 ? -9.530 -1.727 -6.564 1.00 95.19 594 TYR A C 1
ATOM 4707 O O . TYR A 1 594 ? -10.038 -2.202 -5.546 1.00 95.19 594 TYR A O 1
ATOM 4715 N N . GLU A 1 595 ? -9.313 -0.417 -6.709 1.00 92.25 595 GLU A N 1
ATOM 4716 C CA . GLU A 1 595 ? -9.924 0.565 -5.814 1.00 92.25 595 GLU A CA 1
ATOM 4717 C C . GLU A 1 595 ? -11.442 0.539 -5.996 1.00 92.25 595 GLU A C 1
ATOM 4719 O O . GLU A 1 595 ? -12.158 0.382 -5.031 1.00 92.25 595 GLU A O 1
ATOM 4724 N N . THR A 1 596 ? -11.946 0.656 -7.225 1.00 93.94 596 THR A N 1
ATOM 4725 C CA . THR A 1 596 ? -13.381 0.664 -7.536 1.00 93.94 596 THR A CA 1
ATOM 4726 C C . THR A 1 596 ? -13.705 -0.456 -8.520 1.00 93.94 596 THR A C 1
ATOM 4728 O O . THR A 1 596 ? -12.914 -0.805 -9.393 1.00 93.94 596 THR A O 1
ATOM 4731 N N . SER A 1 597 ? -14.910 -1.010 -8.417 1.00 94.88 597 SER A N 1
ATOM 4732 C CA . SER A 1 597 ? -15.421 -2.017 -9.352 1.00 94.88 597 SER A CA 1
ATOM 4733 C C . SER A 1 597 ? -15.271 -1.581 -10.820 1.00 94.88 597 SER A C 1
ATOM 4735 O O . SER A 1 597 ? -15.840 -0.572 -11.242 1.00 94.88 597 SER A O 1
ATOM 4737 N N . GLY A 1 598 ? -14.512 -2.349 -11.606 1.00 92.12 598 GLY A N 1
ATOM 4738 C CA . GLY A 1 598 ? -14.277 -2.122 -13.034 1.00 92.12 598 GLY A CA 1
ATOM 4739 C C . GLY A 1 598 ? -13.250 -1.036 -13.386 1.00 92.12 598 GLY A C 1
ATOM 4740 O O . GLY A 1 598 ? -13.086 -0.739 -14.571 1.00 92.12 598 GLY A O 1
ATOM 4741 N N . THR A 1 599 ? -12.538 -0.430 -12.426 1.00 90.62 599 THR A N 1
ATOM 4742 C CA . THR A 1 599 ? -11.547 0.628 -12.717 1.00 90.62 599 THR A CA 1
ATOM 4743 C C . THR A 1 599 ? -10.163 0.070 -13.046 1.00 90.62 599 THR A C 1
ATOM 4745 O O . THR A 1 599 ? -9.178 0.307 -12.352 1.00 90.62 599 THR A O 1
ATOM 4748 N N . SER A 1 600 ? -10.045 -0.624 -14.183 1.00 89.00 600 SER A N 1
ATOM 4749 C CA . SER A 1 600 ? -8.801 -1.316 -14.553 1.00 89.00 600 SER A CA 1
ATOM 4750 C C . SER A 1 600 ? -7.559 -0.434 -14.701 1.00 89.00 600 SER A C 1
ATOM 4752 O O . SER A 1 600 ? -6.438 -0.897 -14.501 1.00 89.00 600 SER A O 1
ATOM 4754 N N . HIS A 1 601 ? -7.737 0.851 -14.980 1.00 87.12 601 HIS A N 1
ATOM 4755 C CA . HIS A 1 601 ? -6.650 1.825 -15.067 1.00 87.12 601 HIS A CA 1
ATOM 4756 C C . HIS A 1 601 ? -6.044 2.184 -13.691 1.00 87.12 601 HIS A C 1
ATOM 4758 O O . HIS A 1 601 ? -4.941 2.720 -13.633 1.00 87.12 601 HIS A O 1
ATOM 4764 N N . GLN A 1 602 ? -6.726 1.861 -12.585 1.00 88.25 602 GLN A N 1
ATOM 4765 C CA . GLN A 1 602 ? -6.268 2.016 -11.194 1.00 88.25 602 GLN A CA 1
ATOM 4766 C C . GLN A 1 602 ? -5.727 0.694 -10.627 1.00 88.25 602 GLN A C 1
ATOM 4768 O O . GLN A 1 602 ? -5.984 0.338 -9.478 1.00 88.25 602 GLN A O 1
ATOM 4773 N N . SER A 1 603 ? -5.017 -0.078 -11.450 1.00 90.31 603 SER A N 1
ATOM 4774 C CA . SER A 1 603 ? -4.534 -1.404 -11.053 1.00 90.31 603 SER A CA 1
ATOM 4775 C C . SER A 1 603 ? -3.537 -1.360 -9.888 1.00 90.31 603 SER A C 1
ATOM 4777 O O . SER A 1 603 ? -2.782 -0.398 -9.731 1.00 90.31 603 SER A O 1
ATOM 4779 N N . PHE A 1 604 ? -3.513 -2.454 -9.122 1.00 94.19 604 PHE A N 1
ATOM 4780 C CA . PHE A 1 604 ? -2.650 -2.716 -7.967 1.00 94.19 604 PHE A CA 1
ATOM 4781 C C . PHE A 1 604 ? -2.881 -1.754 -6.802 1.00 94.19 604 PHE A C 1
ATOM 4783 O O . PHE A 1 604 ? -1.929 -1.256 -6.211 1.00 94.19 604 PHE A O 1
ATOM 4790 N N . TYR A 1 605 ? -4.143 -1.477 -6.471 1.00 95.38 605 TYR A N 1
ATOM 4791 C CA . TYR A 1 605 ? -4.484 -0.625 -5.335 1.00 95.38 605 TYR A CA 1
ATOM 4792 C C . TYR A 1 605 ? -4.212 -1.369 -4.015 1.00 95.38 605 TYR A C 1
ATOM 4794 O O . TYR A 1 605 ? -4.984 -2.221 -3.566 1.00 95.38 605 TYR A O 1
ATOM 4802 N N . VAL A 1 606 ? -3.053 -1.088 -3.416 1.00 95.69 606 VAL A N 1
ATOM 4803 C CA . VAL A 1 606 ? -2.453 -1.865 -2.320 1.00 95.69 606 VAL A CA 1
ATOM 4804 C C . VAL A 1 606 ? -3.290 -1.768 -1.044 1.00 95.69 606 VAL A C 1
ATOM 4806 O O . VAL A 1 606 ? -3.332 -2.708 -0.255 1.00 95.69 606 VAL A O 1
ATOM 4809 N N . THR A 1 607 ? -4.028 -0.677 -0.879 1.00 93.88 607 THR A N 1
ATOM 4810 C CA . THR A 1 607 ? -5.013 -0.483 0.187 1.00 93.88 607 THR A CA 1
ATOM 4811 C C . THR A 1 607 ? -6.112 -1.550 0.185 1.00 93.88 607 THR A C 1
ATOM 4813 O O . THR A 1 607 ? -6.352 -2.180 1.215 1.00 93.88 607 THR A O 1
ATOM 4816 N N . THR A 1 608 ? -6.749 -1.825 -0.962 1.00 96.50 608 THR A N 1
ATOM 4817 C CA . THR A 1 608 ? -7.772 -2.885 -1.051 1.00 96.50 608 THR A CA 1
ATOM 4818 C C . THR A 1 608 ? -7.155 -4.254 -0.759 1.00 96.50 608 THR A C 1
ATOM 4820 O O . THR A 1 608 ? -7.749 -5.061 -0.042 1.00 96.50 608 THR A O 1
ATOM 4823 N N . HIS A 1 609 ? -5.941 -4.504 -1.259 1.00 97.88 609 HIS A N 1
ATOM 4824 C CA . HIS A 1 609 ? -5.174 -5.701 -0.911 1.00 97.88 609 HIS A CA 1
ATOM 4825 C C . HIS A 1 609 ? -4.938 -5.822 0.601 1.00 97.88 609 HIS A C 1
ATOM 4827 O O . HIS A 1 609 ? -5.133 -6.903 1.156 1.00 97.88 609 HIS A O 1
ATOM 4833 N N . GLY A 1 610 ? -4.580 -4.722 1.271 1.00 97.75 610 GLY A N 1
ATOM 4834 C CA . GLY A 1 610 ? -4.429 -4.644 2.722 1.00 97.75 610 GLY A CA 1
ATOM 4835 C C . GLY A 1 610 ? -5.704 -5.052 3.453 1.00 97.75 610 GLY A C 1
ATOM 4836 O O . GLY A 1 610 ? -5.671 -5.983 4.250 1.00 97.75 610 GLY A O 1
ATOM 4837 N N . LEU A 1 611 ? -6.841 -4.430 3.137 1.00 97.94 611 LEU A N 1
ATOM 4838 C CA . LEU A 1 611 ? -8.126 -4.718 3.791 1.00 97.94 611 LEU A CA 1
ATOM 4839 C C . LEU A 1 611 ? -8.584 -6.171 3.594 1.00 97.94 611 LEU A C 1
ATOM 4841 O O . LEU A 1 611 ? -9.001 -6.832 4.547 1.00 97.94 611 LEU A O 1
ATOM 4845 N N . VAL A 1 612 ? -8.471 -6.702 2.374 1.00 98.06 612 VAL A N 1
ATOM 4846 C CA . VAL A 1 612 ? -8.867 -8.090 2.096 1.00 98.06 612 VAL A CA 1
ATOM 4847 C C . VAL A 1 612 ? -7.933 -9.078 2.794 1.00 98.06 612 VAL A C 1
ATOM 4849 O O . VAL A 1 612 ? -8.420 -10.027 3.413 1.00 98.06 612 VAL A O 1
ATOM 4852 N N . ALA A 1 613 ? -6.618 -8.842 2.776 1.00 98.25 613 ALA A N 1
ATOM 4853 C CA . ALA A 1 613 ? -5.660 -9.668 3.508 1.00 98.25 613 ALA A CA 1
ATOM 4854 C C . ALA A 1 613 ? -5.910 -9.631 5.024 1.00 98.25 613 ALA A C 1
ATOM 4856 O O . ALA A 1 613 ? -5.854 -10.682 5.663 1.00 98.25 613 ALA A O 1
ATOM 4857 N N . GLN A 1 614 ? -6.249 -8.465 5.590 1.00 98.12 614 GLN A N 1
ATOM 4858 C CA . GLN A 1 614 ? -6.639 -8.352 7.001 1.00 98.12 614 GLN A CA 1
ATOM 4859 C C . GLN A 1 614 ? -7.859 -9.216 7.304 1.00 98.12 614 GLN A C 1
ATOM 4861 O O . GLN A 1 614 ? -7.851 -9.942 8.291 1.00 98.12 614 GLN A O 1
ATOM 4866 N N . SER A 1 615 ? -8.877 -9.196 6.439 1.00 98.25 615 SER A N 1
ATOM 4867 C CA . SER A 1 615 ? -10.075 -10.016 6.641 1.00 98.25 615 SER A CA 1
ATOM 4868 C C . SER A 1 615 ? -9.767 -11.522 6.589 1.00 98.25 615 SER A C 1
ATOM 4870 O O . SER A 1 615 ? -10.242 -12.279 7.431 1.00 98.25 615 SER A O 1
ATOM 4872 N N . LEU A 1 616 ? -8.908 -11.964 5.659 1.00 98.12 616 LEU A N 1
ATOM 4873 C CA . LEU A 1 616 ? -8.480 -13.365 5.552 1.00 98.12 616 LEU A CA 1
ATOM 4874 C C . LEU A 1 616 ? -7.695 -13.811 6.789 1.00 98.12 616 LEU A C 1
ATOM 4876 O O . LEU A 1 616 ? -7.945 -14.893 7.317 1.00 98.12 616 LEU A O 1
ATOM 4880 N N . MET A 1 617 ? -6.779 -12.967 7.264 1.00 97.56 617 MET A N 1
ATOM 4881 C CA . MET A 1 617 ? -6.026 -13.202 8.493 1.00 97.56 617 MET A CA 1
ATOM 4882 C C . MET A 1 617 ? -6.959 -13.255 9.706 1.00 97.56 617 MET A C 1
ATOM 4884 O O . MET A 1 617 ? -6.932 -14.234 10.446 1.00 97.56 617 MET A O 1
ATOM 4888 N N . GLY A 1 618 ? -7.820 -12.249 9.875 1.00 95.94 618 GLY A N 1
ATOM 4889 C CA . GLY A 1 618 ? -8.729 -12.108 11.013 1.00 95.94 618 GLY A CA 1
ATOM 4890 C C . GLY A 1 618 ? -9.778 -13.218 11.112 1.00 95.94 618 GLY A C 1
ATOM 4891 O O . GLY A 1 618 ? -10.234 -13.538 12.207 1.00 95.94 618 GLY A O 1
ATOM 4892 N N . ASN A 1 619 ? -10.116 -13.873 9.995 1.00 95.12 619 ASN A N 1
ATOM 4893 C CA . ASN A 1 619 ? -10.952 -15.079 10.002 1.00 95.12 619 ASN A CA 1
ATOM 4894 C C . ASN A 1 619 ? -10.313 -16.237 10.786 1.00 95.12 619 ASN A C 1
ATOM 4896 O O . ASN A 1 619 ? -11.015 -17.134 11.260 1.00 95.12 619 ASN A O 1
ATOM 4900 N N . VAL A 1 620 ? -8.986 -16.215 10.918 1.00 95.38 620 VAL A N 1
ATOM 4901 C CA . VAL A 1 620 ? -8.185 -17.237 11.590 1.00 95.38 620 VAL A CA 1
ATOM 4902 C C . VAL A 1 620 ? -7.651 -16.708 12.923 1.00 95.38 620 VAL A C 1
ATOM 4904 O O . VAL A 1 620 ? -7.893 -17.324 13.955 1.00 95.38 620 VAL A O 1
ATOM 4907 N N . VAL A 1 621 ? -6.960 -15.569 12.926 1.00 95.81 621 VAL A N 1
ATOM 4908 C CA . VAL A 1 621 ? -6.353 -14.954 14.112 1.00 95.81 621 VAL A CA 1
ATOM 4909 C C . VAL A 1 621 ? -6.633 -13.457 14.102 1.00 95.81 621 VAL A C 1
ATOM 4911 O O . VAL A 1 621 ? -6.232 -12.762 13.172 1.00 95.81 621 VAL A O 1
ATOM 4914 N N . SER A 1 622 ? -7.273 -12.959 15.155 1.00 95.25 622 SER A N 1
ATOM 4915 C CA . SER A 1 622 ? -7.571 -11.538 15.335 1.00 95.25 622 SER A CA 1
ATOM 4916 C C . SER A 1 622 ? -7.208 -11.089 16.745 1.00 95.25 622 SER A C 1
ATOM 4918 O O . SER A 1 622 ? -7.396 -11.832 17.703 1.00 95.25 622 SER A O 1
ATOM 4920 N N . ASP A 1 623 ? -6.702 -9.869 16.880 1.00 96.19 623 ASP A N 1
ATOM 4921 C CA . ASP A 1 623 ? -6.516 -9.179 18.160 1.00 96.19 623 ASP A CA 1
ATOM 4922 C C . ASP A 1 623 ? -7.232 -7.819 18.213 1.00 96.19 623 ASP A C 1
ATOM 4924 O O . ASP A 1 623 ? -6.980 -7.001 19.101 1.00 96.19 623 ASP A O 1
ATOM 4928 N N . TYR A 1 624 ? -8.169 -7.596 17.283 1.00 96.12 624 TYR A N 1
ATOM 4929 C CA . TYR A 1 624 ? -8.827 -6.311 17.043 1.00 96.12 624 TYR A CA 1
ATOM 4930 C C . TYR A 1 624 ? -9.513 -5.717 18.283 1.00 96.12 624 TYR A C 1
ATOM 4932 O O . TYR A 1 624 ? -9.459 -4.510 18.509 1.00 96.12 624 TYR A O 1
ATOM 4940 N N . TRP A 1 625 ? -10.117 -6.567 19.116 1.00 95.38 625 TRP A N 1
ATOM 4941 C CA . TRP A 1 625 ? -10.859 -6.164 20.315 1.00 95.38 625 TRP A CA 1
ATOM 4942 C C . TRP A 1 625 ? -9.993 -6.076 21.586 1.00 95.38 625 TRP A C 1
ATOM 4944 O O . TRP A 1 625 ? -10.515 -5.937 22.690 1.00 95.38 625 TRP A O 1
ATOM 4954 N N . GLY A 1 626 ? -8.662 -6.148 21.457 1.00 93.81 626 GLY A N 1
ATOM 4955 C CA . GLY A 1 626 ? -7.734 -6.113 22.595 1.00 93.81 626 GLY A CA 1
ATOM 4956 C C . GLY A 1 626 ? -7.554 -7.462 23.303 1.00 93.81 626 GLY A C 1
ATOM 4957 O O . GLY A 1 626 ? -6.896 -7.541 24.342 1.00 93.81 626 GLY A O 1
ATOM 4958 N N . HIS A 1 627 ? -8.095 -8.537 22.733 1.00 94.75 627 HIS A N 1
ATOM 4959 C CA . HIS A 1 627 ? -7.885 -9.925 23.143 1.00 94.75 627 HIS A CA 1
ATOM 4960 C C . HIS A 1 627 ? -7.702 -10.810 21.913 1.00 94.75 627 HIS A C 1
ATOM 4962 O O . HIS A 1 627 ? -8.142 -10.456 20.825 1.00 94.75 627 HIS A O 1
ATOM 4968 N N . LEU A 1 628 ? -7.052 -11.961 22.088 1.00 95.88 628 LEU A N 1
ATOM 4969 C CA . LEU A 1 628 ? -6.757 -12.871 20.989 1.00 95.88 628 LEU A CA 1
ATOM 4970 C C . LEU A 1 628 ? -7.966 -13.767 20.701 1.00 95.88 628 LEU A C 1
ATOM 4972 O O . LEU A 1 628 ? -8.397 -14.555 21.549 1.00 95.88 628 LEU A O 1
ATOM 4976 N N . GLU A 1 629 ? -8.473 -13.673 19.481 1.00 94.00 629 GLU A N 1
ATOM 4977 C CA . GLU A 1 629 ? -9.554 -14.489 18.950 1.00 94.00 629 GLU A CA 1
ATOM 4978 C C . GLU A 1 629 ? -9.021 -15.446 17.885 1.00 94.00 629 GLU A C 1
ATOM 4980 O O . GLU A 1 629 ? -8.438 -15.039 16.879 1.00 94.00 629 GLU A O 1
ATOM 4985 N N . LEU A 1 630 ? -9.232 -16.740 18.112 1.00 94.06 630 LEU A N 1
ATOM 4986 C CA . LEU A 1 630 ? -8.847 -17.817 17.208 1.00 94.06 630 LEU A CA 1
ATOM 4987 C C . LEU A 1 630 ? -10.106 -18.397 16.565 1.00 94.06 630 LEU A C 1
ATOM 4989 O O . LEU A 1 630 ? -10.941 -18.999 17.248 1.00 94.06 630 LEU A O 1
ATOM 4993 N N . GLY A 1 631 ? -10.232 -18.217 15.251 1.00 90.62 631 GLY A N 1
ATOM 4994 C CA . GLY A 1 631 ? -11.326 -18.754 14.445 1.00 90.62 631 GLY A CA 1
ATOM 4995 C C . GLY A 1 631 ? -12.684 -18.105 14.716 1.00 90.62 631 GLY A C 1
ATOM 4996 O O . GLY A 1 631 ? -13.706 -18.770 14.546 1.00 90.62 631 GLY A O 1
ATOM 4997 N N . ALA A 1 632 ? -12.717 -16.839 15.154 1.00 87.12 632 ALA A N 1
ATOM 4998 C CA . ALA A 1 632 ? -13.965 -16.115 15.428 1.00 87.12 632 ALA A CA 1
ATOM 4999 C C . ALA A 1 632 ? -14.862 -15.976 14.189 1.00 87.12 632 ALA A C 1
ATOM 5001 O O . ALA A 1 632 ? -16.081 -16.049 14.311 1.00 87.12 632 ALA A O 1
ATOM 5002 N N . CYS A 1 633 ? -14.271 -15.871 12.995 1.00 91.50 633 CYS A N 1
ATOM 5003 C CA . CYS A 1 633 ? -14.985 -15.874 11.721 1.00 91.50 633 CYS A CA 1
ATOM 5004 C C . CYS A 1 633 ? -14.526 -17.055 10.846 1.00 91.50 633 CYS A C 1
ATOM 5006 O O . CYS A 1 633 ? -13.897 -16.895 9.802 1.00 91.50 633 CYS A O 1
ATOM 5008 N N . ALA A 1 634 ? -14.818 -18.285 11.284 1.00 87.94 634 ALA A N 1
ATOM 5009 C CA . ALA A 1 634 ? -14.438 -19.500 10.561 1.00 87.94 634 ALA A CA 1
ATOM 5010 C C . ALA A 1 634 ? -15.242 -19.674 9.251 1.00 87.94 634 ALA A C 1
ATOM 5012 O O . ALA A 1 634 ? -16.313 -20.289 9.204 1.00 87.94 634 ALA A O 1
ATOM 5013 N N . VAL A 1 635 ? -14.711 -19.132 8.153 1.00 90.06 635 VAL A N 1
ATOM 5014 C CA . VAL A 1 635 ? -15.357 -19.156 6.827 1.00 90.06 635 VAL A CA 1
ATOM 5015 C C . VAL A 1 635 ? -15.008 -20.394 6.000 1.00 90.06 635 VAL A C 1
ATOM 5017 O O . VAL A 1 635 ? -15.763 -20.771 5.100 1.00 90.06 635 VAL A O 1
ATOM 5020 N N . HIS A 1 636 ? -13.921 -21.085 6.324 1.00 86.50 636 HIS A N 1
ATOM 5021 C CA . HIS A 1 636 ? -13.458 -22.240 5.561 1.00 86.50 636 HIS A CA 1
ATOM 5022 C C . HIS A 1 636 ? -14.071 -23.540 6.099 1.00 86.50 636 HIS A C 1
ATOM 5024 O O . HIS A 1 636 ? -14.102 -23.776 7.302 1.00 86.50 636 HIS A O 1
ATOM 5030 N N . GLY A 1 637 ? -14.589 -24.386 5.202 1.00 79.75 637 GLY A N 1
ATOM 5031 C CA . GLY A 1 637 ? -15.201 -25.672 5.571 1.00 79.75 637 GLY A CA 1
ATOM 5032 C C . GLY A 1 637 ? -14.195 -26.788 5.883 1.00 79.75 637 GLY A C 1
ATOM 5033 O O . GLY A 1 637 ? -14.585 -27.840 6.379 1.00 79.75 637 GLY A O 1
ATOM 5034 N N . ALA A 1 638 ? -12.913 -26.563 5.593 1.00 89.38 638 ALA A N 1
ATOM 5035 C CA . ALA A 1 638 ? -11.807 -27.476 5.866 1.00 89.38 638 ALA A CA 1
ATOM 5036 C C . ALA A 1 638 ? -10.763 -26.786 6.764 1.00 89.38 638 ALA A C 1
ATOM 5038 O O . ALA A 1 638 ? -10.770 -25.552 6.839 1.00 89.38 638 ALA A O 1
ATOM 5039 N N . PRO A 1 639 ? -9.883 -27.554 7.440 1.00 92.50 639 PRO A N 1
ATOM 5040 C CA . PRO A 1 639 ? -8.874 -26.980 8.317 1.00 92.50 639 PRO A CA 1
ATOM 5041 C C . PRO A 1 639 ? -7.970 -25.974 7.600 1.00 92.50 639 PRO A C 1
ATOM 5043 O O . PRO A 1 639 ? -7.586 -26.184 6.449 1.00 92.50 639 PRO A O 1
ATOM 5046 N N . VAL A 1 640 ? -7.617 -24.902 8.305 1.00 96.00 640 VAL A N 1
ATOM 5047 C CA . VAL A 1 640 ? -6.655 -23.892 7.858 1.00 96.00 640 VAL A CA 1
ATOM 5048 C C . VAL A 1 640 ? -5.420 -24.004 8.727 1.00 96.00 640 VAL A C 1
ATOM 5050 O O . VAL A 1 640 ? -5.503 -23.849 9.946 1.00 96.00 640 VAL A O 1
ATOM 5053 N N . ARG A 1 641 ? -4.270 -24.240 8.097 1.00 96.56 641 ARG A N 1
ATOM 5054 C CA . ARG A 1 641 ? -2.971 -24.186 8.774 1.00 96.56 641 ARG A CA 1
ATOM 5055 C C . ARG A 1 641 ? -2.352 -22.822 8.571 1.00 96.56 641 ARG A C 1
ATOM 5057 O O . ARG A 1 641 ? -2.500 -22.228 7.505 1.00 96.56 641 ARG A O 1
ATOM 5064 N N . PHE A 1 642 ? -1.641 -22.349 9.575 1.00 97.56 642 PHE A N 1
ATOM 5065 C CA . PHE A 1 642 ? -1.007 -21.046 9.531 1.00 97.56 642 PHE A CA 1
ATOM 5066 C C . PHE A 1 642 ? 0.214 -21.002 10.443 1.00 97.56 642 PHE A C 1
ATOM 5068 O O . PHE A 1 642 ? 0.371 -21.825 11.351 1.00 97.56 642 PHE A O 1
ATOM 5075 N N . GLY A 1 643 ? 1.071 -20.015 10.223 1.00 97.81 643 GLY A N 1
ATOM 5076 C CA . GLY A 1 643 ? 2.235 -19.793 11.061 1.00 97.81 643 GLY A CA 1
ATOM 5077 C C . GLY A 1 643 ? 2.675 -18.344 11.089 1.00 97.81 643 GLY A C 1
ATOM 5078 O O . GLY A 1 643 ? 2.327 -17.562 10.208 1.00 97.81 643 GLY A O 1
ATOM 5079 N N . ASN A 1 644 ? 3.456 -18.019 12.116 1.00 97.88 644 ASN A N 1
ATOM 5080 C CA . ASN A 1 644 ? 4.135 -16.738 12.304 1.00 97.88 644 ASN A CA 1
ATOM 5081 C C . ASN A 1 644 ? 3.217 -15.499 12.335 1.00 97.88 644 ASN A C 1
ATOM 5083 O O . ASN A 1 644 ? 3.659 -14.402 12.006 1.00 97.88 644 ASN A O 1
ATOM 5087 N N . VAL A 1 645 ? 1.952 -15.635 12.746 1.00 98.50 645 VAL A N 1
ATOM 5088 C CA . VAL A 1 645 ? 1.059 -14.472 12.878 1.00 98.50 645 VAL A CA 1
ATOM 5089 C C . VAL A 1 645 ? 1.407 -13.724 14.159 1.00 98.50 645 VAL A C 1
ATOM 5091 O O . VAL A 1 645 ? 1.182 -14.226 15.261 1.00 98.50 645 VAL A O 1
ATOM 5094 N N . ARG A 1 646 ? 1.982 -12.530 14.035 1.00 97.88 646 ARG A N 1
ATOM 5095 C CA . ARG A 1 646 ? 2.413 -11.706 15.167 1.00 97.88 646 ARG A CA 1
ATOM 5096 C C . ARG A 1 646 ? 1.254 -10.848 15.680 1.00 97.88 646 ARG A C 1
ATOM 5098 O O . ARG A 1 646 ? 0.810 -9.932 15.010 1.00 97.88 646 ARG A O 1
ATOM 5105 N N . SER A 1 647 ? 0.785 -11.097 16.895 1.00 97.62 647 SER A N 1
ATOM 5106 C CA . SER A 1 647 ? -0.229 -10.260 17.547 1.00 97.62 647 SER A CA 1
ATOM 5107 C C . SER A 1 647 ? 0.420 -9.125 18.334 1.00 97.62 647 SER A C 1
ATOM 5109 O O . SER A 1 647 ? 1.404 -9.363 19.040 1.00 97.62 647 SER A O 1
ATOM 5111 N N . ILE A 1 648 ? -0.171 -7.922 18.314 1.00 95.69 648 ILE A N 1
ATOM 5112 C CA . ILE A 1 648 ? 0.284 -6.760 19.109 1.00 95.69 648 ILE A CA 1
ATOM 5113 C C . ILE A 1 648 ? 0.223 -7.010 20.628 1.00 95.69 648 ILE A C 1
ATOM 5115 O O . ILE A 1 648 ? 0.903 -6.326 21.407 1.00 95.69 648 ILE A O 1
ATOM 5119 N N . LEU A 1 649 ? -0.526 -8.038 21.045 1.00 96.94 649 LEU A N 1
ATOM 5120 C CA . LEU A 1 649 ? -0.672 -8.497 22.428 1.00 96.94 649 LEU A CA 1
ATOM 5121 C C . LEU A 1 649 ? 0.581 -9.193 22.983 1.00 96.94 649 LEU A C 1
ATOM 5123 O O . LEU A 1 649 ? 0.647 -9.459 24.179 1.00 96.94 649 LEU A O 1
ATOM 5127 N N . GLY A 1 650 ? 1.598 -9.447 22.153 1.00 97.62 650 GLY A N 1
ATOM 5128 C CA . GLY A 1 650 ? 2.904 -9.929 22.613 1.00 97.62 650 GLY A CA 1
ATOM 5129 C C . GLY A 1 650 ? 3.248 -11.370 22.269 1.00 97.62 650 GLY A C 1
ATOM 5130 O O . GLY A 1 650 ? 4.270 -11.874 22.733 1.00 97.62 650 GLY A O 1
ATOM 5131 N N . VAL A 1 651 ? 2.432 -12.020 21.439 1.00 98.31 651 VAL A N 1
ATOM 5132 C CA . VAL A 1 651 ? 2.645 -13.401 20.996 1.00 98.31 651 VAL A CA 1
ATOM 5133 C C . VAL A 1 651 ? 2.731 -13.510 19.478 1.00 98.31 651 VAL A C 1
ATOM 5135 O O . VAL A 1 651 ? 2.125 -12.731 18.747 1.00 98.31 651 VAL A O 1
ATOM 5138 N N . THR A 1 652 ? 3.477 -14.501 19.012 1.00 98.44 652 THR A N 1
ATOM 5139 C CA . THR A 1 652 ? 3.426 -15.033 17.653 1.00 98.44 652 THR A CA 1
ATOM 5140 C C . THR A 1 652 ? 2.645 -16.339 17.701 1.00 98.44 652 THR A C 1
ATOM 5142 O O . THR A 1 652 ? 2.929 -17.203 18.533 1.00 98.44 652 THR A O 1
ATOM 5145 N N . VAL A 1 653 ? 1.654 -16.479 16.827 1.00 98.31 653 VAL A N 1
ATOM 5146 C CA . VAL A 1 653 ? 0.704 -17.592 16.803 1.00 98.31 653 VAL A CA 1
ATOM 5147 C C . VAL A 1 653 ? 0.949 -18.437 15.560 1.00 98.31 653 VAL A C 1
ATOM 5149 O O . VAL A 1 653 ? 1.036 -17.922 14.445 1.00 98.31 653 VAL A O 1
ATOM 5152 N N . SER A 1 654 ? 1.052 -19.747 15.752 1.00 98.25 654 SER A N 1
ATOM 5153 C CA . SER A 1 654 ? 1.099 -20.739 14.673 1.00 98.25 654 SER A CA 1
ATOM 5154 C C . SER A 1 654 ? 0.209 -21.919 15.025 1.00 98.25 654 SER A C 1
ATOM 5156 O O . SER A 1 654 ? 0.060 -22.227 16.205 1.00 98.25 654 SER A O 1
ATOM 5158 N N . GLY A 1 655 ? -0.368 -22.601 14.042 1.00 96.75 655 GLY A N 1
ATOM 5159 C CA . GLY A 1 655 ? -1.180 -23.780 14.319 1.00 96.75 655 GLY A CA 1
ATOM 5160 C C . GLY A 1 655 ? -2.172 -24.126 13.225 1.00 96.75 655 GLY A C 1
ATOM 5161 O O . GLY A 1 655 ? -1.951 -23.876 12.039 1.00 96.75 655 GLY A O 1
ATOM 5162 N N . GLU A 1 656 ? -3.274 -24.731 13.649 1.00 95.75 656 GLU A N 1
ATOM 5163 C CA . GLU A 1 656 ? -4.369 -25.146 12.783 1.00 95.75 656 GLU A CA 1
ATOM 5164 C C . GLU A 1 656 ? -5.715 -24.779 13.411 1.00 95.75 656 GLU A C 1
ATOM 5166 O O . GLU A 1 656 ? -5.934 -24.965 14.612 1.00 95.75 656 GLU A O 1
ATOM 5171 N N . ILE A 1 657 ? -6.628 -24.272 12.583 1.00 92.81 657 ILE A N 1
ATOM 5172 C CA . ILE A 1 657 ? -8.030 -24.055 12.944 1.00 92.81 657 ILE A CA 1
ATOM 5173 C C . ILE A 1 657 ? -8.897 -25.012 12.147 1.00 92.81 657 ILE A C 1
ATOM 5175 O O . ILE A 1 657 ? -8.775 -25.109 10.928 1.00 92.81 657 ILE A O 1
ATOM 5179 N N . SER A 1 658 ? -9.810 -25.685 12.837 1.00 86.88 658 SER A N 1
ATOM 5180 C CA . SER A 1 658 ? -10.798 -26.590 12.258 1.00 86.88 658 SER A CA 1
ATOM 5181 C C . SER A 1 658 ? -12.194 -26.283 12.810 1.00 86.88 658 SER A C 1
ATOM 5183 O O . SER A 1 658 ? -12.348 -25.545 13.783 1.00 86.88 658 SER A O 1
ATOM 5185 N N . GLY A 1 659 ? -13.234 -26.895 12.234 1.00 72.06 659 GLY A N 1
ATOM 5186 C CA . GLY A 1 659 ? -14.607 -26.748 12.736 1.00 72.06 659 GLY A CA 1
ATOM 5187 C C . GLY A 1 659 ? -14.804 -27.189 14.198 1.00 72.06 659 GLY A C 1
ATOM 5188 O O . GLY A 1 659 ? -15.771 -26.771 14.826 1.00 72.06 659 GLY A O 1
ATOM 5189 N N . ALA A 1 660 ? -13.893 -27.995 14.757 1.00 70.00 660 ALA A N 1
ATOM 5190 C CA . ALA A 1 660 ? -13.945 -28.455 16.147 1.00 70.00 660 ALA A CA 1
ATOM 5191 C C . ALA A 1 660 ? -13.272 -27.491 17.147 1.00 70.00 660 ALA A C 1
ATOM 5193 O O . ALA A 1 660 ? -13.519 -27.582 18.349 1.00 70.00 660 ALA A O 1
ATOM 5194 N N . GLY A 1 661 ? -12.434 -26.564 16.674 1.00 84.06 661 GLY A N 1
ATOM 5195 C CA . GLY A 1 661 ? -11.610 -25.694 17.513 1.00 84.06 661 GLY A CA 1
ATOM 5196 C C . GLY A 1 661 ? -10.255 -25.390 16.883 1.00 84.06 661 GLY A C 1
ATOM 5197 O O . GLY A 1 661 ? -10.015 -25.705 15.715 1.00 84.06 661 GLY A O 1
ATOM 5198 N N . ALA A 1 662 ? -9.368 -24.778 17.661 1.00 91.56 662 ALA A N 1
ATOM 5199 C CA . ALA A 1 662 ? -8.020 -24.427 17.231 1.00 91.56 662 ALA A CA 1
ATOM 5200 C C . ALA A 1 662 ? -6.974 -25.088 18.130 1.00 91.56 662 ALA A C 1
ATOM 5202 O O . ALA A 1 662 ? -7.096 -25.055 19.356 1.00 91.56 662 ALA A O 1
ATOM 5203 N N . THR A 1 663 ? -5.933 -25.645 17.514 1.00 94.38 663 THR A N 1
ATOM 5204 C CA . THR A 1 663 ? -4.725 -26.118 18.197 1.00 94.38 663 THR A CA 1
ATOM 5205 C C . THR A 1 663 ? -3.574 -25.237 17.749 1.00 94.38 663 THR A C 1
ATOM 5207 O O . THR A 1 663 ? -3.226 -25.208 16.567 1.00 94.38 663 THR A O 1
ATOM 5210 N N . VAL A 1 664 ? -3.012 -24.486 18.690 1.00 96.81 664 VAL A N 1
ATOM 5211 C CA . VAL A 1 664 ? -2.028 -23.446 18.403 1.00 96.81 664 VAL A CA 1
ATOM 5212 C C . VAL A 1 664 ? -0.838 -23.513 19.342 1.00 96.81 664 VAL A C 1
ATOM 5214 O O . VAL A 1 664 ? -0.928 -23.971 20.479 1.00 96.81 664 VAL A O 1
ATOM 5217 N N . THR A 1 665 ? 0.269 -22.972 18.866 1.00 98.06 665 THR A N 1
ATOM 5218 C CA . THR A 1 665 ? 1.452 -22.640 19.638 1.00 98.06 665 THR A CA 1
ATOM 5219 C C . THR A 1 665 ? 1.537 -21.122 19.742 1.00 98.06 665 THR A C 1
ATOM 5221 O O . THR A 1 665 ? 1.534 -20.417 18.732 1.00 98.06 665 THR A O 1
ATOM 5224 N N . LEU A 1 666 ? 1.613 -20.625 20.974 1.00 98.38 666 LEU A N 1
ATOM 5225 C CA . LEU A 1 666 ? 1.862 -19.228 21.301 1.00 98.38 666 LEU A CA 1
ATOM 5226 C C . LEU A 1 666 ? 3.332 -19.082 21.680 1.00 98.38 666 LEU A C 1
ATOM 5228 O O . LEU A 1 666 ? 3.764 -19.685 22.659 1.00 98.38 666 LEU A O 1
ATOM 5232 N N . HIS A 1 667 ? 4.084 -18.284 20.932 1.00 98.38 667 HIS A N 1
ATOM 5233 C CA . HIS A 1 667 ? 5.453 -17.897 21.266 1.00 98.38 667 HIS A CA 1
ATOM 5234 C C . HIS A 1 667 ? 5.473 -16.428 21.695 1.00 98.38 667 HIS A C 1
ATOM 5236 O O . HIS A 1 667 ? 5.200 -15.543 20.887 1.00 98.38 667 HIS A O 1
ATOM 5242 N N . ALA A 1 668 ? 5.788 -16.146 22.955 1.00 98.38 668 ALA A N 1
ATOM 5243 C CA . ALA A 1 668 ? 5.809 -14.787 23.480 1.00 98.38 668 ALA A CA 1
ATOM 5244 C C . ALA A 1 668 ? 7.072 -14.038 23.034 1.00 98.38 668 ALA A C 1
ATOM 5246 O O . ALA A 1 668 ? 8.177 -14.337 23.477 1.00 98.38 668 ALA A O 1
ATOM 5247 N N . TRP A 1 669 ? 6.913 -13.028 22.181 1.00 96.88 669 TRP A N 1
ATOM 5248 C CA . TRP A 1 669 ? 8.004 -12.133 21.776 1.00 96.88 669 TRP A CA 1
ATOM 5249 C C . TRP A 1 669 ? 8.174 -10.941 22.732 1.00 96.88 669 TRP A C 1
ATOM 5251 O O . TRP A 1 669 ? 9.165 -10.225 22.648 1.00 96.88 669 TRP A O 1
ATOM 5261 N N . LYS A 1 670 ? 7.225 -10.742 23.655 1.00 96.44 670 LYS A N 1
ATOM 5262 C CA . LYS A 1 670 ? 7.365 -9.924 24.869 1.00 96.44 670 LYS A CA 1
ATOM 5263 C C . LYS A 1 670 ? 6.574 -10.565 26.006 1.00 96.44 670 LYS A C 1
ATOM 5265 O O . LYS A 1 670 ? 5.648 -11.339 25.763 1.00 96.44 670 LYS A O 1
ATOM 5270 N N . ALA A 1 671 ? 6.915 -10.229 27.248 1.00 96.94 671 ALA A N 1
ATOM 5271 C CA . ALA A 1 671 ? 6.103 -10.634 28.391 1.00 96.94 671 ALA A CA 1
ATOM 5272 C C . ALA A 1 671 ? 4.666 -10.109 28.234 1.00 96.94 671 ALA A C 1
ATOM 5274 O O . ALA A 1 671 ? 4.461 -8.940 27.900 1.00 96.94 671 ALA A O 1
ATOM 5275 N N . CYS A 1 672 ? 3.680 -10.973 28.461 1.00 96.62 672 CYS A N 1
ATOM 5276 C CA . CYS A 1 672 ? 2.279 -10.647 28.221 1.00 96.62 672 CYS A CA 1
ATOM 5277 C C . CYS A 1 672 ? 1.331 -11.411 29.153 1.00 96.62 672 CYS A C 1
ATOM 5279 O O . CYS A 1 672 ? 1.627 -12.514 29.618 1.00 96.62 672 CYS A O 1
ATOM 5281 N N . ASP A 1 673 ? 0.178 -10.796 29.409 1.00 96.75 673 ASP A N 1
ATOM 5282 C CA . ASP A 1 673 ? -0.998 -11.414 30.018 1.00 96.75 673 ASP A CA 1
ATOM 5283 C C . ASP A 1 673 ? -2.194 -11.083 29.125 1.00 96.75 673 ASP A C 1
ATOM 5285 O O . ASP A 1 673 ? -2.542 -9.913 28.959 1.00 96.75 673 ASP A O 1
ATOM 5289 N N . LEU A 1 674 ? -2.762 -12.100 28.483 1.00 95.88 674 LEU A N 1
ATOM 5290 C CA . LEU A 1 674 ? -3.784 -11.935 27.456 1.00 95.88 674 LEU A CA 1
ATOM 5291 C C . LEU A 1 674 ? -4.920 -12.944 27.620 1.00 95.88 674 LEU A C 1
ATOM 5293 O O . LEU A 1 674 ? -4.758 -14.025 28.184 1.00 95.88 674 LEU A O 1
ATOM 5297 N N . SER A 1 675 ? -6.090 -12.584 27.099 1.00 95.12 675 SER A N 1
ATOM 5298 C CA . SER A 1 675 ? -7.216 -13.503 26.930 1.00 95.12 675 SER A CA 1
ATOM 5299 C C . SER A 1 675 ? -7.147 -14.134 25.540 1.00 95.12 675 SER A C 1
ATOM 5301 O O . SER A 1 675 ? -6.989 -13.415 24.556 1.00 95.12 675 SER A O 1
ATOM 5303 N N . VAL A 1 676 ? -7.266 -15.460 25.467 1.00 94.81 676 VAL A N 1
ATOM 5304 C CA . VAL A 1 676 ? -7.320 -16.255 24.233 1.00 94.81 676 VAL A CA 1
ATOM 5305 C C . VAL A 1 676 ? -8.647 -17.007 24.210 1.00 94.81 676 VAL A C 1
ATOM 5307 O O . VAL A 1 676 ? -8.842 -17.925 25.009 1.00 94.81 676 VAL A O 1
ATOM 5310 N N . ASN A 1 677 ? -9.587 -16.595 23.354 1.00 91.81 677 ASN A N 1
ATOM 5311 C CA . ASN A 1 677 ? -10.976 -17.093 23.350 1.00 91.81 677 ASN A CA 1
ATOM 5312 C C . ASN A 1 677 ? -11.593 -17.160 24.771 1.00 91.81 677 ASN A C 1
ATOM 5314 O O . ASN A 1 677 ? -12.225 -18.146 25.148 1.00 91.81 677 ASN A O 1
ATOM 5318 N N . GLY A 1 678 ? -11.350 -16.138 25.602 1.00 89.75 678 GLY A N 1
ATOM 5319 C CA . GLY A 1 678 ? -11.838 -16.059 26.988 1.00 89.75 678 GLY A CA 1
ATOM 5320 C C . GLY A 1 678 ? -10.967 -16.758 28.042 1.00 89.75 678 GLY A C 1
ATOM 5321 O O . GLY A 1 678 ? -11.188 -16.569 29.238 1.00 89.75 678 GLY A O 1
ATOM 5322 N N . THR A 1 679 ? -9.954 -17.530 27.640 1.00 90.50 679 THR A N 1
ATOM 5323 C CA . THR A 1 679 ? -9.006 -18.176 28.562 1.00 90.50 679 THR A CA 1
ATOM 5324 C C . THR A 1 679 ? -7.816 -17.262 28.821 1.00 90.50 679 THR A C 1
ATOM 5326 O O . THR A 1 679 ? -7.129 -16.865 27.884 1.00 90.50 679 THR A O 1
ATOM 5329 N N . ARG A 1 680 ? -7.523 -16.946 30.088 1.00 95.06 680 ARG A N 1
ATOM 5330 C CA . ARG A 1 680 ? -6.335 -16.148 30.420 1.00 95.06 680 ARG A CA 1
ATOM 5331 C C . ARG A 1 680 ? -5.047 -16.947 30.279 1.00 95.06 680 ARG A C 1
ATOM 5333 O O . ARG A 1 680 ? -4.941 -18.076 30.757 1.00 95.06 680 ARG A O 1
ATOM 5340 N N . VAL A 1 681 ? -4.055 -16.319 29.665 1.00 96.12 681 VAL A N 1
ATOM 5341 C CA . VAL A 1 681 ? -2.737 -16.873 29.389 1.00 96.12 681 VAL A CA 1
ATOM 5342 C C . VAL A 1 681 ? -1.700 -15.815 29.727 1.00 96.12 681 VAL A C 1
ATOM 5344 O O . VAL A 1 681 ? -1.676 -14.752 29.118 1.00 96.12 681 VAL A O 1
ATOM 5347 N N . SER A 1 682 ? -0.812 -16.133 30.663 1.00 97.38 682 SER A N 1
ATOM 5348 C CA . SER A 1 682 ? 0.350 -15.299 30.967 1.00 97.38 682 SER A CA 1
ATOM 5349 C C . SER A 1 682 ? 1.627 -16.023 30.552 1.00 97.38 682 SER A C 1
ATOM 5351 O O . SER A 1 682 ? 1.795 -17.206 30.878 1.00 97.38 682 SER A O 1
ATOM 5353 N N . LEU A 1 683 ? 2.499 -15.318 29.833 1.00 97.94 683 LEU A N 1
ATOM 5354 C CA . LEU A 1 683 ? 3.748 -15.831 29.272 1.00 97.94 683 LEU A CA 1
ATOM 5355 C C . LEU A 1 683 ? 4.892 -14.855 29.548 1.00 97.94 683 LEU A C 1
ATOM 5357 O O . LEU A 1 683 ? 4.726 -13.633 29.490 1.00 97.94 683 LEU A O 1
ATOM 5361 N N . ARG A 1 684 ? 6.077 -15.396 29.823 1.00 97.75 684 ARG A N 1
ATOM 5362 C CA . ARG A 1 684 ? 7.323 -14.617 29.831 1.00 97.75 684 ARG A CA 1
ATOM 5363 C C . ARG A 1 684 ? 7.854 -14.463 28.411 1.00 97.75 684 ARG A C 1
ATOM 5365 O O . ARG A 1 684 ? 7.556 -15.273 27.545 1.00 97.75 684 ARG A O 1
ATOM 5372 N N . GLU A 1 685 ? 8.680 -13.450 28.183 1.00 97.25 685 GLU A N 1
ATOM 5373 C CA . GLU A 1 685 ? 9.392 -13.309 26.911 1.00 97.25 685 GLU A CA 1
ATOM 5374 C C . GLU A 1 685 ? 10.215 -14.572 26.594 1.00 97.25 685 GLU A C 1
ATOM 5376 O O . GLU A 1 685 ? 10.893 -15.120 27.467 1.00 97.25 685 GLU A O 1
ATOM 5381 N N . GLY A 1 686 ? 10.104 -15.057 25.356 1.00 97.50 686 GLY A N 1
ATOM 5382 C CA . GLY A 1 686 ? 10.688 -16.308 24.872 1.00 97.50 686 GLY A CA 1
ATOM 5383 C C . GLY A 1 686 ? 9.932 -17.578 25.286 1.00 97.50 686 GLY A C 1
ATOM 5384 O O . GLY A 1 686 ? 10.289 -18.670 24.843 1.00 97.50 686 GLY A O 1
ATOM 5385 N N . GLU A 1 687 ? 8.895 -17.483 26.127 1.00 98.12 687 GLU A N 1
ATOM 5386 C CA . GLU A 1 687 ? 8.091 -18.643 26.517 1.00 98.12 687 GLU A CA 1
ATOM 5387 C C . GLU A 1 687 ? 7.227 -19.119 25.346 1.00 98.12 687 GLU A C 1
ATOM 5389 O O . GLU A 1 687 ? 6.633 -18.327 24.613 1.00 98.12 687 GLU A O 1
ATOM 5394 N N . THR A 1 688 ? 7.133 -20.439 25.198 1.00 97.88 688 THR A N 1
ATOM 5395 C CA . THR A 1 688 ? 6.245 -21.085 24.234 1.00 97.88 688 THR A CA 1
ATOM 5396 C C . THR A 1 688 ? 5.205 -21.920 24.965 1.00 97.88 688 THR A C 1
ATOM 5398 O O . THR A 1 688 ? 5.544 -22.666 25.885 1.00 97.88 688 THR A O 1
ATOM 5401 N N . ARG A 1 689 ? 3.942 -21.824 24.546 1.00 97.56 689 ARG A N 1
ATOM 5402 C CA . ARG A 1 689 ? 2.835 -22.604 25.104 1.00 97.56 689 ARG A CA 1
ATOM 5403 C C . ARG A 1 689 ? 1.938 -23.147 24.006 1.00 97.56 689 ARG A C 1
ATOM 5405 O O . ARG A 1 689 ? 1.466 -22.397 23.158 1.00 97.56 689 ARG A O 1
ATOM 5412 N N . GLU A 1 690 ? 1.666 -24.442 24.063 1.00 96.75 690 GLU A N 1
ATOM 5413 C CA . GLU A 1 690 ? 0.622 -25.061 23.251 1.00 96.75 690 GLU A CA 1
ATOM 5414 C C . GLU A 1 690 ? -0.740 -24.887 23.916 1.00 96.75 690 GLU A C 1
ATOM 5416 O O . GLU A 1 690 ? -0.875 -24.970 25.141 1.00 96.75 690 GLU A O 1
ATOM 5421 N N . LEU A 1 691 ? -1.755 -24.632 23.100 1.00 94.19 691 LEU A N 1
ATOM 5422 C CA . LEU A 1 691 ? -3.104 -24.370 23.560 1.00 94.19 691 LEU A CA 1
ATOM 5423 C C . LEU A 1 691 ? -4.101 -24.989 22.588 1.00 94.19 691 LEU A C 1
ATOM 5425 O O . LEU A 1 691 ? -3.966 -24.869 21.373 1.00 94.19 691 LEU A O 1
ATOM 5429 N N . THR A 1 692 ? -5.108 -25.663 23.134 1.00 91.56 692 THR A N 1
ATOM 5430 C CA . THR A 1 692 ? -6.273 -26.104 22.368 1.00 91.56 692 THR A CA 1
ATOM 5431 C C . THR A 1 692 ? -7.487 -25.365 22.895 1.00 91.56 692 THR A C 1
ATOM 5433 O O . THR A 1 692 ? -7.798 -25.465 24.081 1.00 91.56 692 THR A O 1
ATOM 5436 N N . VAL A 1 693 ? -8.152 -24.610 22.024 1.00 87.44 693 VAL A N 1
ATOM 5437 C CA . VAL A 1 693 ? -9.384 -23.885 22.348 1.00 87.44 693 VAL A CA 1
ATOM 5438 C C . VAL A 1 693 ? -10.551 -24.443 21.541 1.00 87.44 693 VAL A C 1
ATOM 5440 O O . VAL A 1 693 ? -10.380 -24.760 20.361 1.00 87.44 693 VAL A O 1
ATOM 5443 N N . PRO A 1 694 ? -11.748 -24.560 22.139 1.00 79.88 694 PRO A N 1
ATOM 5444 C CA . PRO A 1 694 ? -12.945 -24.901 21.386 1.00 79.88 694 PRO A CA 1
ATOM 5445 C C . PRO A 1 694 ? -13.287 -23.785 20.391 1.00 79.88 694 PRO A C 1
ATOM 5447 O O . PRO A 1 694 ? -12.918 -22.622 20.581 1.00 79.88 694 PRO A O 1
ATOM 5450 N N . SER A 1 695 ? -14.010 -24.137 19.325 1.00 68.81 695 SER A N 1
ATOM 5451 C CA . SER A 1 695 ? -14.493 -23.140 18.366 1.00 68.81 695 SER A CA 1
ATOM 5452 C C . SER A 1 695 ? -15.430 -22.146 19.072 1.00 68.81 695 SER A C 1
ATOM 5454 O O . SER A 1 695 ? -16.322 -22.594 19.802 1.00 68.81 695 SER A O 1
ATOM 5456 N N . PRO A 1 696 ? -15.314 -20.827 18.829 1.00 63.47 696 PRO A N 1
ATOM 5457 C CA . PRO A 1 696 ? -16.242 -19.830 19.369 1.00 63.47 696 PRO A CA 1
ATOM 5458 C C . PRO A 1 696 ? -17.718 -20.147 19.061 1.00 63.47 696 PRO A C 1
ATOM 5460 O O . PRO A 1 696 ? -18.590 -19.920 19.898 1.00 63.47 696 PRO A O 1
ATOM 5463 N N . ALA A 1 697 ? -17.999 -20.786 17.916 1.00 51.12 697 ALA A N 1
ATOM 5464 C CA . ALA A 1 697 ? -19.343 -21.219 17.520 1.00 51.12 697 ALA A CA 1
ATOM 5465 C C . ALA A 1 697 ? -19.927 -22.347 18.398 1.00 51.12 697 ALA A C 1
ATOM 5467 O O . ALA A 1 697 ? -21.141 -22.522 18.452 1.00 51.12 697 ALA A O 1
ATOM 5468 N N . SER A 1 698 ? -19.085 -23.104 19.108 1.00 35.53 698 SER A N 1
ATOM 5469 C CA . SER A 1 698 ? -19.525 -24.149 20.047 1.00 35.53 698 SER A CA 1
ATOM 5470 C C . SER A 1 698 ? -19.845 -23.612 21.449 1.00 35.53 698 SER A C 1
ATOM 5472 O O . SER A 1 698 ? -20.562 -24.266 22.204 1.00 35.53 698 SER A O 1
ATOM 5474 N N . ALA A 1 699 ? -19.373 -22.407 21.791 1.00 35.91 699 ALA A N 1
ATOM 5475 C CA . ALA A 1 699 ? -19.577 -21.803 23.108 1.00 35.91 699 ALA A CA 1
ATOM 5476 C C . ALA A 1 699 ? -20.946 -21.105 23.254 1.00 35.91 699 ALA A C 1
ATOM 5478 O O . ALA A 1 699 ? -21.495 -21.076 24.354 1.00 35.91 699 ALA A O 1
ATOM 5479 N N . SER A 1 700 ? -21.546 -20.604 22.164 1.00 31.02 700 SER A N 1
ATOM 5480 C CA . SER A 1 700 ? -22.873 -19.953 22.198 1.00 31.02 700 SER A CA 1
ATOM 5481 C C . SER A 1 700 ? -24.045 -20.934 22.372 1.00 31.02 700 SER A C 1
ATOM 5483 O O . SER A 1 700 ? -25.122 -20.545 22.824 1.00 31.02 700 SER A O 1
ATOM 5485 N N . LEU A 1 701 ? -23.830 -22.221 22.084 1.00 29.09 701 LEU A N 1
ATOM 5486 C CA . LEU A 1 701 ? -24.803 -23.290 22.339 1.00 29.09 701 LEU A CA 1
ATOM 5487 C C . LEU A 1 701 ? -24.748 -23.825 23.780 1.00 29.09 701 LEU A C 1
ATOM 5489 O O . LEU A 1 701 ? -25.677 -24.502 24.206 1.00 29.09 701 LEU A O 1
ATOM 5493 N N . ALA A 1 702 ? -23.692 -23.519 24.541 1.00 27.67 702 ALA A N 1
ATOM 5494 C CA . ALA A 1 702 ? -23.530 -23.983 25.921 1.00 27.67 702 ALA A CA 1
ATOM 5495 C C . ALA A 1 702 ? -24.014 -22.967 26.974 1.00 27.67 702 ALA A C 1
ATOM 5497 O O . ALA A 1 702 ? -24.241 -23.344 28.119 1.00 27.67 702 ALA A O 1
ATOM 5498 N N . SER A 1 703 ? -24.200 -21.693 26.607 1.00 29.38 703 SER A N 1
ATOM 5499 C CA . SER A 1 703 ? -24.739 -20.644 27.493 1.00 29.38 703 SER A CA 1
ATOM 5500 C C . SER A 1 703 ? -26.258 -20.452 27.381 1.00 29.38 703 SER A C 1
ATOM 5502 O O . SER A 1 703 ? -26.817 -19.570 28.031 1.00 29.38 703 SER A O 1
ATOM 5504 N N . SER A 1 704 ? -26.927 -21.278 26.572 1.00 29.52 704 SER A N 1
ATOM 5505 C CA . SER A 1 704 ? -28.382 -21.283 26.364 1.00 29.52 704 SER A CA 1
ATOM 5506 C C . SER A 1 704 ? -29.059 -22.607 26.765 1.00 29.52 704 SER A C 1
ATOM 5508 O O . SER A 1 704 ? -30.209 -22.836 26.387 1.00 29.52 704 SER A O 1
ATOM 5510 N N . ALA A 1 705 ? -28.372 -23.454 27.547 1.00 27.16 705 ALA A N 1
ATOM 5511 C CA . ALA A 1 705 ? -28.891 -24.717 28.086 1.00 27.16 705 ALA A CA 1
ATOM 5512 C C . ALA A 1 705 ? -29.122 -24.660 29.602 1.00 27.16 705 ALA A C 1
ATOM 5514 O O . ALA A 1 705 ? -28.212 -24.182 30.319 1.00 27.16 705 ALA A O 1
#

pLDDT: mean 94.01, std 8.42, range [27.16, 98.88]

Solvent-accessible surface area (backbone atoms only — not comparable to full-atom values): 35258 Å² total; per-residue (Å²): 135,54,68,66,65,49,44,54,62,26,42,47,76,44,67,71,85,67,94,69,70,56,69,58,49,79,51,28,29,29,38,31,16,26,16,27,34,90,84,53,32,22,61,41,79,92,46,38,79,59,34,36,52,23,23,41,46,26,34,22,38,71,86,43,42,31,34,34,78,47,59,13,71,67,56,74,36,50,16,21,53,50,30,50,39,75,55,31,34,45,21,49,72,51,78,85,48,73,76,37,83,30,35,35,38,40,37,70,50,45,51,35,38,38,21,36,30,22,35,78,47,21,66,32,44,36,31,38,40,38,37,23,66,83,57,35,50,32,36,39,38,40,40,38,32,36,80,46,56,69,65,36,34,33,45,29,53,64,45,66,45,63,70,32,77,85,27,50,83,60,76,44,51,37,50,74,47,67,45,80,56,89,93,31,36,38,38,38,37,36,29,70,71,18,66,70,59,27,74,46,42,37,26,39,42,60,82,45,53,74,42,83,48,99,63,25,40,36,37,43,66,62,68,39,79,40,45,39,36,41,19,54,78,44,84,77,54,73,65,59,57,70,46,34,63,62,53,24,28,50,49,31,46,53,45,64,73,60,25,44,45,66,43,51,81,48,64,67,60,29,22,48,45,45,42,29,53,48,51,46,49,19,20,48,49,60,81,63,73,60,67,54,22,42,18,28,39,26,71,16,68,48,39,31,23,35,55,57,44,51,45,42,32,43,63,52,34,42,27,32,68,42,42,59,32,54,47,30,49,37,49,50,54,46,72,39,43,70,38,19,30,54,47,31,30,70,72,32,76,80,49,44,35,35,30,72,56,44,73,39,60,68,65,72,55,74,72,53,38,41,91,28,53,49,46,79,74,62,32,38,74,35,48,30,29,36,54,34,50,49,27,52,54,44,36,51,62,71,66,39,72,66,58,24,59,72,33,25,50,58,45,35,54,26,31,39,39,24,50,52,52,43,50,46,74,48,96,88,56,27,36,38,44,56,60,70,77,30,34,46,84,24,80,64,68,53,69,56,51,38,46,28,38,48,40,53,51,23,44,53,42,35,39,52,50,29,50,76,72,64,68,41,83,88,42,60,49,60,50,48,60,72,57,25,60,50,61,74,78,23,54,40,98,86,50,25,55,37,63,15,67,76,42,53,84,88,50,62,30,50,26,50,38,71,55,52,40,37,56,48,57,76,46,63,72,50,74,62,88,50,70,34,35,53,43,34,61,77,39,45,50,61,41,22,40,57,50,92,49,67,46,40,49,46,51,36,62,25,46,53,31,24,28,19,23,72,68,35,35,33,64,60,25,53,58,53,61,66,38,37,63,78,18,34,29,30,52,98,84,60,79,45,36,28,38,28,41,64,42,42,35,39,34,48,18,41,36,31,29,24,28,43,39,44,21,62,44,28,18,46,53,33,52,82,56,79,38,40,33,61,36,49,11,62,66,64,95,57,59,33,40,38,32,42,37,31,43,68,75,24,33,30,40,29,37,39,40,42,94,76,18,35,45,34,39,39,36,17,81,31,65,32,75,44,37,47,76,83,42,80,48,75,43,48,57,75,36,72,47,79,49,77,45,71,26,55,81,62,54,66,66,62,79,74,111

Nearest PDB structures (foldseek):
  6w0p-assembly2_C  TM=7.233E-01  e=3.498E-22  gut metagenome
  4ktp-assembly1_B  TM=7.292E-01  e=6.133E-22  [Bacillus] selenitireducens MLS10
  7fe3-assembly1_A  TM=7.281E-01  e=1.460E-21  Flavobacterium johnsoniae UW101
  1h54-assembly1_A  TM=7.184E-01  e=6.792E-22  Levilactobacillus brevis
  2eab-assembly2_B  TM=7.311E-01  e=1.959E-19  Bifidobacterium bifidum